Protein 3MFY (pdb70)

Solvent-accessible surface area: 22929 Å² total; per-residue (Å²): 152,73,93,100,95,152,52,82,6,27,63,27,34,1,27,0,0,0,71,0,1,34,6,66,2,2,0,19,12,20,51,100,134,86,8,156,19,134,24,29,122,127,69,16,192,34,129,72,62,80,9,0,21,65,122,96,134,10,67,0,46,40,103,20,143,90,42,39,164,8,52,9,5,12,33,1,0,36,0,64,18,24,70,37,5,60,0,47,3,12,1,28,24,84,24,93,12,66,0,40,94,30,21,138,98,21,83,41,31,0,72,71,61,1,2,65,0,89,21,109,107,40,100,81,72,104,5,65,2,12,14,125,35,40,1,88,75,71,3,49,53,110,91,68,33,90,64,91,27,4,1,17,0,0,9,0,2,0,3,4,2,8,1,0,0,17,12,2,11,0,0,0,12,18,66,76,39,91,33,7,88,45,8,14,51,10,0,13,41,33,2,36,5,64,0,5,0,27,0,2,4,15,51,181,62,102,27,66,85,64,12,132,121,88,59,49,144,41,115,1,45,103,74,51,93,32,9,60,33,9,7,0,14,1,10,0,18,81,96,8,19,68,5,0,16,4,0,0,13,14,0,0,0,0,0,0,1,4,0,1,9,9,29,35,27,1,0,0,3,18,30,12,17,40,80,52,13,107,53,188,135,79,81,35,29,51,38,10,44,112,8,15,94,12,8,5,34,0,9,0,39,1,85,66,163,24,40,0,0,0,1,1,2,4,5,9,16,28,74,72,56,82,193,74,91,57,25,15,100,18,3,38,162,37,3,92,0,23,0,14,12,36,43,58,19,33,174,174,187,7,82,27,7,2,27,26,71,80,7,79,14,111,13,16,88,35,0,66,95,55,1,50,168,82,56,9,108,80,7,48,65,22,24,55,78,0,29,62,12,0,91,64,2,34,103,10,90,88,81,33,180,128,106,25,78,144,98,35,84,66,150,30,83,0,10,39,24,0,0,129,2,0,46,59,10,2,1,39,9,51,24,172,40,146,22,0,18,44,0,54,16,86,4,2,11,4,0,4,69,1,0,4,25,0,36,62,42,0,36,65,0,32,127,88,58,3,43,8,82,42,0,33,156,12,88,0,57,94,46,0,26,129,3,14,88,53,159,49,18,68,126,2,103,60,13,41,89,84,0,45,99,26,1,94,107,14,6,166,131,90,75,38

Secondary structure (DSSP, 8-state):
-----SSSSS--EEEESTT-TT-EEETT--SSSS-----SSS--------SS-SS--EEEEE---TT-EE-TT-EEEEEE-SSS-EEEEEPPTT--EEEEEEPPSEEE-TTSEEEEEE-TT--EEEEES-EEEETTSPPP-SEEEPS-SEE--S-HHHHHHSPEETT-EEEE-S--SHHHHHHHHHHHHHSS-SEEEEEE--SSSSHHHHHHHHTTT-EETTTTEEGGGGEEEEE--TTS-HHHHHHHHHHHHHHHHHHHHTT-EEEEEEE-TTT-------HHHHHHHHHHTT-EEEEPSSSS--EEEEEEEEE---TTS-SS-SHHHHHHHH-SEE--B-HHHHHTT-SS-B-TTT-EETTHHHHHHHHHHHT-TTHHHHHHHHHHHHHHHHHHHHHHHHH-STT--HHHHHHHHHHHHHIIIII---TTSTTTT---HHHHHHHHHHHHHHHHHHHHHHHTT--HHHHHT-HHHHHHTTGGG-S-HHHHHTHHHHHHHHHHHHHHHHT-

InterPro domains:
  IPR000194 ATPase, F1/V1/A1 complex, alpha/beta subunit, nucleotide-binding domain [PF00006] (617-813)
  IPR003586 Hint domain C-terminal [SM00305] (575-622)
  IPR003587 Hint domain N-terminal [SM00306] (239-361)
  IPR004042 Intein DOD homing endonuclease, central region [PS50819] (392-518)
  IPR004100 ATPase, F1/V1/A1 complex, alpha/beta subunit, N-terminal domain [PF02874] (7-69)
  IPR006141 Intein N-terminal splicing region [PS50817] (241-333)
  IPR006141 Intein N-terminal splicing region [TIGR01445] (241-333)
  IPR020003 ATPase, alpha/beta subunit, nucleotide-binding domain, active site [PS00152] (804-813)
  IPR022878 V-type ATP synthase catalytic alpha chain [MF_00309] (2-962)
  IPR022878 V-type ATP synthase catalytic alpha chain [NF003220] (617-961)
  IPR022878 V-type ATP synthase catalytic alpha chain [PTHR43607] (616-960)
  IPR023366 ATP synthase subunit alpha, N-terminal domain-like superfamily [G3DSA:2.40.30.20] (1-72)
  IPR024034 ATPase, F1/V1 complex, beta/alpha subunit, C-terminal [G3DSA:1.10.1140.10] (814-964)
  IPR027417 P-loop containing nucleoside triphosphate hydrolase [G3DSA:3.40.50.300] (188-245)
  IPR027417 P-loop containing nucleoside triphosphate hydrolase [G3DSA:3.40.50.300] (614-813)
  IPR027417 P-loop containing nucleoside triphosphate hydrolase [SSF52540] (150-242)
  IPR027417 P-loop containing nucleoside triphosphate hydrolase [SSF52540] (616-818)
  IPR027434 Homing endonuclease [G3DSA:3.10.28.10] (387-540)
  IPR027434 Homing endonuclease [SSF55608] (467-542)
  IPR030934 Intein C-terminal splicing region [PS50818] (594-617)

Sequence (512 aa):
PGEPVVGTGASLSVELGPRLLTSIYDGIQRPLEVIREKTGDFIARGVTAPALPRDKKWHFIPKAKVGDKVVGGDIIGEVPETSIIVHKIMVPPGIEGEIVEIAEEGDYTIEEVIAKVKTPSGEIKELKMYQRWPVRVKRPYKEKLPPEVPLITGQRVIDTFFPQAKGGTAAIPGPAGSGKTVTQHQLAKWSDAQVVIYIGCGERGNEMTDVLEEFPKLKDPKTGKPLMERTVLIANTSNMPVAAREASIYTGITIAEYFRDMGYDVALMADSTSRWAEALPAYLASKLAEFYERAGRVVTLGSDYRVGSVSVIGAVSPPGGDFSEPVVQNTLRVVKVFWALDADLARRRHFPAINWLTSYSLYVDAVKDWWHKNIDPEWKAMRDKAMALLQKESELQEIVRIVGPDALPERERAILLVARMLREDYLQQDAFDEVDTYCPPEKQVTMMRVLLNFYDKTMEAINRGVPLEEIAKLPVREEIGRMKFERDVSKIRSLIDKTNEQFEELFKKYGA

Structure (mmCIF, N/CA/C/O backbone):
data_3MFY
#
_entry.id   3MFY
#
_cell.length_a   127.535
_cell.length_b   127.535
_cell.length_c   106.785
_cell.angle_alpha   90.00
_cell.angle_beta   90.00
_cell.angle_gamma   90.00
#
_symmetry.space_group_name_H-M   'P 43 21 2'
#
loop_
_entity.id
_entity.type
_entity.pdbx_description
1 polymer 'V-type ATP synthase alpha chain'
2 non-polymer (4S)-2-METHYL-2,4-PENTANEDIOL
3 non-polymer 2-AMINO-2-HYDROXYMETHYL-PROPANE-1,3-DIOL
4 non-polymer 'ACETIC ACID'
5 water water
#
loop_
_atom_site.group_PDB
_atom_site.id
_atom_site.type_symbol
_atom_site.label_atom_id
_atom_site.label_alt_id
_atom_site.label_comp_id
_atom_site.label_asym_id
_atom_site.label_entity_id
_atom_site.label_seq_id
_atom_site.pdbx_PDB_ins_code
_atom_site.Cartn_x
_atom_site.Cartn_y
_atom_site.Cartn_z
_atom_site.occupancy
_atom_site.B_iso_or_equiv
_atom_site.auth_seq_id
_atom_site.auth_comp_id
_atom_site.auth_asym_id
_atom_site.auth_atom_id
_atom_site.pdbx_PDB_model_num
ATOM 1 N N . PRO A 1 61 ? -16.265 -37.469 39.487 1.00 113.27 61 PRO A N 1
ATOM 2 C CA . PRO A 1 61 ? -15.345 -37.880 40.556 1.00 115.30 61 PRO A CA 1
ATOM 3 C C . PRO A 1 61 ? -14.497 -36.705 41.071 1.00 116.77 61 PRO A C 1
ATOM 4 O O . PRO A 1 61 ? -14.932 -35.547 40.980 1.00 116.60 61 PRO A O 1
ATOM 8 N N . GLY A 1 62 ? -13.314 -37.008 41.618 1.00 118.06 62 GLY A N 1
ATOM 9 C CA . GLY A 1 62 ? -12.350 -35.991 42.046 1.00 119.15 62 GLY A CA 1
ATOM 10 C C . GLY A 1 62 ? -10.910 -36.318 41.667 1.00 119.31 62 GLY A C 1
ATOM 11 O O . GLY A 1 62 ? -10.055 -36.503 42.548 1.00 121.79 62 GLY A O 1
ATOM 12 N N . GLU A 1 63 ? -10.640 -36.410 40.361 1.00 116.70 63 GLU A N 1
ATOM 13 C CA . GLU A 1 63 ? -9.259 -36.554 39.859 1.00 116.10 63 GLU A CA 1
ATOM 14 C C . GLU A 1 63 ? -8.767 -35.247 39.201 1.00 115.44 63 GLU A C 1
ATOM 15 O O . GLU A 1 63 ? -9.550 -34.560 38.505 1.00 113.72 63 GLU A O 1
ATOM 21 N N . PRO A 1 64 ? -7.496 -34.868 39.477 1.00 116.53 64 PRO A N 1
ATOM 22 C CA . PRO A 1 64 ? -6.876 -33.643 38.943 1.00 116.19 64 PRO A CA 1
ATOM 23 C C . PRO A 1 64 ? -5.833 -33.856 37.823 1.00 114.87 64 PRO A C 1
ATOM 24 O O . PRO A 1 64 ? -4.875 -34.634 38.012 1.00 116.52 64 PRO A O 1
ATOM 28 N N . VAL A 1 65 ? -5.999 -33.163 36.687 1.00 111.91 65 VAL A N 1
ATOM 29 C CA . VAL A 1 65 ? -5.001 -33.223 35.596 1.00 110.61 65 VAL A CA 1
ATOM 30 C C . VAL A 1 65 ? -4.753 -31.919 34.813 1.00 109.26 65 VAL A C 1
ATOM 31 O O . VAL A 1 65 ? -5.682 -31.137 34.549 1.00 108.34 65 VAL A O 1
ATOM 35 N N . VAL A 1 66 ? -3.475 -31.733 34.461 1.00 109.05 66 VAL A N 1
ATOM 36 C CA . VAL A 1 66 ? -2.951 -30.659 33.592 1.00 107.38 66 VAL A CA 1
ATOM 37 C C . VAL A 1 66 ? -3.823 -30.370 32.345 1.00 103.31 66 VAL A C 1
ATOM 38 O O . VAL A 1 66 ? -4.331 -31.290 31.696 1.00 101.30 66 VAL A O 1
ATOM 42 N N . GLY A 1 67 ? -3.949 -29.084 32.016 1.00 101.55 67 GLY A N 1
ATOM 43 C CA . GLY A 1 67 ? -4.970 -28.578 31.099 1.00 97.24 67 GLY A CA 1
ATOM 44 C C . GLY A 1 67 ? -6.226 -28.375 31.919 1.00 95.05 67 GLY A C 1
ATOM 45 O O . GLY A 1 67 ? -6.151 -28.415 33.159 1.00 96.36 67 GLY A O 1
ATOM 46 N N . THR A 1 68 ? -7.368 -28.188 31.244 1.00 91.15 68 THR A N 1
ATOM 47 C CA . THR A 1 68 ? -8.699 -28.108 31.896 1.00 88.90 68 THR A CA 1
ATOM 48 C C . THR A 1 68 ? -8.820 -29.086 33.071 1.00 88.69 68 THR A C 1
ATOM 49 O O . THR A 1 68 ? -8.416 -30.257 32.976 1.00 88.56 68 THR A O 1
ATOM 53 N N . GLY A 1 69 ? -9.379 -28.582 34.169 1.00 88.48 69 GLY A N 1
ATOM 54 C CA . GLY A 1 69 ? -9.143 -29.116 35.528 1.00 87.96 69 GLY A CA 1
ATOM 55 C C . GLY A 1 69 ? -9.674 -30.487 35.866 1.00 85.98 69 GLY A C 1
ATOM 56 O O . GLY A 1 69 ? -9.204 -31.481 35.317 1.00 85.26 69 GLY A O 1
ATOM 57 N N . ALA A 1 70 ? -10.613 -30.549 36.810 1.00 84.89 70 ALA A N 1
ATOM 58 C CA . ALA A 1 70 ? -11.333 -31.790 37.058 1.00 83.47 70 ALA A CA 1
ATOM 59 C C . ALA A 1 70 ? -12.292 -31.927 35.894 1.00 81.11 70 ALA A C 1
ATOM 60 O O . ALA A 1 70 ? -13.301 -31.187 35.830 1.00 79.73 70 ALA A O 1
ATOM 62 N N . SER A 1 71 ? -11.994 -32.831 34.950 1.00 79.21 71 SER A N 1
ATOM 63 C CA . SER A 1 71 ? -12.847 -32.868 33.733 1.00 75.59 71 SER A CA 1
ATOM 64 C C . SER A 1 71 ? -14.330 -32.871 34.053 1.00 73.50 71 SER A C 1
ATOM 65 O O . SER A 1 71 ? -14.889 -33.865 34.556 1.00 72.71 71 SER A O 1
ATOM 68 N N . LEU A 1 72 ? -14.938 -31.727 33.767 1.00 71.88 72 LEU A N 1
ATOM 69 C CA . LEU A 1 72 ? -16.306 -31.460 34.124 1.00 70.42 72 LEU A CA 1
ATOM 70 C C . LEU A 1 72 ? -17.186 -32.098 33.044 1.00 68.31 72 LEU A C 1
ATOM 71 O O . LEU A 1 72 ? -17.144 -31.718 31.849 1.00 66.24 72 LEU A O 1
ATOM 76 N N . SER A 1 73 ? -17.962 -33.083 33.479 1.00 67.02 73 SER A N 1
ATOM 77 C CA . SER A 1 73 ? -18.704 -33.923 32.565 1.00 64.63 73 SER A CA 1
ATOM 78 C C . SER A 1 73 ? -20.145 -34.057 33.054 1.00 63.46 73 SER A C 1
ATOM 79 O O . SER A 1 73 ? -20.439 -33.690 34.187 1.00 65.46 73 SER A O 1
ATOM 82 N N . VAL A 1 74 ? -21.010 -34.653 32.232 1.00 59.47 74 VAL A N 1
ATOM 83 C CA . VAL A 1 74 ? -22.417 -34.863 32.591 1.00 57.44 74 VAL A CA 1
ATOM 84 C C . VAL A 1 74 ? -22.678 -36.338 32.412 1.00 56.72 74 VAL A C 1
ATOM 85 O O . VAL A 1 74 ? -21.979 -36.981 31.645 1.00 56.40 74 VAL A O 1
ATOM 89 N N . GLU A 1 75 ? -23.696 -36.863 33.089 1.00 57.27 75 GLU A N 1
ATOM 90 C CA . GLU A 1 75 ? -24.148 -38.236 32.892 1.00 56.56 75 GLU A CA 1
ATOM 91 C C . GLU A 1 75 ? -25.300 -38.239 31.906 1.00 55.60 75 GLU A C 1
ATOM 92 O O . GLU A 1 75 ? -26.293 -37.469 32.065 1.00 56.12 75 GLU A O 1
ATOM 98 N N . LEU A 1 76 ? -25.178 -39.096 30.887 1.00 53.13 76 LEU A N 1
ATOM 99 C CA . LEU A 1 76 ? -26.133 -39.100 29.767 1.00 51.23 76 LEU A CA 1
ATOM 100 C C . LEU A 1 76 ? -26.893 -40.425 29.675 1.00 50.80 76 LEU A C 1
ATOM 101 O O . LEU A 1 76 ? -26.370 -41.433 29.217 1.00 49.56 76 LEU A O 1
ATOM 106 N N . GLY A 1 77 ? -28.140 -40.423 30.118 1.00 51.16 77 GLY A N 1
ATOM 107 C CA . GLY A 1 77 ? -28.905 -41.637 30.028 1.00 52.10 77 GLY A CA 1
ATOM 108 C C . GLY A 1 77 ? -30.284 -41.399 30.563 1.00 53.67 77 GLY A C 1
ATOM 109 O O . GLY A 1 77 ? -30.622 -40.278 30.903 1.00 54.36 77 GLY A O 1
ATOM 110 N N . PRO A 1 78 ? -31.052 -42.468 30.729 1.00 55.08 78 PRO A N 1
ATOM 111 C CA . PRO A 1 78 ? -32.467 -42.368 31.100 1.00 56.19 78 PRO A CA 1
ATOM 112 C C . PRO A 1 78 ? -32.725 -41.666 32.432 1.00 58.99 78 PRO A C 1
ATOM 113 O O . PRO A 1 78 ? -31.932 -41.756 33.370 1.00 60.14 78 PRO A O 1
ATOM 117 N N . ARG A 1 79 ? -33.852 -40.961 32.483 1.00 59.73 79 ARG A N 1
ATOM 118 C CA . ARG A 1 79 ? -34.265 -40.174 33.642 1.00 62.52 79 ARG A CA 1
ATOM 119 C C . ARG A 1 79 ? -33.738 -38.737 33.636 1.00 61.96 79 ARG A C 1
ATOM 120 O O . ARG A 1 79 ? -34.024 -37.968 34.553 1.00 63.85 79 ARG A O 1
ATOM 128 N N . LEU A 1 80 ? -32.988 -38.369 32.601 1.00 60.30 80 LEU A N 1
ATOM 129 C CA . LEU A 1 80 ? -32.541 -36.988 32.447 1.00 60.28 80 LEU A CA 1
ATOM 130 C C . LEU A 1 80 ? -33.769 -36.104 32.241 1.00 60.23 80 LEU A C 1
ATOM 131 O O . LEU A 1 80 ? -33.872 -35.005 32.786 1.00 60.42 80 LEU A O 1
ATOM 136 N N . LEU A 1 81 ? -34.696 -36.622 31.442 1.00 60.02 81 LEU A N 1
ATOM 137 C CA . LEU A 1 81 ? -35.976 -35.993 31.141 1.00 60.58 81 LEU A CA 1
ATOM 138 C C . LEU A 1 81 ? -36.782 -35.841 32.422 1.00 63.46 81 LEU A C 1
ATOM 139 O O . LEU A 1 81 ? -36.815 -36.749 33.248 1.00 64.47 81 LEU A O 1
ATOM 144 N N . THR A 1 82 ? -37.434 -34.685 32.547 1.00 65.09 82 THR A N 1
ATOM 145 C CA . THR A 1 82 ? -38.228 -34.251 33.720 1.00 68.47 82 THR A CA 1
ATOM 146 C C . THR A 1 82 ? -37.342 -33.723 34.848 1.00 70.35 82 THR A C 1
ATOM 147 O O . THR A 1 82 ? -37.821 -33.377 35.904 1.00 72.31 82 THR A O 1
ATOM 151 N N . SER A 1 83 ? -36.040 -33.648 34.609 1.00 70.37 83 SER A N 1
ATOM 152 C CA . SER A 1 83 ? -35.127 -33.304 35.680 1.00 72.34 83 SER A CA 1
ATOM 153 C C . SER A 1 83 ? -34.752 -31.818 35.695 1.00 71.92 83 SER A C 1
ATOM 154 O O . SER A 1 83 ? -34.708 -31.153 34.650 1.00 70.37 83 SER A O 1
ATOM 157 N N . ILE A 1 84 ? -34.515 -31.282 36.885 1.00 73.71 84 ILE A N 1
ATOM 158 C CA . ILE A 1 84 ? -34.018 -29.909 36.999 1.00 74.07 84 ILE A CA 1
ATOM 159 C C . ILE A 1 84 ? -32.638 -29.963 37.637 1.00 74.09 84 ILE A C 1
ATOM 160 O O . ILE A 1 84 ? -32.453 -30.580 38.674 1.00 75.58 84 ILE A O 1
ATOM 165 N N . TYR A 1 85 ? -31.677 -29.321 36.993 1.00 72.75 85 TYR A N 1
ATOM 166 C CA . TYR A 1 85 ? -30.317 -29.230 37.500 1.00 72.78 85 TYR A CA 1
ATOM 167 C C . TYR A 1 85 ? -29.858 -27.796 37.565 1.00 72.94 85 TYR A C 1
ATOM 168 O O . TYR A 1 85 ? -30.515 -26.872 37.032 1.00 73.03 85 TYR A O 1
ATOM 177 N N . ASP A 1 86 ? -28.703 -27.631 38.187 1.00 72.80 86 ASP A N 1
ATOM 178 C CA . ASP A 1 86 ? -27.948 -26.407 38.157 1.00 73.11 86 ASP A CA 1
ATOM 179 C C . ASP A 1 86 ? -26.879 -26.521 37.059 1.00 70.89 86 ASP A C 1
ATOM 180 O O . ASP A 1 86 ? -26.770 -27.552 36.401 1.00 69.86 86 ASP A O 1
ATOM 185 N N . GLY A 1 87 ? -26.103 -25.458 36.863 1.00 70.44 87 GLY A N 1
ATOM 186 C CA . GLY A 1 87 ? -25.006 -25.422 35.906 1.00 69.13 87 GLY A CA 1
ATOM 187 C C . GLY A 1 87 ? -24.100 -26.634 35.692 1.00 69.04 87 GLY A C 1
ATOM 188 O O . GLY A 1 87 ? -23.467 -26.742 34.655 1.00 67.06 87 GLY A O 1
ATOM 189 N N . ILE A 1 88 ? -23.988 -27.521 36.678 1.00 70.95 88 ILE A N 1
ATOM 190 C CA . ILE A 1 88 ? -23.172 -28.711 36.495 1.00 70.75 88 ILE A CA 1
ATOM 191 C C . ILE A 1 88 ? -23.922 -29.980 36.830 1.00 71.46 88 ILE A C 1
ATOM 192 O O . ILE A 1 88 ? -23.339 -30.978 37.244 1.00 72.57 88 ILE A O 1
ATOM 197 N N . GLN A 1 89 ? -25.221 -29.965 36.621 1.00 71.83 89 GLN A N 1
ATOM 198 C CA . GLN A 1 89 ? -25.988 -31.198 36.697 1.00 73.79 89 GLN A CA 1
ATOM 199 C C . GLN A 1 89 ? -26.021 -31.819 38.096 1.00 77.23 89 GLN A C 1
ATOM 200 O O . GLN A 1 89 ? -25.719 -32.999 38.250 1.00 77.60 89 GLN A O 1
ATOM 206 N N . ARG A 1 90 ? -26.374 -31.020 39.100 1.00 81.50 90 ARG A N 1
ATOM 207 C CA . ARG A 1 90 ? -26.797 -31.544 40.412 1.00 86.23 90 ARG A CA 1
ATOM 208 C C . ARG A 1 90 ? -28.298 -31.366 40.527 1.00 87.52 90 ARG A C 1
ATOM 209 O O . ARG A 1 90 ? -28.830 -30.339 40.116 1.00 86.57 90 ARG A O 1
ATOM 217 N N . PRO A 1 91 ? -28.996 -32.370 41.078 1.00 89.89 91 PRO A N 1
ATOM 218 C CA . PRO A 1 91 ? -30.451 -32.297 41.187 1.00 91.90 91 PRO A CA 1
ATOM 219 C C . PRO A 1 91 ? -30.885 -31.174 42.115 1.00 95.30 91 PRO A C 1
ATOM 220 O O . PRO A 1 91 ? -31.925 -30.535 41.879 1.00 95.57 91 PRO A O 1
ATOM 224 N N . LEU A 1 92 ? -30.050 -30.924 43.124 1.00 98.31 92 LEU A N 1
ATOM 225 C CA . LEU A 1 92 ? -30.363 -30.073 44.266 1.00 103.01 92 LEU A CA 1
ATOM 226 C C . LEU A 1 92 ? -30.771 -28.624 43.947 1.00 103.59 92 LEU A C 1
ATOM 227 O O . LEU A 1 92 ? -31.001 -28.262 42.767 1.00 101.61 92 LEU A O 1
ATOM 232 N N . GLU A 1 93 ? -30.878 -27.801 44.995 1.00 106.74 93 GLU A N 1
ATOM 233 C CA . GLU A 1 93 ? -30.801 -26.346 44.789 1.00 108.03 93 GLU A CA 1
ATOM 234 C C . GLU A 1 93 ? -29.314 -25.983 44.838 1.00 108.40 93 GLU A C 1
ATOM 235 O O . GLU A 1 93 ? -28.479 -26.782 44.391 1.00 107.44 93 GLU A O 1
ATOM 241 N N . VAL A 1 94 ? -28.988 -24.795 45.363 1.00 110.37 94 VAL A N 1
ATOM 242 C CA . VAL A 1 94 ? -27.595 -24.348 45.563 1.00 111.31 94 VAL A CA 1
ATOM 243 C C . VAL A 1 94 ? -26.627 -24.832 44.455 1.00 109.12 94 VAL A C 1
ATOM 244 O O . VAL A 1 94 ? -27.024 -25.066 43.297 1.00 106.40 94 VAL A O 1
ATOM 248 N N . ILE A 1 95 ? -25.361 -25.012 44.843 1.00 110.01 95 ILE A N 1
ATOM 249 C CA . ILE A 1 95 ? -24.260 -25.351 43.938 1.00 108.09 95 ILE A CA 1
ATOM 250 C C . ILE A 1 95 ? -22.933 -24.927 44.620 1.00 109.22 95 ILE A C 1
ATOM 251 O O . ILE A 1 95 ? -22.958 -24.144 45.575 1.00 111.69 95 ILE A O 1
ATOM 256 N N . ARG A 1 96 ? -21.794 -25.478 44.177 1.00 107.42 96 ARG A N 1
ATOM 257 C CA . ARG A 1 96 ? -20.478 -25.117 44.726 1.00 107.55 96 ARG A CA 1
ATOM 258 C C . ARG A 1 96 ? -19.383 -25.368 43.694 1.00 104.94 96 ARG A C 1
ATOM 259 O O . ARG A 1 96 ? -19.404 -26.437 43.091 1.00 103.59 96 ARG A O 1
ATOM 267 N N . GLU A 1 97 ? -18.441 -24.397 43.496 1.00 104.38 97 GLU A N 1
ATOM 268 C CA . GLU A 1 97 ? -17.375 -24.572 42.470 1.00 102.55 97 GLU A CA 1
ATOM 269 C C . GLU A 1 97 ? -16.363 -23.431 42.289 1.00 102.52 97 GLU A C 1
ATOM 270 O O . GLU A 1 97 ? -16.636 -22.289 42.653 1.00 103.42 97 GLU A O 1
ATOM 276 N N . LYS A 1 98 ? -15.214 -23.740 41.674 1.00 101.19 98 LYS A N 1
ATOM 277 C CA . LYS A 1 98 ? -14.221 -22.698 41.317 1.00 101.26 98 LYS A CA 1
ATOM 278 C C . LYS A 1 98 ? -13.725 -22.714 39.844 1.00 99.10 98 LYS A C 1
ATOM 279 O O . LYS A 1 98 ? -12.630 -23.197 39.571 1.00 98.21 98 LYS A O 1
ATOM 285 N N . THR A 1 99 ? -14.538 -22.171 38.911 1.00 98.01 99 THR A N 1
ATOM 286 C CA . THR A 1 99 ? -14.200 -22.085 37.452 1.00 96.37 99 THR A CA 1
ATOM 287 C C . THR A 1 99 ? -12.903 -21.316 37.191 1.00 98.55 99 THR A C 1
ATOM 288 O O . THR A 1 99 ? -12.698 -20.228 37.736 1.00 100.13 99 THR A O 1
ATOM 292 N N . GLY A 1 100 ? -12.036 -21.903 36.361 1.00 98.89 100 GLY A N 1
ATOM 293 C CA . GLY A 1 100 ? -10.802 -21.247 35.911 1.00 100.36 100 GLY A CA 1
ATOM 294 C C . GLY A 1 100 ? -10.316 -21.886 34.624 1.00 99.00 100 GLY A C 1
ATOM 295 O O . GLY A 1 100 ? -11.009 -22.730 34.054 1.00 96.96 100 GLY A O 1
ATOM 296 N N . ASP A 1 101 ? -9.137 -21.473 34.156 1.00 100.04 101 ASP A N 1
ATOM 297 C CA . ASP A 1 101 ? -8.450 -22.225 33.120 1.00 99.03 101 ASP A CA 1
ATOM 298 C C . ASP A 1 101 ? -8.028 -23.521 33.767 1.00 99.75 10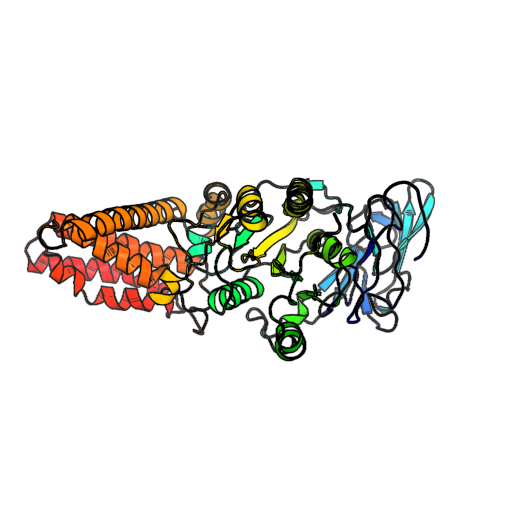1 ASP A C 1
ATOM 299 O O . ASP A 1 101 ? -8.123 -24.603 33.174 1.00 98.57 101 ASP A O 1
ATOM 304 N N . PHE A 1 102 ? -7.643 -23.400 35.030 1.00 102.03 102 PHE A N 1
ATOM 305 C CA . PHE A 1 102 ? -6.832 -24.420 35.686 1.00 103.45 102 PHE A CA 1
ATOM 306 C C . PHE A 1 102 ? -7.579 -25.685 36.123 1.00 102.43 102 PHE A C 1
ATOM 307 O O . PHE A 1 102 ? -7.022 -26.780 36.018 1.00 102.12 102 PHE A O 1
ATOM 315 N N . ILE A 1 103 ? -8.831 -25.534 36.577 1.00 101.25 103 ILE A N 1
ATOM 316 C CA . ILE A 1 103 ? -9.519 -26.592 37.344 1.00 100.62 103 ILE A CA 1
ATOM 317 C C . ILE A 1 103 ? -10.863 -26.091 37.888 1.00 99.63 103 ILE A C 1
ATOM 318 O O . ILE A 1 103 ? -11.197 -24.916 37.726 1.00 99.22 103 ILE A O 1
ATOM 323 N N . ALA A 1 104 ? -11.607 -26.998 38.531 1.00 99.15 104 ALA A N 1
ATOM 324 C CA . ALA A 1 104 ? -12.862 -26.708 39.229 1.00 99.12 104 ALA A CA 1
ATOM 325 C C . ALA A 1 104 ? -13.179 -27.843 40.216 1.00 99.95 104 ALA A C 1
ATOM 326 O O . ALA A 1 104 ? -13.000 -29.013 39.881 1.00 98.90 104 ALA A O 1
ATOM 328 N N . ARG A 1 105 ? -13.680 -27.502 41.405 1.00 101.70 105 ARG A N 1
ATOM 3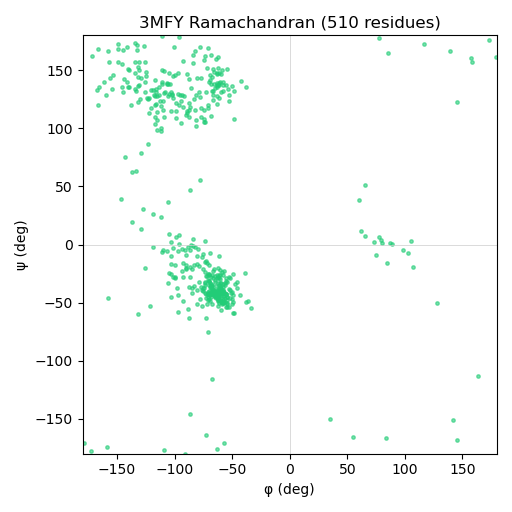29 C CA . ARG A 1 105 ? -13.934 -28.485 42.471 1.00 103.89 105 ARG A CA 1
ATOM 330 C C . ARG A 1 105 ? -15.390 -28.574 42.938 1.00 103.95 105 ARG A C 1
ATOM 331 O O . ARG A 1 105 ? -16.011 -27.547 43.225 1.00 104.12 105 ARG A O 1
ATOM 339 N N . GLY A 1 106 ? -15.917 -29.802 43.048 1.00 104.00 106 GLY A N 1
ATOM 340 C CA . GLY A 1 106 ? -17.335 -29.995 43.403 1.00 104.87 106 GLY A CA 1
ATOM 341 C C . GLY A 1 106 ? -17.848 -31.382 43.806 1.00 105.63 106 GLY A C 1
ATOM 342 O O . GLY A 1 106 ? -17.519 -32.389 43.170 1.00 104.16 106 GLY A O 1
ATOM 343 N N . VAL A 1 107 ? -18.604 -31.459 44.896 1.00 108.29 107 VAL A N 1
ATOM 344 C CA . VAL A 1 107 ? -19.132 -32.751 45.329 1.00 108.70 107 VAL A CA 1
ATOM 345 C C . VAL A 1 107 ? -20.559 -32.698 45.870 1.00 109.15 107 VAL A C 1
ATOM 346 O O . VAL A 1 107 ? -20.920 -31.776 46.600 1.00 110.49 107 VAL A O 1
ATOM 350 N N . THR A 1 108 ? -21.351 -33.706 45.515 1.00 107.38 108 THR A N 1
ATOM 351 C CA . THR A 1 108 ? -22.695 -33.846 46.057 1.00 107.24 108 THR A CA 1
ATOM 352 C C . THR A 1 108 ? -23.726 -34.426 45.089 1.00 103.67 108 THR A C 1
ATOM 353 O O . THR A 1 108 ? -23.969 -33.875 44.016 1.00 101.18 108 THR A O 1
ATOM 357 N N . ALA A 1 109 ? -24.343 -35.532 45.496 1.00 103.02 109 ALA A N 1
ATOM 358 C CA . ALA A 1 109 ? -25.487 -36.099 44.778 1.00 99.86 109 ALA A CA 1
ATOM 359 C C . ALA A 1 109 ? -25.174 -36.876 43.496 1.00 96.40 109 ALA A C 1
ATOM 360 O O . ALA A 1 109 ? -24.024 -36.966 43.067 1.00 95.42 109 ALA A O 1
ATOM 362 N N . PRO A 1 110 ? -26.229 -37.423 42.892 1.00 94.03 110 PRO A N 1
ATOM 363 C CA . PRO A 1 110 ? -26.142 -38.136 41.612 1.00 89.93 110 PRO A CA 1
ATOM 364 C C . PRO A 1 110 ? -27.113 -37.553 40.581 1.00 86.99 110 PRO A C 1
ATOM 365 O O . PRO A 1 110 ? -28.285 -37.359 40.900 1.00 87.35 110 PRO A O 1
ATOM 369 N N . ALA A 1 111 ? -26.636 -37.281 39.369 1.00 83.35 111 ALA A N 1
ATOM 370 C CA . ALA A 1 111 ? -27.485 -36.729 38.312 1.00 80.23 111 ALA A CA 1
ATOM 371 C C . ALA A 1 111 ? -28.613 -37.668 37.871 1.00 78.86 111 ALA A C 1
ATOM 372 O O . ALA A 1 111 ? -29.743 -37.235 37.644 1.00 78.52 111 ALA A O 1
ATOM 374 N N . LEU A 1 112 ? -28.291 -38.952 37.751 1.00 78.25 112 LEU A N 1
ATOM 375 C CA . LEU A 1 112 ? -29.232 -39.972 37.317 1.00 77.67 112 LEU A CA 1
ATOM 376 C C . LEU A 1 112 ? -29.444 -40.964 38.486 1.00 79.52 112 LEU A C 1
ATOM 377 O O . LEU A 1 112 ? -28.466 -41.440 39.072 1.00 80.31 112 LEU A O 1
ATOM 382 N N . PRO A 1 113 ? -30.706 -41.288 38.831 1.00 80.23 113 PRO A N 1
ATOM 383 C CA . PRO A 1 113 ? -30.920 -42.285 39.892 1.00 81.78 113 PRO A CA 1
ATOM 384 C C . PRO A 1 113 ? -30.355 -43.670 39.573 1.00 81.35 113 PRO A C 1
ATOM 385 O O . PRO A 1 113 ? -30.503 -44.165 38.452 1.00 79.67 113 PRO A O 1
ATOM 389 N N . ARG A 1 114 ? -29.723 -44.288 40.570 1.00 83.13 114 ARG A N 1
ATOM 390 C CA . ARG A 1 114 ? -29.241 -45.672 40.470 1.00 83.02 114 ARG A CA 1
ATOM 391 C C . ARG A 1 114 ? -30.280 -46.689 40.954 1.00 84.49 114 ARG A C 1
ATOM 392 O O . ARG A 1 114 ? -30.094 -47.885 40.850 1.00 84.15 114 ARG A O 1
ATOM 400 N N . ASP A 1 115 ? -31.393 -46.188 41.462 1.00 86.77 115 ASP A N 1
ATOM 401 C CA . ASP A 1 115 ? -32.412 -47.022 42.098 1.00 89.66 115 ASP A CA 1
ATOM 402 C C . ASP A 1 115 ? -33.498 -47.466 41.111 1.00 88.53 115 ASP A C 1
ATOM 403 O O . ASP A 1 115 ? -34.121 -48.528 41.287 1.00 89.89 115 ASP A O 1
ATOM 408 N N . LYS A 1 116 ? -33.718 -46.647 40.085 1.00 85.67 116 LYS A N 1
ATOM 409 C CA . LYS A 1 116 ? -34.805 -46.857 39.141 1.00 84.35 116 LYS A CA 1
ATOM 410 C C . LYS A 1 116 ? -34.508 -47.939 38.089 1.00 81.31 116 LYS A C 1
ATOM 411 O O . LYS A 1 116 ? -33.458 -47.928 37.458 1.00 78.92 116 LYS A O 1
ATOM 417 N N . LYS A 1 117 ? -35.469 -48.846 37.921 1.00 80.85 117 LYS A N 1
ATOM 418 C CA . LYS A 1 117 ? -35.436 -49.924 36.940 1.00 78.63 117 LYS A CA 1
ATOM 419 C C . LYS A 1 117 ? -35.860 -49.411 35.570 1.00 75.98 117 LYS A C 1
ATOM 420 O O . LYS A 1 117 ? -36.909 -48.795 35.442 1.00 76.28 117 LYS A O 1
ATOM 426 N N . TRP A 1 118 ? -35.059 -49.672 34.541 1.00 72.48 118 TRP A N 1
ATOM 427 C CA . TRP A 1 118 ? -35.444 -49.275 33.193 1.00 69.20 118 TRP A CA 1
ATOM 428 C C . TRP A 1 118 ? -35.707 -50.474 32.298 1.00 68.28 118 TRP A C 1
ATOM 429 O O . TRP A 1 118 ? -34.942 -51.444 32.292 1.00 67.41 118 TRP A O 1
ATOM 440 N N . HIS A 1 119 ? -36.792 -50.407 31.537 1.00 67.68 119 HIS A N 1
ATOM 441 C CA . HIS A 1 119 ? -37.061 -51.442 30.547 1.00 67.25 119 HIS A CA 1
ATOM 442 C C . HIS A 1 119 ? -36.153 -51.353 29.299 1.00 64.85 119 HIS A C 1
ATOM 443 O O . HIS A 1 119 ? -36.322 -50.458 28.461 1.00 64.27 119 HIS A O 1
ATOM 450 N N . PHE A 1 120 ? -35.217 -52.292 29.190 1.00 63.31 120 PHE A N 1
ATOM 451 C CA . PHE A 1 120 ? -34.212 -52.324 28.116 1.00 61.35 120 PHE A CA 1
ATOM 452 C C . PHE A 1 120 ? -34.664 -53.253 27.006 1.00 61.04 120 PHE A C 1
ATOM 453 O O . PHE A 1 120 ? -35.034 -54.396 27.276 1.00 61.77 120 PHE A O 1
ATOM 461 N N . ILE A 1 121 ? -34.635 -52.753 25.768 1.00 59.72 121 ILE A N 1
ATOM 462 C CA . ILE A 1 121 ? -34.905 -53.578 24.593 1.00 59.57 121 ILE A CA 1
ATOM 463 C C . ILE A 1 121 ? -33.640 -53.612 23.737 1.00 58.39 121 ILE A C 1
ATOM 464 O O . ILE A 1 121 ? -33.172 -52.567 23.310 1.00 58.23 121 ILE A O 1
ATOM 469 N N . PRO A 1 122 ? -33.069 -54.809 23.500 1.00 58.43 122 PRO A N 1
ATOM 470 C CA . PRO A 1 122 ? -31.874 -54.887 22.648 1.00 57.58 122 PRO A CA 1
ATOM 471 C C . PRO A 1 122 ? -32.213 -54.581 21.202 1.00 57.23 122 PRO A C 1
ATOM 472 O O . PRO A 1 122 ? -33.326 -54.886 20.769 1.00 58.68 122 PRO A O 1
ATOM 476 N N . LYS A 1 123 ? -31.287 -53.953 20.479 1.00 56.40 123 LYS A N 1
ATOM 477 C CA . LYS A 1 123 ? -31.477 -53.631 19.055 1.00 56.17 123 LYS A CA 1
ATOM 478 C C . LYS A 1 123 ? -30.292 -54.112 18.243 1.00 55.75 123 LYS A C 1
ATOM 479 O O . LYS A 1 123 ? -30.092 -53.721 17.068 1.00 55.62 123 LYS A O 1
ATOM 485 N N . ALA A 1 124 ? -29.499 -54.943 18.901 1.00 55.26 124 ALA A N 1
ATOM 486 C CA . ALA A 1 124 ? -28.317 -55.528 18.321 1.00 55.62 124 ALA A CA 1
ATOM 487 C C . ALA A 1 124 ? -28.105 -56.898 18.939 1.00 55.73 124 ALA A C 1
ATOM 488 O O . ALA A 1 124 ? -28.738 -57.244 19.928 1.00 56.54 124 ALA A O 1
ATOM 490 N N . LYS A 1 125 ? -27.207 -57.669 18.353 1.00 55.71 125 LYS A N 1
ATOM 491 C CA . LYS A 1 125 ? -26.949 -59.016 18.829 1.00 56.41 125 LYS A CA 1
ATOM 492 C C . LYS A 1 125 ? -25.463 -59.321 18.756 1.00 55.59 125 LYS A C 1
ATOM 493 O O . LYS A 1 125 ? -24.678 -58.576 18.152 1.00 54.99 125 LYS A O 1
ATOM 499 N N . VAL A 1 126 ? -25.097 -60.445 19.356 1.00 55.39 126 VAL A N 1
ATOM 500 C CA . VAL A 1 126 ? -23.730 -60.908 19.417 1.00 53.97 126 VAL A CA 1
ATOM 501 C C . VAL A 1 126 ? -23.215 -61.182 18.021 1.00 53.76 126 VAL A C 1
ATOM 502 O O . VAL A 1 126 ? -23.842 -61.897 17.255 1.00 54.70 126 VAL A O 1
ATOM 506 N N . GLY A 1 127 ? -22.069 -60.603 17.695 1.00 52.64 127 GLY A N 1
ATOM 507 C CA . GLY A 1 127 ? -21.499 -60.747 16.375 1.00 51.95 127 GLY A CA 1
ATOM 508 C C . GLY A 1 127 ? -21.622 -59.476 15.557 1.00 51.51 127 GLY A C 1
ATOM 509 O O . GLY A 1 127 ? -20.904 -59.321 14.582 1.00 51.10 127 GLY A O 1
ATOM 510 N N . ASP A 1 128 ? -22.543 -58.574 15.940 1.00 51.56 128 ASP A N 1
ATOM 511 C CA . ASP A 1 128 ? -22.680 -57.269 15.271 1.00 51.07 128 ASP A CA 1
ATOM 512 C C . ASP A 1 128 ? -21.431 -56.384 15.413 1.00 50.39 128 ASP A C 1
ATOM 513 O O . ASP A 1 128 ? -20.832 -56.286 16.480 1.00 51.52 128 ASP A O 1
ATOM 518 N N . LYS A 1 129 ? -21.032 -55.762 14.323 1.00 49.55 129 LYS A N 1
ATOM 519 C CA . LYS A 1 129 ? -19.976 -54.769 14.329 1.00 49.44 129 LYS A CA 1
ATOM 520 C C . LYS A 1 129 ? -20.654 -53.431 14.668 1.00 48.45 129 LYS A C 1
ATOM 521 O O . LYS A 1 129 ? -21.704 -53.170 14.130 1.00 49.07 129 LYS A O 1
ATOM 527 N N . VAL A 1 130 ? -20.066 -52.636 15.572 1.00 47.11 130 VAL A N 1
ATOM 528 C CA . VAL A 1 130 ? -20.594 -51.365 16.021 1.00 45.41 130 VAL A CA 1
ATOM 529 C C . VAL A 1 130 ? -19.519 -50.257 16.059 1.00 44.54 130 VAL A C 1
ATOM 530 O O . VAL A 1 130 ? -18.323 -50.538 16.125 1.00 43.93 130 VAL A O 1
ATOM 534 N N . VAL A 1 131 ? -19.964 -48.997 15.993 1.00 41.96 131 VAL A N 1
ATOM 535 C CA . VAL A 1 131 ? -19.081 -47.855 16.032 1.00 40.29 131 VAL A CA 1
ATOM 536 C C . VAL A 1 131 ? -19.748 -46.949 17.002 1.00 38.96 131 VAL A C 1
ATOM 537 O O . VAL A 1 131 ? -20.835 -47.260 17.448 1.00 38.96 131 VAL A O 1
ATOM 541 N N . GLY A 1 132 ? -19.118 -45.843 17.369 1.00 38.45 132 GLY A N 1
ATOM 542 C CA . GLY A 1 132 ? -19.743 -44.948 18.288 1.00 38.70 132 GLY A CA 1
ATOM 543 C C . GLY A 1 132 ? -21.019 -44.384 17.661 1.00 39.56 132 GLY A C 1
ATOM 544 O O . GLY A 1 132 ? -21.088 -44.165 16.446 1.00 37.31 132 GLY A O 1
ATOM 545 N N . GLY A 1 133 ? -22.016 -44.143 18.511 1.00 40.54 133 GLY A N 1
ATOM 546 C CA . GLY A 1 133 ? -23.335 -43.692 18.073 1.00 40.98 133 GLY A CA 1
ATOM 547 C C . GLY A 1 133 ? -24.278 -44.808 17.644 1.00 41.13 133 GLY A C 1
ATOM 548 O O . GLY A 1 133 ? -25.460 -44.579 17.535 1.00 41.61 133 GLY A O 1
ATOM 549 N N . ASP A 1 134 ? -23.786 -46.015 17.394 1.00 41.96 134 ASP A N 1
ATOM 550 C CA . ASP A 1 134 ? -24.728 -47.109 17.064 1.00 42.40 134 ASP A CA 1
ATOM 551 C C . ASP A 1 134 ? -25.693 -47.370 18.190 1.00 43.14 134 ASP A C 1
ATOM 552 O O . ASP A 1 134 ? -25.326 -47.358 19.368 1.00 43.47 134 ASP A O 1
ATOM 557 N N . ILE A 1 135 ? -26.937 -47.617 17.809 1.00 43.86 135 ILE A N 1
ATOM 558 C CA . ILE A 1 135 ? -27.991 -47.808 18.766 1.00 44.57 135 ILE A CA 1
ATOM 559 C C . ILE A 1 135 ? -28.106 -49.281 19.040 1.00 45.60 135 ILE A C 1
ATOM 560 O O . ILE A 1 135 ? -28.395 -50.079 18.149 1.00 45.14 135 ILE A O 1
ATOM 565 N N . ILE A 1 136 ? -27.879 -49.648 20.294 1.00 47.60 136 ILE A N 1
ATOM 566 C CA . ILE A 1 136 ? -27.829 -51.074 20.648 1.00 48.68 136 ILE A CA 1
ATOM 567 C C . ILE A 1 136 ? -29.017 -51.494 21.498 1.00 50.39 136 ILE A C 1
ATOM 568 O O . ILE A 1 136 ? -29.191 -52.688 21.773 1.00 51.52 136 ILE A O 1
ATOM 573 N N . GLY A 1 137 ? -29.828 -50.508 21.904 1.00 50.64 137 GLY A N 1
ATOM 574 C CA . GLY A 1 137 ? -31.029 -50.750 22.674 1.00 52.10 137 GLY A CA 1
ATOM 575 C C . GLY A 1 137 ? -31.957 -49.543 22.756 1.00 53.23 137 GLY A C 1
ATOM 576 O O . GLY A 1 137 ? -31.575 -48.416 22.405 1.00 52.65 137 GLY A O 1
ATOM 577 N N . GLU A 1 138 ? -33.176 -49.773 23.238 1.00 54.23 138 GLU A N 1
ATOM 578 C CA . GLU A 1 138 ? -34.152 -48.698 23.389 1.00 56.35 138 GLU A CA 1
ATOM 579 C C . GLU A 1 138 ? -34.731 -48.810 24.776 1.00 57.37 138 GLU A C 1
ATOM 580 O O . GLU A 1 138 ? -34.915 -49.918 25.270 1.00 58.35 138 GLU A O 1
ATOM 586 N N . VAL A 1 139 ? -35.024 -47.668 25.389 1.00 57.55 139 VAL A N 1
ATOM 587 C CA . VAL A 1 139 ? -35.703 -47.645 26.672 1.00 59.36 139 VAL A CA 1
ATOM 588 C C . VAL A 1 139 ? -36.851 -46.640 26.580 1.00 60.48 139 VAL A C 1
ATOM 589 O O . VAL A 1 139 ? -36.641 -45.457 26.254 1.00 60.02 139 VAL A O 1
ATOM 593 N N . PRO A 1 140 ? -38.083 -47.094 26.841 1.00 62.35 140 PRO A N 1
ATOM 594 C CA . PRO A 1 140 ? -39.149 -46.087 26.948 1.00 63.21 140 PRO A CA 1
ATOM 595 C C . PRO A 1 140 ? -38.923 -45.252 28.211 1.00 63.82 140 PRO A C 1
ATOM 596 O O . PRO A 1 140 ? -39.064 -45.773 29.306 1.00 65.31 140 PRO A O 1
ATOM 600 N N . GLU A 1 141 ? -38.550 -43.983 28.063 1.00 62.86 141 GLU A N 1
ATOM 601 C CA . GLU A 1 141 ? -38.195 -43.176 29.230 1.00 63.72 141 GLU A CA 1
ATOM 602 C C . GLU A 1 141 ? -39.418 -42.508 29.840 1.00 65.24 141 GLU A C 1
ATOM 603 O O . GLU A 1 141 ? -39.761 -42.768 30.981 1.00 67.00 141 GLU A O 1
ATOM 609 N N . THR A 1 142 ? -40.067 -41.631 29.076 1.00 65.05 142 THR A N 1
ATOM 610 C CA . THR A 1 142 ? -41.324 -41.054 29.490 1.00 66.27 142 THR A CA 1
ATOM 611 C C . THR A 1 142 ? -42.431 -41.591 28.584 1.00 66.82 142 THR A C 1
ATOM 612 O O . THR A 1 142 ? -42.169 -42.388 27.707 1.00 65.97 142 THR A O 1
ATOM 616 N N . SER A 1 143 ? -43.677 -41.199 28.803 1.00 68.64 143 SER A N 1
ATOM 617 C CA . SER A 1 143 ? -44.716 -41.591 27.852 1.00 69.44 143 SER A CA 1
ATOM 618 C C . SER A 1 143 ? -44.539 -40.874 26.496 1.00 67.43 143 SER A C 1
ATOM 619 O O . SER A 1 143 ? -45.253 -41.172 25.535 1.00 68.56 143 SER A O 1
ATOM 622 N N . ILE A 1 144 ? -43.608 -39.927 26.416 1.00 64.59 144 ILE A N 1
ATOM 623 C CA . ILE A 1 144 ? -43.371 -39.259 25.145 1.00 61.99 144 ILE A CA 1
ATOM 624 C C . ILE A 1 144 ? -42.100 -39.773 24.440 1.00 60.23 144 ILE A C 1
ATOM 625 O O . ILE A 1 144 ? -42.140 -40.048 23.239 1.00 59.64 144 ILE A O 1
ATOM 630 N N . ILE A 1 145 ? -40.996 -39.920 25.186 1.00 58.36 145 ILE A N 1
ATOM 631 C CA . ILE A 1 145 ? -39.700 -40.097 24.553 1.00 55.97 145 ILE A CA 1
ATOM 632 C C . ILE A 1 145 ? -39.094 -41.459 24.782 1.00 55.96 145 ILE A C 1
ATOM 633 O O . ILE A 1 145 ? -38.985 -41.927 25.931 1.00 56.81 145 ILE A O 1
ATOM 638 N N . VAL A 1 146 ? -38.702 -42.071 23.674 1.00 54.07 146 VAL A N 1
ATOM 639 C CA . VAL A 1 146 ? -37.932 -43.272 23.693 1.00 54.21 146 VAL A CA 1
ATOM 640 C C . VAL A 1 146 ? -36.441 -42.902 23.764 1.00 52.76 146 VAL A C 1
ATOM 641 O O . VAL A 1 146 ? -35.913 -42.173 22.918 1.00 50.53 146 VAL A O 1
ATOM 645 N N . HIS A 1 147 ? -35.779 -43.394 24.802 1.00 52.82 147 HIS A N 1
ATOM 646 C CA . HIS A 1 147 ? -34.356 -43.167 24.977 1.00 51.87 147 HIS A CA 1
ATOM 647 C C . HIS A 1 147 ? -33.634 -44.209 24.140 1.00 50.74 147 HIS A C 1
ATOM 648 O O . HIS A 1 147 ? -33.910 -45.391 24.257 1.00 52.60 147 HIS A O 1
ATOM 655 N N . LYS A 1 148 ? -32.746 -43.763 23.262 1.00 49.01 148 LYS A N 1
ATOM 656 C CA . LYS A 1 148 ? -31.948 -44.642 22.430 1.00 47.83 148 LYS A CA 1
ATOM 657 C C . LYS A 1 148 ? -30.582 -44.909 23.103 1.00 46.88 148 LYS A C 1
ATOM 658 O O . LYS A 1 148 ? -29.854 -43.970 23.424 1.00 45.21 148 LYS A O 1
ATOM 664 N N . ILE A 1 149 ? -30.251 -46.190 23.328 1.00 46.86 149 ILE A N 1
ATOM 665 C CA . ILE A 1 149 ? -28.992 -46.554 23.996 1.00 45.65 149 ILE A CA 1
ATOM 666 C C . ILE A 1 149 ? -27.924 -46.707 22.954 1.00 44.41 149 ILE A C 1
ATOM 667 O O . ILE A 1 149 ? -27.968 -47.624 22.121 1.00 44.45 149 ILE A O 1
ATOM 672 N N . MET A 1 150 ? -26.962 -45.790 23.010 1.00 43.81 150 MET A N 1
ATOM 673 C CA . MET A 1 150 ? -25.914 -45.677 22.008 1.00 43.45 150 MET A CA 1
ATOM 674 C C . MET A 1 150 ? -24.514 -46.074 22.550 1.00 44.06 150 MET A C 1
ATOM 675 O O . MET A 1 150 ? -24.206 -45.887 23.717 1.00 44.63 150 MET A O 1
ATOM 680 N N . VAL A 1 151 ? -23.687 -46.589 21.660 1.00 43.52 151 VAL A N 1
ATOM 681 C CA . VAL A 1 151 ? -22.271 -46.805 21.910 1.00 44.83 151 VAL A CA 1
ATOM 682 C C . VAL A 1 151 ? -21.601 -45.434 22.069 1.00 45.11 151 VAL A C 1
ATOM 683 O O . VAL A 1 151 ? -21.820 -44.539 21.253 1.00 44.28 151 VAL A O 1
ATOM 687 N N . PRO A 1 152 ? -20.789 -45.280 23.127 1.00 45.88 152 PRO A N 1
ATOM 688 C CA . PRO A 1 152 ? -20.162 -43.995 23.379 1.00 46.17 152 PRO A CA 1
ATOM 689 C C . PRO A 1 152 ? -19.170 -43.677 22.252 1.00 45.62 152 PRO A C 1
ATOM 690 O O . PRO A 1 152 ? -18.628 -44.583 21.666 1.00 45.76 152 PRO A O 1
ATOM 694 N N . PRO A 1 153 ? -18.982 -42.396 21.917 1.00 45.76 153 PRO A N 1
ATOM 695 C CA . PRO A 1 153 ? -18.005 -42.038 20.871 1.00 46.57 153 PRO A CA 1
ATOM 696 C C . PRO A 1 153 ? -16.592 -42.544 21.239 1.00 48.88 153 PRO A C 1
ATOM 697 O O . PRO A 1 153 ? -16.184 -42.429 22.411 1.00 49.79 153 PRO A O 1
ATOM 701 N N . GLY A 1 154 ? -15.879 -43.105 20.260 1.00 48.86 154 GLY A N 1
ATOM 702 C CA . GLY A 1 154 ? -14.523 -43.585 20.476 1.00 51.19 154 GLY A CA 1
ATOM 703 C C . GLY A 1 154 ? -14.466 -45.087 20.710 1.00 51.99 154 GLY A C 1
ATOM 704 O O . GLY A 1 154 ? -13.383 -45.653 20.815 1.00 53.54 154 GLY A O 1
ATOM 705 N N . ILE A 1 155 ? -15.632 -45.727 20.786 1.00 51.36 155 ILE A N 1
ATOM 706 C CA . ILE A 1 155 ? -15.716 -47.159 20.932 1.00 50.91 155 ILE A CA 1
ATOM 707 C C . ILE A 1 155 ? -16.213 -47.816 19.648 1.00 51.05 155 ILE A C 1
ATOM 708 O O . ILE A 1 155 ? -17.242 -47.407 19.073 1.00 49.74 155 ILE A O 1
ATOM 713 N N . GLU A 1 156 ? -15.492 -48.858 19.231 1.00 51.81 156 GLU A N 1
ATOM 714 C CA . GLU A 1 156 ? -15.854 -49.662 18.079 1.00 53.01 156 GLU A CA 1
ATOM 715 C C . GLU A 1 156 ? -15.399 -51.090 18.262 1.00 53.67 156 GLU A C 1
ATOM 716 O O . GLU A 1 156 ? -14.459 -51.378 19.034 1.00 54.81 156 GLU A O 1
ATOM 722 N N . GLY A 1 157 ? -16.054 -51.992 17.553 1.00 53.02 157 GLY A N 1
ATOM 723 C CA . GLY A 1 157 ? -15.639 -53.383 17.535 1.00 53.88 157 GLY A CA 1
ATOM 724 C C . GLY A 1 157 ? -16.848 -54.282 17.516 1.00 53.59 157 GLY A C 1
ATOM 725 O O . GLY A 1 157 ? -17.888 -53.897 17.013 1.00 52.79 157 GLY A O 1
ATOM 726 N N . GLU A 1 158 ? -16.719 -55.477 18.075 1.00 54.36 158 GLU A N 1
ATOM 727 C CA . GLU A 1 158 ? -17.768 -56.478 17.986 1.00 55.50 158 GLU A CA 1
ATOM 728 C C . GLU A 1 158 ? -18.495 -56.620 19.307 1.00 55.97 158 GLU A C 1
ATOM 729 O O . GLU A 1 158 ? -17.878 -56.604 20.375 1.00 57.02 158 GLU A O 1
ATOM 735 N N . ILE A 1 159 ? -19.815 -56.744 19.231 1.00 55.99 159 ILE A N 1
ATOM 736 C CA . ILE A 1 159 ? -20.613 -57.060 20.383 1.00 56.14 159 ILE A CA 1
ATOM 737 C C . ILE A 1 159 ? -20.417 -58.522 20.715 1.00 57.62 159 ILE A C 1
ATOM 738 O O . ILE A 1 159 ? -20.786 -59.406 19.923 1.00 58.04 159 ILE A O 1
ATOM 743 N N . VAL A 1 160 ? -19.840 -58.776 21.882 1.00 57.92 160 VAL A N 1
ATOM 744 C CA . VAL A 1 160 ? -19.666 -60.151 22.330 1.00 59.13 160 VAL A CA 1
ATOM 745 C C . VAL A 1 160 ? -20.689 -60.520 23.380 1.00 60.49 160 VAL A C 1
ATOM 746 O O . VAL A 1 160 ? -20.828 -61.676 23.729 1.00 62.19 160 VAL A O 1
ATOM 750 N N . GLU A 1 161 ? -21.422 -59.534 23.871 1.00 61.12 161 GLU A N 1
ATOM 751 C CA . GLU A 1 161 ? -22.345 -59.771 24.957 1.00 62.76 161 GLU A CA 1
ATOM 752 C C . GLU A 1 161 ? -23.358 -58.639 24.953 1.00 62.20 161 GLU A C 1
ATOM 753 O O . GLU A 1 161 ? -22.968 -57.473 24.933 1.00 61.38 161 GLU A O 1
ATOM 759 N N . ILE A 1 162 ? -24.637 -59.003 24.963 1.00 62.51 162 ILE A N 1
ATOM 760 C CA . ILE A 1 162 ? -25.749 -58.049 25.059 1.00 63.54 162 ILE A CA 1
ATOM 761 C C . ILE A 1 162 ? -26.874 -58.584 25.968 1.00 64.60 162 ILE A C 1
ATOM 762 O O . ILE A 1 162 ? -27.251 -59.761 25.899 1.00 64.89 162 ILE A O 1
ATOM 767 N N . ALA A 1 163 ? -27.383 -57.712 26.830 1.00 65.25 163 ALA A N 1
ATOM 768 C CA . ALA A 1 163 ? -28.515 -58.050 27.687 1.00 66.98 163 ALA A CA 1
ATOM 769 C C . ALA A 1 163 ? -29.755 -58.451 26.891 1.00 67.37 163 ALA A C 1
ATOM 770 O O . ALA A 1 163 ? -29.983 -58.006 25.773 1.00 66.34 163 ALA A O 1
ATOM 772 N N . GLU A 1 164 ? -30.560 -59.308 27.492 1.00 69.62 164 GLU A N 1
ATOM 773 C CA . GLU A 1 164 ? -31.834 -59.662 26.932 1.00 70.50 164 GLU A CA 1
ATOM 774 C C . GLU A 1 164 ? -32.800 -58.578 27.365 1.00 71.08 164 GLU A C 1
ATOM 775 O O . GLU A 1 164 ? -32.512 -57.823 28.312 1.00 71.57 164 GLU A O 1
ATOM 781 N N . GLU A 1 165 ? -33.954 -58.495 26.699 1.00 70.81 165 GLU A N 1
ATOM 782 C CA . GLU A 1 165 ? -35.003 -57.647 27.182 1.00 71.07 165 GLU A CA 1
ATOM 783 C C . GLU A 1 165 ? -35.288 -57.983 28.656 1.00 73.19 165 GLU A C 1
ATOM 784 O O . GLU A 1 165 ? -35.583 -59.133 29.013 1.00 74.44 165 GLU A O 1
ATOM 790 N N . GLY A 1 166 ? -35.176 -56.959 29.498 1.00 73.21 166 GLY A N 1
ATOM 791 C CA . GLY A 1 166 ? -35.455 -57.054 30.915 1.00 74.22 166 GLY A CA 1
ATOM 792 C C . GLY A 1 166 ? -35.401 -55.667 31.518 1.00 74.09 166 GLY A C 1
ATOM 793 O O . GLY A 1 166 ? -35.190 -54.684 30.802 1.00 72.55 166 GLY A O 1
ATOM 794 N N . ASP A 1 167 ? -35.596 -55.593 32.833 1.00 75.39 167 ASP A N 1
ATOM 795 C CA . ASP A 1 167 ? -35.587 -54.342 33.581 1.00 75.32 167 ASP A CA 1
ATOM 796 C C . ASP A 1 167 ? -34.260 -54.176 34.312 1.00 74.97 167 ASP A C 1
ATOM 797 O O . ASP A 1 167 ? -33.828 -55.093 35.011 1.00 77.41 167 ASP A O 1
ATOM 802 N N . TYR A 1 168 ? -33.609 -53.025 34.153 1.00 72.87 168 TYR A N 1
ATOM 803 C CA . TYR A 1 168 ? -32.249 -52.806 34.668 1.00 71.74 168 TYR A CA 1
ATOM 804 C C . TYR A 1 168 ? -32.024 -51.420 35.264 1.00 71.68 168 TYR A C 1
ATOM 805 O O . TYR A 1 168 ? -32.649 -50.446 34.854 1.00 72.23 168 TYR A O 1
ATOM 814 N N . THR A 1 169 ? -31.119 -51.332 36.227 1.00 72.03 169 THR A N 1
ATOM 815 C CA . THR A 1 169 ? -30.692 -50.051 36.786 1.00 72.10 169 THR A CA 1
ATOM 816 C C . THR A 1 169 ? -29.449 -49.606 36.005 1.00 70.69 169 THR A C 1
ATOM 817 O O . THR A 1 169 ? -28.752 -50.447 35.429 1.00 70.28 169 THR A O 1
ATOM 821 N N . ILE A 1 170 ? -29.142 -48.312 36.007 1.00 70.49 170 ILE A N 1
ATOM 822 C CA . ILE A 1 170 ? -28.153 -47.776 35.044 1.00 69.16 170 ILE A CA 1
ATOM 823 C C . ILE A 1 170 ? -26.675 -48.168 35.229 1.00 68.74 170 ILE A C 1
ATOM 824 O O . ILE A 1 170 ? -25.896 -47.999 34.298 1.00 67.50 170 ILE A O 1
ATOM 829 N N . GLU A 1 171 ? -26.273 -48.654 36.410 1.00 70.14 171 GLU A N 1
ATOM 830 C CA . GLU A 1 171 ? -24.889 -49.142 36.567 1.00 69.26 171 GLU A CA 1
ATOM 831 C C . GLU A 1 171 ? -24.741 -50.559 36.006 1.00 68.20 171 GLU A C 1
ATOM 832 O O . GLU A 1 171 ? -23.611 -51.063 35.871 1.00 67.65 171 GLU A O 1
ATOM 838 N N . GLU A 1 172 ? -25.869 -51.199 35.673 1.00 67.38 172 GLU A N 1
ATOM 839 C CA . GLU A 1 172 ? -25.830 -52.540 35.062 1.00 66.76 172 GLU A CA 1
ATOM 840 C C . GLU A 1 172 ? -25.241 -52.462 33.654 1.00 64.42 172 GLU A C 1
ATOM 841 O O . GLU A 1 172 ? -25.533 -51.535 32.860 1.00 63.63 172 GLU A O 1
ATOM 847 N N . VAL A 1 173 ? -24.401 -53.435 33.360 1.00 62.82 173 VAL A N 1
ATOM 848 C CA . VAL A 1 173 ? -23.657 -53.487 32.120 1.00 60.97 173 VAL A CA 1
ATOM 849 C C . VAL A 1 173 ? -24.567 -54.209 31.120 1.00 60.43 173 VAL A C 1
ATOM 850 O O . VAL A 1 173 ? -24.799 -55.419 31.268 1.00 62.30 173 VAL A O 1
ATOM 854 N N . ILE A 1 174 ? -25.094 -53.485 30.128 1.00 57.76 174 ILE A N 1
ATOM 855 C CA . ILE A 1 174 ? -26.077 -54.076 29.222 1.00 56.32 174 ILE A CA 1
ATOM 856 C C . ILE A 1 174 ? -25.456 -54.655 27.967 1.00 54.89 174 ILE A C 1
ATOM 857 O O . ILE A 1 174 ? -26.167 -55.235 27.144 1.00 55.51 174 ILE A O 1
ATOM 862 N N . ALA A 1 175 ? -24.142 -54.499 27.806 1.00 53.04 175 ALA A N 1
ATOM 863 C CA . ALA A 1 175 ? -23.436 -55.057 26.666 1.00 51.59 175 ALA A CA 1
ATOM 864 C C . ALA A 1 175 ? -21.962 -54.886 26.867 1.00 51.85 175 ALA A C 1
ATOM 865 O O . ALA A 1 175 ? -21.538 -54.032 27.662 1.00 52.52 175 ALA A O 1
ATOM 867 N N . LYS A 1 176 ? -21.197 -55.663 26.100 1.00 50.83 176 LYS A N 1
ATOM 868 C CA . LYS A 1 176 ? -19.741 -55.611 26.082 1.00 51.77 176 LYS A CA 1
ATOM 869 C C . LYS A 1 176 ? -19.247 -55.546 24.639 1.00 50.88 176 LYS A C 1
ATOM 870 O O . LYS A 1 176 ? -19.719 -56.297 23.778 1.00 50.10 176 LYS A O 1
ATOM 876 N N . VAL A 1 177 ? -18.268 -54.683 24.388 1.00 51.05 177 VAL A N 1
ATOM 877 C CA . VAL A 1 177 ? -17.653 -54.618 23.084 1.00 51.28 177 VAL A CA 1
ATOM 878 C C . VAL A 1 177 ? -16.153 -54.958 23.106 1.00 52.93 177 VAL A C 1
ATOM 879 O O . VAL A 1 177 ? -15.357 -54.383 23.872 1.00 52.58 177 VAL A O 1
ATOM 883 N N . LYS A 1 178 ? -15.794 -55.876 22.218 1.00 53.39 178 LYS A N 1
ATOM 884 C CA . LYS A 1 178 ? -14.441 -56.192 21.977 1.00 56.06 178 LYS A CA 1
ATOM 885 C C . LYS A 1 178 ? -13.918 -55.280 20.862 1.00 56.30 178 LYS A C 1
ATOM 886 O O . LYS A 1 178 ? -14.317 -55.409 19.713 1.00 56.84 178 LYS A O 1
ATOM 892 N N . THR A 1 179 ? -13.015 -54.376 21.208 1.00 57.11 179 THR A N 1
ATOM 893 C CA . THR A 1 179 ? -12.372 -53.498 20.240 1.00 58.44 179 THR A CA 1
ATOM 894 C C . THR A 1 179 ? -11.379 -54.273 19.353 1.00 60.08 179 THR A C 1
ATOM 895 O O . THR A 1 179 ? -11.081 -55.436 19.651 1.00 61.13 179 THR A O 1
ATOM 899 N N . PRO A 1 180 ? -10.875 -53.650 18.256 1.00 61.03 180 PRO A N 1
ATOM 900 C CA . PRO A 1 180 ? -9.844 -54.271 17.382 1.00 62.61 180 PRO A CA 1
ATOM 901 C C . PRO A 1 180 ? -8.554 -54.733 18.099 1.00 64.62 180 PRO A C 1
ATOM 902 O O . PRO A 1 180 ? -8.029 -55.786 17.778 1.00 65.25 180 PRO A O 1
ATOM 906 N N . SER A 1 181 ? -8.038 -53.911 19.015 1.00 51.47 181 SER A N 1
ATOM 907 C CA . SER A 1 181 ? -7.041 -54.314 20.036 1.00 52.45 181 SER A CA 1
ATOM 908 C C . SER A 1 181 ? -7.329 -55.629 20.768 1.00 51.89 181 SER A C 1
ATOM 909 O O . SER A 1 181 ? -6.399 -56.313 21.178 1.00 52.72 181 SER A O 1
ATOM 912 N N . GLY A 1 182 ? -8.603 -55.954 20.963 1.00 51.34 182 GLY A N 1
ATOM 913 C CA . GLY A 1 182 ? -9.009 -57.099 21.785 1.00 50.55 182 GLY A CA 1
ATOM 914 C C . GLY A 1 182 ? -9.485 -56.624 23.153 1.00 51.19 182 GLY A C 1
ATOM 915 O O . GLY A 1 182 ? -9.979 -57.407 23.954 1.00 51.73 182 GLY A O 1
ATOM 916 N N . GLU A 1 183 ? -9.326 -55.340 23.424 1.00 51.11 183 GLU A N 1
ATOM 917 C CA . GLU A 1 183 ? -9.747 -54.747 24.698 1.00 53.38 183 GLU A CA 1
ATOM 918 C C . GLU A 1 183 ? -11.278 -54.805 24.860 1.00 53.40 183 GLU A C 1
ATOM 919 O O . GLU A 1 183 ? -12.029 -54.502 23.911 1.00 52.21 183 GLU A O 1
ATOM 925 N N . ILE A 1 184 ? -11.728 -55.203 26.046 1.00 53.92 184 ILE A N 1
ATOM 926 C CA . ILE A 1 184 ? -13.144 -55.427 26.305 1.00 54.43 184 ILE A CA 1
ATOM 927 C C . ILE A 1 184 ? -13.756 -54.215 27.016 1.00 55.14 184 ILE A C 1
ATOM 928 O O . ILE A 1 184 ? -13.382 -53.917 28.154 1.00 55.96 184 ILE A O 1
ATOM 933 N N . LYS A 1 185 ? -14.694 -53.535 26.330 1.00 54.24 185 LYS A N 1
ATOM 934 C CA . LYS A 1 185 ? -15.403 -52.355 26.851 1.00 54.54 185 LYS A CA 1
ATOM 935 C C . LYS A 1 185 ? -16.817 -52.708 27.290 1.00 53.91 185 LYS A C 1
ATOM 936 O O . LYS A 1 185 ? -17.572 -53.353 26.564 1.00 53.17 185 LYS A O 1
ATOM 942 N N . GLU A 1 186 ? -17.164 -52.272 28.480 1.00 54.12 186 GLU A N 1
ATOM 943 C CA . GLU A 1 186 ? -18.437 -52.596 29.074 1.00 55.00 186 GLU A CA 1
ATOM 944 C C . GLU A 1 186 ? -19.337 -51.382 28.898 1.00 54.88 186 GLU A C 1
ATOM 945 O O . GLU A 1 186 ? -18.979 -50.250 29.279 1.00 55.08 186 GLU A O 1
ATOM 951 N N . LEU A 1 187 ? -20.506 -51.606 28.319 1.00 54.62 187 LEU A N 1
ATOM 952 C CA . LEU A 1 187 ? -21.404 -50.500 28.053 1.00 54.20 187 LEU A CA 1
ATOM 953 C C . LEU A 1 187 ? -22.612 -50.601 28.956 1.00 54.66 187 LEU A C 1
ATOM 954 O O . LEU A 1 187 ? -23.173 -51.687 29.182 1.00 54.73 187 LEU A O 1
ATOM 959 N N . LYS A 1 188 ? -22.989 -49.442 29.470 1.00 54.89 188 LYS A N 1
ATOM 960 C CA . LYS A 1 188 ? -24.152 -49.305 30.306 1.00 55.63 188 LYS A CA 1
ATOM 961 C C . LYS A 1 188 ? -25.272 -48.532 29.553 1.00 55.41 188 LYS A C 1
ATOM 962 O O . LYS A 1 188 ? -25.147 -48.192 28.377 1.00 54.63 188 LYS A O 1
ATOM 968 N N . MET A 1 189 ? -26.382 -48.281 30.239 1.00 55.98 189 MET A N 1
ATOM 969 C CA . MET A 1 189 ? -27.450 -47.484 29.663 1.00 54.80 189 MET A CA 1
ATOM 970 C C . MET A 1 189 ? -27.174 -45.986 29.741 1.00 53.28 189 MET A C 1
ATOM 971 O O . MET A 1 189 ? -27.940 -45.230 29.200 1.00 53.22 189 MET A O 1
ATOM 976 N N . TYR A 1 190 ? -26.072 -45.576 30.366 1.00 52.13 190 TYR A N 1
ATOM 977 C CA . TYR A 1 190 ? -25.681 -44.174 30.397 1.00 51.14 190 TYR A CA 1
ATOM 978 C C . TYR A 1 190 ? -24.204 -44.052 30.042 1.00 50.10 190 TYR A C 1
ATOM 979 O O . TYR A 1 190 ? -23.519 -45.030 30.013 1.00 50.68 190 TYR A O 1
ATOM 988 N N . GLN A 1 191 ? -23.727 -42.845 29.770 1.00 49.29 191 GLN A N 1
ATOM 989 C CA . GLN A 1 191 ? -22.343 -42.602 29.367 1.00 48.99 191 GLN A CA 1
ATOM 990 C C . GLN A 1 191 ? -21.971 -41.212 29.873 1.00 49.15 191 GLN A C 1
ATOM 991 O O . GLN A 1 191 ? -22.828 -40.475 30.339 1.00 49.02 191 GLN A O 1
ATOM 997 N N . ARG A 1 192 ? -20.704 -40.846 29.752 1.00 49.34 192 ARG A N 1
ATOM 998 C CA . ARG A 1 192 ? -20.228 -39.586 30.290 1.00 51.06 192 ARG A CA 1
ATOM 999 C C . ARG A 1 192 ? -19.568 -38.808 29.194 1.00 50.09 192 ARG A C 1
ATOM 1000 O O . ARG A 1 192 ? -18.958 -39.398 28.299 1.00 50.30 192 ARG A O 1
ATOM 1008 N N . TRP A 1 193 ? -19.655 -37.483 29.284 1.00 50.07 193 TRP A N 1
ATOM 1009 C CA . TRP A 1 193 ? -19.032 -36.618 28.298 1.00 49.23 193 TRP A CA 1
ATOM 1010 C C . TRP A 1 193 ? -18.533 -35.338 28.957 1.00 50.41 193 TRP A C 1
ATOM 1011 O O . TRP A 1 193 ? -19.251 -34.739 29.731 1.00 50.78 193 TRP A O 1
ATOM 1022 N N . PRO A 1 194 ? -17.305 -34.896 28.633 1.00 51.38 194 PRO A N 1
ATOM 1023 C CA . PRO A 1 194 ? -16.895 -33.568 29.090 1.00 52.38 194 PRO A CA 1
ATOM 1024 C C . PRO A 1 194 ? -17.733 -32.462 28.411 1.00 53.08 194 PRO A C 1
ATOM 1025 O O . PRO A 1 194 ? -17.843 -32.440 27.168 1.00 51.95 194 PRO A O 1
ATOM 1029 N N . VAL A 1 195 ? -18.302 -31.563 29.227 1.00 53.76 195 VAL A N 1
ATOM 1030 C CA . VAL A 1 195 ? -19.228 -30.551 28.759 1.00 53.60 195 VAL A CA 1
ATOM 1031 C C . VAL A 1 195 ? -18.550 -29.518 27.873 1.00 54.74 195 VAL A C 1
ATOM 1032 O O . VAL A 1 195 ? -19.207 -28.913 27.019 1.00 55.17 195 VAL A O 1
ATOM 1036 N N . ARG A 1 196 ? -17.248 -29.318 28.055 1.00 55.13 196 ARG A N 1
ATOM 1037 C CA . ARG A 1 196 ? -16.513 -28.347 27.228 1.00 55.53 196 ARG A CA 1
ATOM 1038 C C . ARG A 1 196 ? -16.066 -28.937 25.898 1.00 54.10 196 ARG A C 1
ATOM 1039 O O . ARG A 1 196 ? -15.444 -28.263 25.055 1.00 54.46 196 ARG A O 1
ATOM 1047 N N . VAL A 1 197 ? -16.366 -30.210 25.705 1.00 52.63 197 VAL A N 1
ATOM 1048 C CA . VAL A 1 197 ? -16.000 -30.858 24.446 1.00 51.32 197 VAL A CA 1
ATOM 1049 C C . VAL A 1 197 ? -17.265 -31.129 23.646 1.00 49.51 197 VAL A C 1
ATOM 1050 O O . VAL A 1 197 ? -18.199 -31.779 24.121 1.00 47.15 197 VAL A O 1
ATOM 1054 N N . LYS A 1 198 ? -17.293 -30.601 22.434 1.00 49.37 198 LYS A N 1
ATOM 1055 C CA . LYS A 1 198 ? -18.463 -30.802 21.598 1.00 49.19 198 LYS A CA 1
ATOM 1056 C C . LYS A 1 198 ? -18.547 -32.262 21.231 1.00 47.44 198 LYS A C 1
ATOM 1057 O O . LYS A 1 198 ? -17.557 -32.821 20.811 1.00 48.60 198 LYS A O 1
ATOM 1063 N N . ARG A 1 199 ? -19.721 -32.864 21.377 1.00 45.33 199 ARG A N 1
ATOM 1064 C CA . ARG A 1 199 ? -19.878 -34.253 20.994 1.00 43.60 199 ARG A CA 1
ATOM 1065 C C . ARG A 1 199 ? -19.635 -34.330 19.496 1.00 41.73 199 ARG A C 1
ATOM 1066 O O . ARG A 1 199 ? -20.110 -33.484 18.738 1.00 40.69 199 ARG A O 1
ATOM 1074 N N . PRO A 1 200 ? -18.893 -35.344 19.072 1.00 40.17 200 PRO A N 1
ATOM 1075 C CA . PRO A 1 200 ? -18.574 -35.513 17.653 1.00 38.49 200 PRO A CA 1
ATOM 1076 C C . PRO A 1 200 ? -19.748 -36.003 16.797 1.00 36.89 200 PRO A C 1
ATOM 1077 O O . PRO A 1 200 ? -20.734 -36.568 17.312 1.00 35.90 200 PRO A O 1
ATOM 1081 N N . TYR A 1 201 ? -19.604 -35.808 15.491 1.00 35.63 201 TYR A N 1
ATOM 1082 C CA . TYR A 1 201 ? -20.616 -36.148 14.527 1.00 35.59 201 TYR A CA 1
ATOM 1083 C C . TYR A 1 201 ? -19.900 -36.312 13.213 1.00 35.94 201 TYR A C 1
ATOM 1084 O O . TYR A 1 201 ? -18.754 -35.855 13.060 1.00 36.23 201 TYR A O 1
ATOM 1093 N N . LYS A 1 202 ? -20.579 -36.893 12.229 1.00 35.76 202 LYS A N 1
ATOM 1094 C CA . LYS A 1 202 ? -19.946 -37.110 10.922 1.00 36.47 202 LYS A CA 1
ATOM 1095 C C . LYS A 1 202 ? -19.812 -35.855 10.088 1.00 37.74 202 LYS A C 1
ATOM 1096 O O . LYS A 1 202 ? -18.832 -35.671 9.389 1.00 38.62 202 LYS A O 1
ATOM 1102 N N . GLU A 1 203 ? -20.833 -35.012 10.123 1.00 38.91 203 GLU A N 1
ATOM 1103 C CA . GLU A 1 203 ? -20.909 -33.881 9.220 1.00 40.00 203 GLU A CA 1
ATOM 1104 C C . GLU A 1 203 ? -21.982 -32.912 9.705 1.00 38.87 203 GLU A C 1
ATOM 1105 O O . GLU A 1 203 ? -23.069 -33.321 10.076 1.00 37.73 203 GLU A O 1
ATOM 1111 N N . LYS A 1 204 ? -21.646 -31.629 9.692 1.00 39.15 204 LYS A N 1
ATOM 1112 C CA . LYS A 1 204 ? -22.601 -30.547 9.947 1.00 38.50 204 LYS A CA 1
ATOM 1113 C C . LYS A 1 204 ? -23.243 -30.130 8.616 1.00 37.26 204 LYS A C 1
ATOM 1114 O O . LYS A 1 204 ? -22.558 -29.637 7.757 1.00 37.36 204 LYS A O 1
ATOM 1120 N N . LEU A 1 205 ? -24.550 -30.339 8.473 1.00 35.78 205 LEU A N 1
ATOM 1121 C CA . LEU A 1 205 ? -25.301 -30.022 7.272 1.00 35.62 205 LEU A CA 1
ATOM 1122 C C . LEU A 1 205 ? -25.576 -28.535 7.154 1.00 35.55 205 LEU A C 1
ATOM 1123 O O . LEU A 1 205 ? -25.827 -27.845 8.148 1.00 34.71 205 LEU A O 1
ATOM 1128 N N . PRO A 1 206 ? -25.529 -28.023 5.920 1.00 36.96 206 PRO A N 1
ATOM 1129 C CA . PRO A 1 206 ? -25.900 -26.612 5.721 1.00 36.78 206 PRO A CA 1
ATOM 1130 C C . PRO A 1 206 ? -27.374 -26.388 6.151 1.00 37.33 206 PRO A C 1
ATOM 1131 O O . PRO A 1 206 ? -28.204 -27.291 6.015 1.00 35.87 206 PRO A O 1
ATOM 1135 N N . PRO A 1 207 ? -27.695 -25.193 6.678 1.00 38.02 207 PRO A N 1
ATOM 1136 C CA . PRO A 1 207 ? -29.107 -24.872 7.012 1.00 38.30 207 PRO A CA 1
ATOM 1137 C C . PRO A 1 207 ? -30.026 -25.173 5.810 1.00 37.97 207 PRO A C 1
ATOM 1138 O O . PRO A 1 207 ? -29.636 -24.875 4.676 1.00 38.02 207 PRO A O 1
ATOM 1142 N N . GLU A 1 208 ? -31.188 -25.798 6.054 1.00 36.84 208 GLU A N 1
ATOM 1143 C CA . GLU A 1 208 ? -32.026 -26.331 4.966 1.00 37.70 208 GLU A CA 1
ATOM 1144 C C . GLU A 1 208 ? -33.522 -26.548 5.283 1.00 36.51 208 GLU A C 1
ATOM 1145 O O . GLU A 1 208 ? -34.396 -26.276 4.460 1.00 36.31 208 GLU A O 1
ATOM 1151 N N . VAL A 1 209 ? -33.784 -27.148 6.430 1.00 35.76 209 VAL A N 1
ATOM 1152 C CA . VAL A 1 209 ? -35.124 -27.422 6.811 1.00 35.02 209 VAL A CA 1
ATOM 1153 C C . VAL A 1 209 ? -35.520 -26.505 7.953 1.00 33.85 209 VAL A C 1
ATOM 1154 O O . VAL A 1 209 ? -34.753 -26.283 8.898 1.00 34.22 209 VAL A O 1
ATOM 1158 N N . PRO A 1 210 ? -36.674 -25.854 7.795 1.00 32.50 210 PRO A N 1
ATOM 1159 C CA . PRO A 1 210 ? -37.113 -24.864 8.816 1.00 31.43 210 PRO A CA 1
ATOM 1160 C C . PRO A 1 210 ? -37.442 -25.583 10.113 1.00 30.92 210 PRO A C 1
ATOM 1161 O O . PRO A 1 210 ? -37.924 -26.736 10.071 1.00 30.50 210 PRO A O 1
ATOM 1165 N N . LEU A 1 211 ? -37.141 -24.934 11.235 1.00 29.55 211 LEU A N 1
ATOM 1166 C CA . LEU A 1 211 ? -37.771 -25.324 12.470 1.00 30.58 211 LEU A CA 1
ATOM 1167 C C . LEU A 1 211 ? -39.145 -24.644 12.458 1.00 30.44 211 LEU A C 1
ATOM 1168 O O . LEU A 1 211 ? -39.220 -23.417 12.605 1.00 30.54 211 LEU A O 1
ATOM 1173 N N . ILE A 1 212 ? -40.203 -25.429 12.247 1.00 30.18 212 ILE A N 1
ATOM 1174 C CA . ILE A 1 212 ? -41.565 -24.921 12.194 1.00 30.82 212 ILE A CA 1
ATOM 1175 C C . ILE A 1 212 ? -42.119 -24.626 13.575 1.00 31.94 212 ILE A C 1
ATOM 1176 O O . ILE A 1 212 ? -42.313 -25.543 14.393 1.00 31.60 212 ILE A O 1
ATOM 1181 N N . THR A 1 213 ? -42.428 -23.348 13.803 1.00 31.54 213 THR A N 1
ATOM 1182 C CA . THR A 1 213 ? -42.858 -22.894 15.128 1.00 31.32 213 THR A CA 1
ATOM 1183 C C . THR A 1 213 ? -44.350 -22.790 15.126 1.00 31.29 213 THR A C 1
ATOM 1184 O O . THR A 1 213 ? -44.923 -22.710 16.167 1.00 31.90 213 THR A O 1
ATOM 1188 N N . GLY A 1 214 ? -44.977 -22.747 13.946 1.00 31.06 214 GLY A N 1
ATOM 1189 C CA . GLY A 1 214 ? -46.408 -22.479 13.853 1.00 31.00 214 GLY A CA 1
ATOM 1190 C C . GLY A 1 214 ? -46.839 -21.023 14.129 1.00 32.68 214 GLY A C 1
ATOM 1191 O O . GLY A 1 214 ? -48.044 -20.684 14.106 1.00 32.36 214 GLY A O 1
ATOM 1192 N N . GLN A 1 215 ? -45.859 -20.153 14.377 1.00 32.28 215 GLN A N 1
ATOM 1193 C CA . GLN A 1 215 ? -46.116 -18.753 14.509 1.00 31.43 215 GLN A CA 1
ATOM 1194 C C . GLN A 1 215 ? -45.851 -18.037 13.174 1.00 30.86 215 GLN A C 1
ATOM 1195 O O . GLN A 1 215 ? -44.725 -18.058 12.668 1.00 30.98 215 GLN A O 1
ATOM 1201 N N . ARG A 1 216 ? -46.888 -17.382 12.629 1.00 28.61 216 ARG A N 1
ATOM 1202 C CA . ARG A 1 216 ? -46.838 -16.885 11.265 1.00 27.87 216 ARG A CA 1
ATOM 1203 C C . ARG A 1 216 ? -45.697 -15.932 10.997 1.00 28.08 216 ARG A C 1
ATOM 1204 O O . ARG A 1 216 ? -44.981 -16.107 10.002 1.00 28.79 216 ARG A O 1
ATOM 1212 N N . VAL A 1 217 ? -45.546 -14.917 11.839 1.00 26.95 217 VAL A N 1
ATOM 1213 C CA . VAL A 1 217 ? -44.513 -13.916 11.591 1.00 28.32 217 VAL A CA 1
ATOM 1214 C C . VAL A 1 217 ? -43.120 -14.533 11.580 1.00 27.58 217 VAL A C 1
ATOM 1215 O O . VAL A 1 217 ? -42.283 -14.108 10.799 1.00 28.57 217 VAL A O 1
ATOM 1219 N N . ILE A 1 218 ? -42.895 -15.558 12.388 1.00 27.13 218 ILE A N 1
ATOM 1220 C CA . ILE A 1 218 ? -41.582 -16.201 12.421 1.00 28.15 218 ILE A CA 1
ATOM 1221 C C . ILE A 1 218 ? -41.372 -17.091 11.202 1.00 29.04 218 ILE A C 1
ATOM 1222 O O . ILE A 1 218 ? -40.388 -16.967 10.492 1.00 29.23 218 ILE A O 1
ATOM 1227 N N . ASP A 1 219 ? -42.310 -18.001 10.943 1.00 29.32 219 ASP A N 1
ATOM 1228 C CA . ASP A 1 219 ? -42.069 -19.006 9.935 1.00 28.71 219 ASP A CA 1
ATOM 1229 C C . ASP A 1 219 ? -42.037 -18.379 8.575 1.00 28.78 219 ASP A C 1
ATOM 1230 O O . ASP A 1 219 ? -41.398 -18.934 7.686 1.00 28.67 219 ASP A O 1
ATOM 1235 N N . THR A 1 220 ? -42.768 -17.265 8.427 1.00 27.77 220 THR A N 1
ATOM 1236 C CA . THR A 1 220 ? -42.936 -16.646 7.153 1.00 28.43 220 THR A CA 1
ATOM 1237 C C . THR A 1 220 ? -41.817 -15.633 6.882 1.00 28.68 220 THR A C 1
ATOM 1238 O O . THR A 1 220 ? -41.162 -15.727 5.865 1.00 27.59 220 THR A O 1
ATOM 1242 N N . PHE A 1 221 ? -41.634 -14.671 7.777 1.00 27.60 221 PHE A N 1
ATOM 1243 C CA . PHE A 1 221 ? -40.696 -13.595 7.489 1.00 28.82 221 PHE A CA 1
ATOM 1244 C C . PHE A 1 221 ? -39.330 -13.755 8.136 1.00 29.43 221 PHE A C 1
ATOM 1245 O O . PHE A 1 221 ? -38.344 -13.264 7.580 1.00 29.49 221 PHE A O 1
ATOM 1253 N N . PHE A 1 222 ? -39.268 -14.426 9.293 1.00 28.53 222 PHE A N 1
ATOM 1254 C CA . PHE A 1 222 ? -38.015 -14.498 10.011 1.00 30.07 222 PHE A CA 1
ATOM 1255 C C . PHE A 1 222 ? -37.721 -15.930 10.468 1.00 30.65 222 PHE A C 1
ATOM 1256 O O . PHE A 1 222 ? -37.684 -16.213 11.667 1.00 31.06 222 PHE A O 1
ATOM 1264 N N . PRO A 1 223 ? -37.545 -16.834 9.501 1.00 30.64 223 PRO A N 1
ATOM 1265 C CA . PRO A 1 223 ? -37.511 -18.236 9.876 1.00 30.72 223 PRO A CA 1
ATOM 1266 C C . PRO A 1 223 ? -36.264 -18.688 10.614 1.00 32.47 223 PRO A C 1
ATOM 1267 O O . PRO A 1 223 ? -35.165 -18.132 10.433 1.00 33.72 223 PRO A O 1
ATOM 1271 N N . GLN A 1 224 ? -36.454 -19.716 11.436 1.00 32.24 224 GLN A N 1
ATOM 1272 C CA . GLN A 1 224 ? -35.367 -20.425 12.047 1.00 33.65 224 GLN A CA 1
ATOM 1273 C C . GLN A 1 224 ? -35.185 -21.770 11.306 1.00 33.01 224 GLN A C 1
ATOM 1274 O O . GLN A 1 224 ? -36.177 -22.443 10.949 1.00 32.04 224 GLN A O 1
ATOM 1280 N N . ALA A 1 225 ? -33.926 -22.134 11.063 1.00 33.17 225 ALA A N 1
ATOM 1281 C CA . ALA A 1 225 ? -33.577 -23.408 10.425 1.00 33.20 225 ALA A CA 1
ATOM 1282 C C . ALA A 1 225 ? -33.418 -24.419 11.552 1.00 32.95 225 ALA A C 1
ATOM 1283 O O . ALA A 1 225 ? -32.943 -24.044 12.634 1.00 33.22 225 ALA A O 1
ATOM 1285 N N . LYS A 1 226 ? -33.759 -25.686 11.332 1.00 32.51 226 LYS A N 1
ATOM 1286 C CA . LYS A 1 226 ? -33.257 -26.685 12.304 1.00 33.96 226 LYS A CA 1
ATOM 1287 C C . LYS A 1 226 ? -31.724 -26.637 12.314 1.00 33.59 226 LYS A C 1
ATOM 1288 O O . LYS A 1 226 ? -31.093 -26.606 11.245 1.00 33.96 226 LYS A O 1
ATOM 1294 N N . GLY A 1 227 ? -31.153 -26.576 13.512 1.00 34.37 227 GLY A N 1
ATOM 1295 C CA . GLY A 1 227 ? -29.714 -26.372 13.729 1.00 33.32 227 GLY A CA 1
ATOM 1296 C C . GLY A 1 227 ? -29.277 -24.922 13.779 1.00 34.23 227 GLY A C 1
ATOM 1297 O O . GLY A 1 227 ? -28.077 -24.637 13.939 1.00 33.89 227 GLY A O 1
ATOM 1298 N N . GLY A 1 228 ? -30.227 -23.982 13.658 1.00 34.54 228 GLY A N 1
ATOM 1299 C CA . GLY A 1 228 ? -29.847 -22.563 13.514 1.00 34.73 228 GLY A CA 1
ATOM 1300 C C . GLY A 1 228 ? -29.754 -21.843 14.848 1.00 35.80 228 GLY A C 1
ATOM 1301 O O . GLY A 1 228 ? -29.970 -22.436 15.891 1.00 34.32 228 GLY A O 1
ATOM 1302 N N . THR A 1 229 ? -29.419 -20.555 14.808 1.00 37.05 229 THR A N 1
ATOM 1303 C CA . THR A 1 229 ? -29.163 -19.782 16.020 1.00 38.29 229 THR A CA 1
ATOM 1304 C C . THR A 1 229 ? -30.073 -18.552 16.040 1.00 38.80 229 THR A C 1
ATOM 1305 O O . THR A 1 229 ? -30.097 -17.775 15.091 1.00 38.87 229 THR A O 1
ATOM 1309 N N . ALA A 1 230 ? -30.822 -18.386 17.123 1.00 38.75 230 ALA A N 1
ATOM 1310 C CA . ALA A 1 230 ? -31.758 -17.284 17.194 1.00 39.09 230 ALA A CA 1
ATOM 1311 C C . ALA A 1 230 ? -31.563 -16.600 18.507 1.00 39.25 230 ALA A C 1
ATOM 1312 O O . ALA A 1 230 ? -31.170 -17.245 19.477 1.00 38.04 230 ALA A O 1
ATOM 1314 N N . ALA A 1 231 ? -31.887 -15.305 18.528 1.00 39.67 231 ALA A N 1
ATOM 1315 C CA . ALA A 1 231 ? -32.039 -14.547 19.765 1.00 41.02 231 ALA A CA 1
ATOM 1316 C C . ALA A 1 231 ? -33.359 -13.780 19.728 1.00 42.09 231 ALA A C 1
ATOM 1317 O O . ALA A 1 231 ? -33.916 -13.507 18.647 1.00 40.34 231 ALA A O 1
ATOM 1319 N N . ILE A 1 232 ? -33.841 -13.447 20.921 1.00 44.20 232 ILE A N 1
ATOM 1320 C CA . ILE A 1 232 ? -35.038 -12.662 21.116 1.00 46.42 232 ILE A CA 1
ATOM 1321 C C . ILE A 1 232 ? -34.697 -11.407 21.973 1.00 48.40 232 ILE A C 1
ATOM 1322 O O . ILE A 1 232 ? -34.808 -11.432 23.193 1.00 48.62 232 ILE A O 1
ATOM 1327 N N . PRO A 1 233 ? -34.255 -10.306 21.329 1.00 49.97 233 PRO A N 1
ATOM 1328 C CA . PRO A 1 233 ? -34.008 -9.107 22.145 1.00 51.16 233 PRO A CA 1
ATOM 1329 C C . PRO A 1 233 ? -35.321 -8.423 22.481 1.00 51.84 233 PRO A C 1
ATOM 1330 O O . PRO A 1 233 ? -36.353 -8.777 21.912 1.00 50.48 233 PRO A O 1
ATOM 1334 N N . GLY A 1 234 ? -35.271 -7.444 23.380 1.00 53.70 234 GLY A N 1
ATOM 1335 C CA . GLY A 1 234 ? -36.446 -6.654 23.743 1.00 55.77 234 GLY A CA 1
ATOM 1336 C C . GLY A 1 234 ? -36.855 -6.821 25.197 1.00 57.76 234 GLY A C 1
ATOM 1337 O O . GLY A 1 234 ? -36.313 -7.666 25.906 1.00 58.19 234 GLY A O 1
ATOM 1338 N N . PRO A 1 235 ? -37.829 -6.018 25.657 1.00 59.20 235 PRO A N 1
ATOM 1339 C CA . PRO A 1 235 ? -38.197 -6.017 27.089 1.00 60.71 235 PRO A CA 1
ATOM 1340 C C . PRO A 1 235 ? -38.727 -7.375 27.565 1.00 61.20 235 PRO A C 1
ATOM 1341 O O . PRO A 1 235 ? -39.524 -8.007 26.871 1.00 60.90 235 PRO A O 1
ATOM 1345 N N . ALA A 1 236 ? -38.297 -7.811 28.747 1.00 62.63 236 ALA A N 1
ATOM 1346 C CA . ALA A 1 236 ? -38.896 -8.980 29.392 1.00 62.21 236 ALA A CA 1
ATOM 1347 C C . ALA A 1 236 ? -40.368 -8.693 29.723 1.00 61.70 236 ALA A C 1
ATOM 1348 O O . ALA A 1 236 ? -40.786 -7.540 29.768 1.00 62.74 236 ALA A O 1
ATOM 1350 N N . GLY A 1 237 ? -41.154 -9.745 29.923 1.00 60.66 237 GLY A N 1
ATOM 1351 C CA . GLY A 1 237 ? -42.547 -9.600 30.345 1.00 59.44 237 GLY A CA 1
ATOM 1352 C C . GLY A 1 237 ? -43.414 -10.672 29.730 1.00 57.91 237 GLY A C 1
ATOM 1353 O O . GLY A 1 237 ? -42.914 -11.623 29.161 1.00 57.87 237 GLY A O 1
ATOM 1354 N N . SER A 1 238 ? -44.724 -10.509 29.835 1.00 57.41 238 SER A N 1
ATOM 1355 C CA . SER A 1 238 ? -45.685 -11.457 29.255 1.00 55.86 238 SER A CA 1
ATOM 1356 C C . SER A 1 238 ? -45.385 -11.766 27.814 1.00 53.13 238 SER A C 1
ATOM 1357 O O . SER A 1 238 ? -45.434 -12.904 27.435 1.00 53.22 238 SER A O 1
ATOM 1360 N N . GLY A 1 239 ? -45.121 -10.729 27.021 1.00 51.84 239 GLY A N 1
ATOM 1361 C CA . GLY A 1 239 ? -44.827 -10.859 25.612 1.00 48.59 239 GLY A CA 1
ATOM 1362 C C . GLY A 1 239 ? -43.794 -11.921 25.386 1.00 47.62 239 GLY A C 1
ATOM 1363 O O . GLY A 1 239 ? -44.059 -12.918 24.710 1.00 46.35 239 GLY A O 1
ATOM 1364 N N . LYS A 1 240 ? -42.633 -11.721 26.009 1.00 48.20 240 LYS A N 1
ATOM 1365 C CA . LYS A 1 240 ? -41.466 -12.602 25.844 1.00 47.55 240 LYS A CA 1
ATOM 1366 C C . LYS A 1 240 ? -41.800 -13.983 26.358 1.00 45.74 240 LYS A C 1
ATOM 1367 O O . LYS A 1 240 ? -41.556 -14.997 25.677 1.00 43.72 240 LYS A O 1
ATOM 1373 N N . THR A 1 241 ? -42.439 -14.003 27.523 1.00 45.41 241 THR A N 1
ATOM 1374 C CA . THR A 1 241 ? -42.777 -15.249 28.195 1.00 45.69 241 THR A CA 1
ATOM 1375 C C . THR A 1 241 ? -43.731 -16.080 27.323 1.00 44.20 241 THR A C 1
ATOM 1376 O O . THR A 1 241 ? -43.468 -17.261 27.028 1.00 43.26 241 THR A O 1
ATOM 1380 N N . VAL A 1 242 ? -44.781 -15.432 26.830 1.00 41.97 242 VAL A N 1
ATOM 1381 C CA . VAL A 1 242 ? -45.724 -16.108 25.958 1.00 41.26 242 VAL A CA 1
ATOM 1382 C C . VAL A 1 242 ? -45.058 -16.672 24.665 1.00 40.18 242 VAL A C 1
ATOM 1383 O O . VAL A 1 242 ? -45.258 -17.835 24.328 1.00 39.02 242 VAL A O 1
ATOM 1387 N N . THR A 1 243 ? -44.269 -15.850 23.983 1.00 40.18 243 THR A N 1
ATOM 1388 C CA . THR A 1 243 ? -43.496 -16.268 22.812 1.00 41.82 243 THR A CA 1
ATOM 1389 C C . THR A 1 243 ? -42.537 -17.446 23.152 1.00 43.28 243 THR A C 1
ATOM 1390 O O . THR A 1 243 ? -42.549 -18.478 22.488 1.00 43.71 243 THR A O 1
ATOM 1394 N N . GLN A 1 244 ? -41.774 -17.313 24.227 1.00 44.91 244 GLN A N 1
ATOM 1395 C CA . GLN A 1 244 ? -40.940 -18.422 24.735 1.00 47.15 244 GLN A CA 1
ATOM 1396 C C . GLN A 1 244 ? -41.755 -19.694 24.869 1.00 45.93 244 GLN A C 1
ATOM 1397 O O . GLN A 1 244 ? -41.355 -20.760 24.375 1.00 45.37 244 GLN A O 1
ATOM 1403 N N . HIS A 1 245 ? -42.903 -19.573 25.541 1.00 45.40 245 HIS A N 1
ATOM 1404 C CA . HIS A 1 245 ? -43.751 -20.728 25.726 1.00 45.10 245 HIS A CA 1
ATOM 1405 C C . HIS A 1 245 ? -44.348 -21.262 24.448 1.00 42.77 245 HIS A C 1
ATOM 1406 O O . HIS A 1 245 ? -44.367 -22.464 24.263 1.00 42.76 245 HIS A O 1
ATOM 1413 N N . GLN A 1 246 ? -44.812 -20.399 23.553 1.00 40.51 246 GLN A N 1
ATOM 1414 C CA . GLN A 1 246 ? -45.296 -20.903 22.268 1.00 38.42 246 GLN A CA 1
ATOM 1415 C C . GLN A 1 246 ? -44.174 -21.677 21.550 1.00 36.76 246 GLN A C 1
ATOM 1416 O O . GLN A 1 246 ? -44.408 -22.766 21.040 1.00 35.62 246 GLN A O 1
ATOM 1422 N N . LEU A 1 247 ? -42.965 -21.137 21.542 1.00 35.86 247 LEU A N 1
ATOM 1423 C CA . LEU A 1 247 ? -41.870 -21.784 20.828 1.00 37.88 247 LEU A CA 1
ATOM 1424 C C . LEU A 1 247 ? -41.529 -23.196 21.345 1.00 38.66 247 LEU A C 1
ATOM 1425 O O . LEU A 1 247 ? -41.488 -24.159 20.556 1.00 38.14 247 LEU A O 1
ATOM 1430 N N . ALA A 1 248 ? -41.356 -23.300 22.672 1.00 39.39 248 ALA A N 1
ATOM 1431 C CA . ALA A 1 248 ? -41.034 -24.556 23.366 1.00 39.83 248 ALA A CA 1
ATOM 1432 C C . ALA A 1 248 ? -42.013 -25.651 23.077 1.00 39.48 248 ALA A C 1
ATOM 1433 O O . ALA A 1 248 ? -41.606 -26.783 22.845 1.00 39.88 248 ALA A O 1
ATOM 1435 N N . LYS A 1 249 ? -43.299 -25.322 23.073 1.00 39.44 249 LYS A N 1
ATOM 1436 C CA . LYS A 1 249 ? -44.328 -26.351 22.960 1.00 39.73 249 LYS A CA 1
ATOM 1437 C C . LYS A 1 249 ? -44.798 -26.619 21.550 1.00 38.21 249 LYS A C 1
ATOM 1438 O O . LYS A 1 249 ? -45.328 -27.673 21.257 1.00 37.95 249 LYS A O 1
ATOM 1444 N N . TRP A 1 250 ? -44.624 -25.666 20.660 1.00 37.26 250 TRP A N 1
ATOM 1445 C CA . TRP A 1 250 ? -45.152 -25.892 19.320 1.00 36.07 250 TRP A CA 1
ATOM 1446 C C . TRP A 1 250 ? -44.070 -26.270 18.284 1.00 35.40 250 TRP A C 1
ATOM 1447 O O . TRP A 1 250 ? -44.378 -26.912 17.286 1.00 34.58 250 TRP A O 1
ATOM 1458 N N . SER A 1 251 ? -42.823 -25.859 18.513 1.00 35.58 251 SER A N 1
ATOM 1459 C CA . SER A 1 251 ? -41.763 -26.123 17.533 1.00 36.89 251 SER A CA 1
ATOM 1460 C C . SER A 1 251 ? -41.602 -27.634 17.263 1.00 36.92 251 SER A C 1
ATOM 1461 O O . SER A 1 251 ? -41.695 -28.452 18.197 1.00 36.74 251 SER A O 1
ATOM 1464 N N . ASP A 1 252 ? -41.383 -28.024 16.006 1.00 36.75 252 ASP A N 1
ATOM 1465 C CA . ASP A 1 252 ? -41.212 -29.462 15.738 1.00 37.60 252 ASP A CA 1
ATOM 1466 C C . ASP A 1 252 ? -39.823 -29.975 16.124 1.00 37.22 252 ASP A C 1
ATOM 1467 O O . ASP A 1 252 ? -39.094 -30.503 15.277 1.00 37.73 252 ASP A O 1
ATOM 1472 N N . ALA A 1 253 ? -39.448 -29.751 17.380 1.00 36.74 253 ALA A N 1
ATOM 1473 C CA . ALA A 1 253 ? -38.344 -30.460 18.046 1.00 38.10 253 ALA A CA 1
ATOM 1474 C C . ALA A 1 253 ? -39.032 -31.435 18.988 1.00 39.09 253 ALA A C 1
ATOM 1475 O O . ALA A 1 253 ? -40.110 -31.133 19.513 1.00 40.27 253 ALA A O 1
ATOM 1477 N N . GLN A 1 254 ? -38.431 -32.592 19.219 1.00 39.56 254 GLN A N 1
ATOM 1478 C CA . GLN A 1 254 ? -39.034 -33.583 20.110 1.00 39.25 254 GLN A CA 1
ATOM 1479 C C . GLN A 1 254 ? -38.618 -33.296 21.550 1.00 39.99 254 GLN A C 1
ATOM 1480 O O . GLN A 1 254 ? -39.345 -33.598 22.519 1.00 41.14 254 GLN A O 1
ATOM 1486 N N . VAL A 1 255 ? -37.459 -32.693 21.716 1.00 39.21 255 VAL A N 1
ATOM 1487 C CA . VAL A 1 255 ? -36.957 -32.466 23.046 1.00 39.20 255 VAL A CA 1
ATOM 1488 C C . VAL A 1 255 ? -36.565 -31.017 23.198 1.00 39.05 255 VAL A C 1
ATOM 1489 O O . VAL A 1 255 ? -36.013 -30.420 22.267 1.00 38.75 255 VAL A O 1
ATOM 1493 N N . VAL A 1 256 ? -36.814 -30.476 24.390 1.00 39.59 256 VAL A N 1
ATOM 1494 C CA . VAL A 1 256 ? -36.412 -29.137 24.744 1.00 39.99 256 VAL A CA 1
ATOM 1495 C C . VAL A 1 256 ? -35.454 -29.174 25.935 1.00 42.22 256 VAL A C 1
ATOM 1496 O O . VAL A 1 256 ? -35.706 -29.853 26.925 1.00 41.86 256 VAL A O 1
ATOM 1500 N N . ILE A 1 257 ? -34.351 -28.442 25.823 1.00 43.95 257 ILE A N 1
ATOM 1501 C CA . ILE A 1 257 ? -33.446 -28.213 26.927 1.00 46.90 257 ILE A CA 1
ATOM 1502 C C . ILE A 1 257 ? -33.588 -26.740 27.238 1.00 48.28 257 ILE A C 1
ATOM 1503 O O . ILE A 1 257 ? -33.347 -25.888 26.379 1.00 48.05 257 ILE A O 1
ATOM 1508 N N . TYR A 1 258 ? -34.020 -26.445 28.454 1.00 50.34 258 TYR A N 1
ATOM 1509 C CA . TYR A 1 258 ? -34.330 -25.073 28.840 1.00 52.48 258 TYR A CA 1
ATOM 1510 C C . TYR A 1 258 ? -33.398 -24.586 29.953 1.00 53.48 258 TYR A C 1
ATOM 1511 O O . TYR A 1 258 ? -33.309 -25.181 31.030 1.00 54.39 258 TYR A O 1
ATOM 1520 N N . ILE A 1 259 ? -32.675 -23.518 29.651 1.00 54.10 259 ILE A N 1
ATOM 1521 C CA . ILE A 1 259 ? -31.785 -22.908 30.593 1.00 55.10 259 ILE A CA 1
ATOM 1522 C C . ILE A 1 259 ? -32.309 -21.548 31.036 1.00 57.16 259 ILE A C 1
ATOM 1523 O O . ILE A 1 259 ? -32.422 -20.581 30.267 1.00 55.97 259 ILE A O 1
ATOM 1528 N N . GLY A 1 260 ? -32.609 -21.482 32.317 1.00 59.20 260 GLY A N 1
ATOM 1529 C CA . GLY A 1 260 ? -32.643 -20.209 32.941 1.00 61.82 260 GLY A CA 1
ATOM 1530 C C . GLY A 1 260 ? -33.367 -20.257 34.232 1.00 63.91 260 GLY A C 1
ATOM 1531 O O . GLY A 1 260 ? -32.949 -20.905 35.204 1.00 64.72 260 GLY A O 1
ATOM 1532 N N . CYS A 1 261 ? -34.490 -19.576 34.201 1.00 64.92 261 CYS A N 1
ATOM 1533 C CA . CYS A 1 261 ? -35.081 -19.071 35.397 1.00 67.47 261 CYS A CA 1
ATOM 1534 C C . CYS A 1 261 ? -34.027 -18.213 36.135 1.00 68.47 261 CYS A C 1
ATOM 1535 O O . CYS A 1 261 ? -32.987 -17.818 35.545 1.00 68.31 261 CYS A O 1
ATOM 1538 N N . GLY A 1 262 ? -34.305 -17.906 37.401 1.00 69.82 262 GLY A N 1
ATOM 1539 C CA . GLY A 1 262 ? -33.441 -17.039 38.196 1.00 71.06 262 GLY A CA 1
ATOM 1540 C C . GLY A 1 262 ? -33.549 -15.569 37.843 1.00 70.97 262 GLY A C 1
ATOM 1541 O O . GLY A 1 262 ? -32.993 -14.713 38.530 1.00 71.69 262 GLY A O 1
ATOM 1542 N N . GLU A 1 263 ? -34.260 -15.271 36.763 1.00 70.68 263 GLU A N 1
ATOM 1543 C CA . GLU A 1 263 ? -34.275 -13.920 36.238 1.00 71.32 263 GLU A CA 1
ATOM 1544 C C . GLU A 1 263 ? -35.212 -13.017 37.042 1.00 73.19 263 GLU A C 1
ATOM 1545 O O . GLU A 1 263 ? -34.930 -11.826 37.197 1.00 73.37 263 GLU A O 1
ATOM 1551 N N . ARG A 1 264 ? -36.294 -13.592 37.573 1.00 75.00 264 ARG A N 1
ATOM 1552 C CA . ARG A 1 264 ? -37.366 -12.807 38.193 1.00 77.84 264 ARG A CA 1
ATOM 1553 C C . ARG A 1 264 ? -37.281 -12.699 39.714 1.00 80.02 264 ARG A C 1
ATOM 1554 O O . ARG A 1 264 ? -37.256 -11.589 40.270 1.00 81.52 264 ARG A O 1
ATOM 1562 N N . GLY A 1 265 ? -37.275 -13.835 40.402 1.00 80.91 265 GLY A N 1
ATOM 1563 C CA . GLY A 1 265 ? -37.319 -13.783 41.870 1.00 82.87 265 GLY A CA 1
ATOM 1564 C C . GLY A 1 265 ? -38.419 -14.653 42.433 1.00 83.04 265 GLY A C 1
ATOM 1565 O O . GLY A 1 265 ? -38.173 -15.467 43.332 1.00 84.09 265 GLY A O 1
ATOM 1566 N N . ASN A 1 266 ? -39.625 -14.476 41.902 1.00 82.01 266 ASN A N 1
ATOM 1567 C CA . ASN A 1 266 ? -40.708 -15.428 42.110 1.00 82.04 266 ASN A CA 1
ATOM 1568 C C . ASN A 1 266 ? -40.604 -16.547 41.052 1.00 80.91 266 ASN A C 1
ATOM 1569 O O . ASN A 1 266 ? -41.411 -17.484 41.050 1.00 80.87 266 ASN A O 1
ATOM 1574 N N . GLU A 1 267 ? -39.607 -16.457 40.162 1.00 79.89 267 GLU A N 1
ATOM 1575 C CA . GLU A 1 267 ? -39.539 -17.365 38.999 1.00 78.71 267 GLU A CA 1
ATOM 1576 C C . GLU A 1 267 ? -39.190 -18.818 39.337 1.00 78.75 267 GLU A C 1
ATOM 1577 O O . GLU A 1 267 ? -39.860 -19.741 38.859 1.00 78.08 267 GLU A O 1
ATOM 1583 N N . MET A 1 268 ? -38.159 -19.028 40.155 1.00 79.29 268 MET A N 1
ATOM 1584 C CA . MET A 1 268 ? -37.861 -20.376 40.630 1.00 79.69 268 MET A CA 1
ATOM 1585 C C . MET A 1 268 ? -39.114 -21.035 41.225 1.00 80.14 268 MET A C 1
ATOM 1586 O O . MET A 1 268 ? -39.391 -22.205 40.957 1.00 80.28 268 MET A O 1
ATOM 1591 N N . THR A 1 269 ? -39.888 -20.267 41.986 1.00 80.48 269 THR A N 1
ATOM 1592 C CA . THR A 1 269 ? -41.133 -20.753 42.584 1.00 80.86 269 THR A CA 1
ATOM 1593 C C . THR A 1 269 ? -42.151 -21.230 41.539 1.00 79.74 269 THR A C 1
ATOM 1594 O O . THR A 1 269 ? -42.605 -22.381 41.591 1.00 79.23 269 THR A O 1
ATOM 1598 N N . ASP A 1 270 ? -42.499 -20.339 40.605 1.00 79.00 270 ASP A N 1
ATOM 1599 C CA . ASP A 1 270 ? -43.472 -20.630 39.539 1.00 78.51 270 ASP A CA 1
ATOM 1600 C C . ASP A 1 270 ? -43.050 -21.830 38.688 1.00 77.17 270 ASP A C 1
ATOM 1601 O O . ASP A 1 270 ? -43.870 -22.662 38.311 1.00 76.67 270 ASP A O 1
ATOM 1606 N N . VAL A 1 271 ? -41.764 -21.923 38.399 1.00 77.10 271 VAL A N 1
ATOM 1607 C CA . VAL A 1 271 ? -41.215 -23.133 37.775 1.00 77.08 271 VAL A CA 1
ATOM 1608 C C . VAL A 1 271 ? -41.479 -24.388 38.635 1.00 78.39 271 VAL A C 1
ATOM 1609 O O . VAL A 1 271 ? -41.958 -25.398 38.123 1.00 78.19 271 VAL A O 1
ATOM 1613 N N . LEU A 1 272 ? -41.205 -24.312 39.938 1.00 80.18 272 LEU A N 1
ATOM 1614 C CA . LEU A 1 272 ? -41.353 -25.483 40.817 1.00 82.08 272 LEU A CA 1
ATOM 1615 C C . LEU A 1 272 ? -42.800 -25.981 40.909 1.00 82.46 272 LEU A C 1
ATOM 1616 O O . LEU A 1 272 ? -43.053 -27.174 41.104 1.00 82.49 272 LEU A O 1
ATOM 1621 N N . GLU A 1 273 ? -43.739 -25.058 40.738 1.00 83.30 273 GLU A N 1
ATOM 1622 C CA . GLU A 1 273 ? -45.160 -25.339 40.939 1.00 84.78 273 GLU A CA 1
ATOM 1623 C C . GLU A 1 273 ? -45.993 -25.458 39.657 1.00 83.70 273 GLU A C 1
ATOM 1624 O O . GLU A 1 273 ? -46.962 -26.228 39.622 1.00 83.99 273 GLU A O 1
ATOM 1630 N N . GLU A 1 274 ? -45.639 -24.696 38.621 1.00 82.63 274 GLU A N 1
ATOM 1631 C CA . GLU A 1 274 ? -46.448 -24.683 37.402 1.00 81.78 274 GLU A CA 1
ATOM 1632 C C . GLU A 1 274 ? -45.929 -25.585 36.274 1.00 80.48 274 GLU A C 1
ATOM 1633 O O . GLU A 1 274 ? -46.721 -26.230 35.596 1.00 80.27 274 GLU A O 1
ATOM 1639 N N . PHE A 1 275 ? -44.608 -25.660 36.106 1.00 79.59 275 PHE A N 1
ATOM 1640 C CA . PHE A 1 275 ? -44.019 -26.455 35.031 1.00 78.20 275 PHE A CA 1
ATOM 1641 C C . PHE A 1 275 ? -44.434 -27.928 34.999 1.00 77.24 275 PHE A C 1
ATOM 1642 O O . PHE A 1 275 ? -44.523 -28.498 33.915 1.00 76.33 275 PHE A O 1
ATOM 1650 N N . PRO A 1 276 ? -44.713 -28.553 36.167 1.00 77.34 276 PRO A N 1
ATOM 1651 C CA . PRO A 1 276 ? -45.240 -29.920 36.042 1.00 76.41 276 PRO A CA 1
ATOM 1652 C C . PRO A 1 276 ? -46.686 -29.987 35.528 1.00 75.24 276 PRO A C 1
ATOM 1653 O O . PRO A 1 276 ? -47.142 -31.049 35.119 1.00 75.38 276 PRO A O 1
ATOM 1657 N N . LYS A 1 277 ? -47.394 -28.867 35.527 1.00 74.44 277 LYS A N 1
ATOM 1658 C CA . LYS A 1 277 ? -48.789 -28.861 35.067 1.00 73.58 277 LYS A CA 1
ATOM 1659 C C . LYS A 1 277 ? -48.951 -28.589 33.564 1.00 71.07 277 LYS A C 1
ATOM 1660 O O . LYS A 1 277 ? -49.990 -28.927 32.975 1.00 69.94 277 LYS A O 1
ATOM 1666 N N . LEU A 1 278 ? -47.928 -27.990 32.951 1.00 68.75 278 LEU A N 1
ATOM 1667 C CA . LEU A 1 278 ? -48.005 -27.613 31.544 1.00 66.55 278 LEU A CA 1
ATOM 1668 C C . LEU A 1 278 ? -48.162 -28.853 30.658 1.00 65.85 278 LEU A C 1
ATOM 1669 O O . LEU A 1 278 ? -47.545 -29.893 30.907 1.00 65.58 278 LEU A O 1
ATOM 1674 N N . LYS A 1 279 ? -49.017 -28.761 29.649 1.00 65.32 279 LYS A N 1
ATOM 1675 C CA . LYS A 1 279 ? -49.228 -29.894 28.751 1.00 65.58 279 LYS A CA 1
ATOM 1676 C C . LYS A 1 279 ? -48.453 -29.679 27.460 1.00 64.80 279 LYS A C 1
ATOM 1677 O O . LYS A 1 279 ? -48.288 -28.538 27.004 1.00 64.13 279 LYS A O 1
ATOM 1683 N N . ASP A 1 280 ? -47.958 -30.787 26.911 1.00 64.36 280 ASP A N 1
ATOM 1684 C CA . ASP A 1 280 ? -47.506 -30.846 25.548 1.00 63.81 280 ASP A CA 1
ATOM 1685 C C . ASP A 1 280 ? -48.752 -30.927 24.682 1.00 64.30 280 ASP A C 1
ATOM 1686 O O . ASP A 1 280 ? -49.434 -31.948 24.668 1.00 63.70 280 ASP A O 1
ATOM 1691 N N . PRO A 1 281 ? -49.038 -29.835 23.939 1.00 64.85 281 PRO A N 1
ATOM 1692 C CA . PRO A 1 281 ? -50.202 -29.720 23.058 1.00 65.21 281 PRO A CA 1
ATOM 1693 C C . PRO A 1 281 ? -50.176 -30.791 21.972 1.00 65.04 281 PRO A C 1
ATOM 1694 O O . PRO A 1 281 ? -51.217 -31.197 21.468 1.00 65.19 281 PRO A O 1
ATOM 1698 N N . LYS A 1 282 ? -48.987 -31.264 21.639 1.00 65.04 282 LYS A N 1
ATOM 1699 C CA . LYS A 1 282 ? -48.850 -32.284 20.606 1.00 65.50 282 LYS A CA 1
ATOM 1700 C C . LYS A 1 282 ? -49.361 -33.651 21.068 1.00 65.38 282 LYS A C 1
ATOM 1701 O O . LYS A 1 282 ? -49.792 -34.450 20.247 1.00 66.48 282 LYS A O 1
ATOM 1707 N N . THR A 1 283 ? -49.326 -33.919 22.370 1.00 68.90 283 THR A N 1
ATOM 1708 C CA . THR A 1 283 ? -49.658 -35.258 22.881 1.00 68.61 283 THR A CA 1
ATOM 1709 C C . THR A 1 283 ? -50.748 -35.274 23.944 1.00 69.23 283 THR A C 1
ATOM 1710 O O . THR A 1 283 ? -51.358 -36.311 24.191 1.00 70.67 283 THR A O 1
ATOM 1714 N N . GLY A 1 284 ? -50.986 -34.129 24.578 1.00 68.03 284 GLY A N 1
ATOM 1715 C CA . GLY A 1 284 ? -51.863 -34.065 25.739 1.00 67.41 284 GLY A CA 1
ATOM 1716 C C . GLY A 1 284 ? -51.169 -34.567 26.990 1.00 66.95 284 GLY A C 1
ATOM 1717 O O . GLY A 1 284 ? -51.806 -34.718 28.041 1.00 68.41 284 GLY A O 1
ATOM 1718 N N . LYS A 1 285 ? -49.865 -34.846 26.882 1.00 64.30 285 LYS A N 1
ATOM 1719 C CA . LYS A 1 285 ? -49.086 -35.332 28.026 1.00 62.93 285 LYS A CA 1
ATOM 1720 C C . LYS A 1 285 ? -48.261 -34.201 28.671 1.00 60.75 285 LYS A C 1
ATOM 1721 O O . LYS A 1 285 ? -48.176 -33.119 28.115 1.00 58.81 285 LYS A O 1
ATOM 1727 N N . PRO A 1 286 ? -47.656 -34.439 29.853 1.00 60.23 286 PRO A N 1
ATOM 1728 C CA . PRO A 1 286 ? -46.909 -33.323 30.438 1.00 59.37 286 PRO A CA 1
ATOM 1729 C C . PRO A 1 286 ? -45.663 -32.925 29.631 1.00 57.85 286 PRO A C 1
ATOM 1730 O O . PRO A 1 286 ? -44.793 -33.743 29.358 1.00 57.06 286 PRO A O 1
ATOM 1734 N N . LEU A 1 287 ? -45.596 -31.660 29.260 1.00 57.07 287 LEU A N 1
ATOM 1735 C CA . LEU A 1 287 ? -44.426 -31.096 28.611 1.00 55.75 287 LEU A CA 1
ATOM 1736 C C . LEU A 1 287 ? -43.111 -31.458 29.316 1.00 55.64 287 LEU A C 1
ATOM 1737 O O . LEU A 1 287 ? -42.090 -31.644 28.653 1.00 54.06 287 LEU A O 1
ATOM 1742 N N . MET A 1 288 ? -43.155 -31.570 30.652 1.00 56.15 288 MET A N 1
ATOM 1743 C CA . MET A 1 288 ? -41.983 -31.968 31.455 1.00 56.38 288 MET A CA 1
ATOM 1744 C C . MET A 1 288 ? -41.341 -33.250 30.940 1.00 54.74 288 MET A C 1
ATOM 1745 O O . MET A 1 288 ? -40.156 -33.432 31.083 1.00 54.72 288 MET A O 1
ATOM 1750 N N . GLU A 1 289 ? -42.143 -34.108 30.322 1.00 54.19 289 GLU A N 1
ATOM 1751 C CA . GLU A 1 289 ? -41.716 -35.376 29.765 1.00 54.36 289 GLU A CA 1
ATOM 1752 C C . GLU A 1 289 ? -40.894 -35.354 28.459 1.00 53.26 289 GLU A C 1
ATOM 1753 O O . GLU A 1 289 ? -40.521 -36.426 27.944 1.00 53.00 289 GLU A O 1
ATOM 1759 N N . ARG A 1 290 ? -40.586 -34.158 27.966 1.00 51.66 290 ARG A N 1
ATOM 1760 C CA . ARG A 1 290 ? -39.742 -33.969 26.772 1.00 51.22 290 ARG A CA 1
ATOM 1761 C C . ARG A 1 290 ? -38.778 -32.829 27.057 1.00 49.75 290 ARG A C 1
ATOM 1762 O O . ARG A 1 290 ? -38.219 -32.216 26.140 1.00 48.60 290 ARG A O 1
ATOM 1770 N N . THR A 1 291 ? -38.605 -32.536 28.339 1.00 49.10 291 THR A N 1
ATOM 1771 C CA . THR A 1 291 ? -37.852 -31.365 28.739 1.00 48.87 291 THR A CA 1
ATOM 1772 C C . THR A 1 291 ? -36.805 -31.678 29.795 1.00 48.87 291 THR A C 1
ATOM 1773 O O . THR A 1 291 ? -37.002 -32.569 30.593 1.00 49.28 291 THR A O 1
ATOM 1777 N N . VAL A 1 292 ? -35.714 -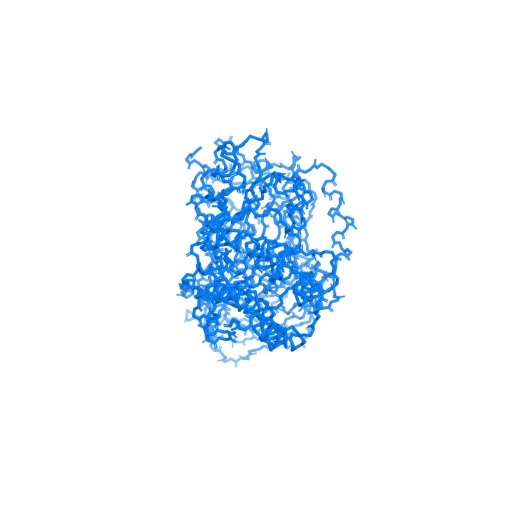30.913 29.797 1.00 49.20 292 VAL A N 1
ATOM 1778 C CA . VAL A 1 292 ? -34.714 -30.911 30.869 1.00 50.81 292 VAL A CA 1
ATOM 1779 C C . VAL A 1 292 ? -34.451 -29.457 31.160 1.00 51.85 292 VAL A C 1
ATOM 1780 O O . VAL A 1 292 ? -34.258 -28.685 30.241 1.00 50.96 292 VAL A O 1
ATOM 1784 N N . LEU A 1 293 ? -34.457 -29.083 32.444 1.00 54.89 293 LEU A N 1
ATOM 1785 C CA . LEU A 1 293 ? -34.189 -27.710 32.867 1.00 55.50 293 LEU A CA 1
ATOM 1786 C C . LEU A 1 293 ? -32.851 -27.539 33.606 1.00 56.15 293 LEU A C 1
ATOM 1787 O O . LEU A 1 293 ? -32.440 -28.410 34.344 1.00 56.50 293 LEU A O 1
ATOM 1792 N N . ILE A 1 294 ? -32.151 -26.445 33.317 1.00 56.98 294 ILE A N 1
ATOM 1793 C CA . ILE A 1 294 ? -30.929 -26.028 34.002 1.00 58.89 294 ILE A CA 1
ATOM 1794 C C . ILE A 1 294 ? -31.148 -24.620 34.587 1.00 59.70 294 ILE A C 1
ATOM 1795 O O . ILE A 1 294 ? -31.310 -23.648 33.852 1.00 59.16 294 ILE A O 1
ATOM 1800 N N . ALA A 1 295 ? -31.166 -24.536 35.915 1.00 61.73 295 ALA A N 1
ATOM 1801 C CA . ALA A 1 295 ? -31.460 -23.285 36.657 1.00 62.19 295 ALA A CA 1
ATOM 1802 C C . ALA A 1 295 ? -30.188 -22.489 36.989 1.00 63.19 295 ALA A C 1
ATOM 1803 O O . ALA A 1 295 ? -29.207 -23.045 37.486 1.00 63.90 295 ALA A O 1
ATOM 1805 N N . ASN A 1 296 ? -30.193 -21.212 36.630 1.00 63.87 296 ASN A N 1
ATOM 1806 C CA . ASN A 1 296 ? -29.142 -20.277 36.985 1.00 66.12 296 ASN A CA 1
ATOM 1807 C C . ASN A 1 296 ? -29.710 -19.198 37.911 1.00 68.25 296 ASN A C 1
ATOM 1808 O O . ASN A 1 296 ? -30.330 -18.233 37.465 1.00 68.26 296 ASN A O 1
ATOM 1813 N N . THR A 1 297 ? -29.483 -19.396 39.205 1.00 71.00 297 THR A N 1
ATOM 1814 C CA . THR A 1 297 ? -30.025 -18.570 40.280 1.00 73.73 297 THR A CA 1
ATOM 1815 C C . THR A 1 297 ? -28.970 -17.694 40.983 1.00 75.17 297 THR A C 1
ATOM 1816 O O . THR A 1 297 ? -27.786 -18.042 41.077 1.00 75.61 297 THR A O 1
ATOM 1820 N N . SER A 1 298 ? -29.443 -16.547 41.464 1.00 76.36 298 SER A N 1
ATOM 1821 C CA . SER A 1 298 ? -28.653 -15.547 42.192 1.00 78.15 298 SER A CA 1
ATOM 1822 C C . SER A 1 298 ? -27.843 -16.054 43.395 1.00 79.70 298 SER A C 1
ATOM 1823 O O . SER A 1 298 ? -26.825 -15.459 43.736 1.00 80.80 298 SER A O 1
ATOM 1826 N N . ASN A 1 299 ? -28.302 -17.129 44.032 1.00 79.92 299 ASN A N 1
ATOM 1827 C CA . ASN A 1 299 ? -27.609 -17.721 45.186 1.00 81.93 299 ASN A CA 1
ATOM 1828 C C . ASN A 1 299 ? -26.514 -18.736 44.815 1.00 81.10 299 ASN A C 1
ATOM 1829 O O . ASN A 1 299 ? -25.629 -19.042 45.631 1.00 82.74 299 ASN A O 1
ATOM 1834 N N . MET A 1 300 ? -26.596 -19.240 43.585 1.00 77.97 300 MET A N 1
ATOM 1835 C CA . MET A 1 300 ? -25.715 -20.257 43.060 1.00 76.71 300 MET A CA 1
ATOM 1836 C C . MET A 1 300 ? -24.379 -19.644 42.584 1.00 76.81 300 MET A C 1
ATOM 1837 O O . MET A 1 300 ? -24.371 -18.532 42.063 1.00 76.27 300 MET A O 1
ATOM 1842 N N . PRO A 1 301 ? -23.247 -20.365 42.778 1.00 76.66 301 PRO A N 1
ATOM 1843 C CA . PRO A 1 301 ? -21.922 -19.909 42.358 1.00 76.97 301 PRO A CA 1
ATOM 1844 C C . PRO A 1 301 ? -21.743 -19.372 40.931 1.00 75.63 301 PRO A C 1
ATOM 1845 O O . PRO A 1 301 ? -22.159 -19.994 39.939 1.00 74.33 301 PRO A O 1
ATOM 1849 N N . VAL A 1 302 ? -21.092 -18.214 40.878 1.00 76.05 302 VAL A N 1
ATOM 1850 C CA . VAL A 1 302 ? -20.509 -17.635 39.671 1.00 75.75 302 VAL A CA 1
ATOM 1851 C C . VAL A 1 302 ? -19.958 -18.693 38.683 1.00 74.08 302 VAL A C 1
ATOM 1852 O O . VAL A 1 302 ? -20.351 -18.723 37.528 1.00 72.40 302 VAL A O 1
ATOM 1856 N N . ALA A 1 303 ? -19.077 -19.567 39.163 1.00 74.76 303 ALA A N 1
ATOM 1857 C CA . ALA A 1 303 ? -18.491 -20.663 38.363 1.00 73.28 303 ALA A CA 1
ATOM 1858 C C . ALA A 1 303 ? -19.506 -21.517 37.587 1.00 71.79 303 ALA A C 1
ATOM 1859 O O . ALA A 1 303 ? -19.351 -21.776 36.374 1.00 70.08 303 ALA A O 1
ATOM 1861 N N . ALA A 1 304 ? -20.542 -21.958 38.299 1.00 71.80 304 ALA A N 1
ATOM 1862 C CA . ALA A 1 304 ? -21.497 -22.935 37.763 1.00 70.54 304 ALA A CA 1
ATOM 1863 C C . ALA A 1 304 ? -22.458 -22.339 36.706 1.00 69.25 304 ALA A C 1
ATOM 1864 O O . ALA A 1 304 ? -22.845 -22.995 35.719 1.00 68.37 304 ALA A O 1
ATOM 1866 N N . ARG A 1 305 ? -22.827 -21.089 36.915 1.00 68.78 305 ARG A N 1
ATOM 1867 C CA . ARG A 1 305 ? -23.686 -20.432 35.988 1.00 67.76 305 ARG A CA 1
ATOM 1868 C C . ARG A 1 305 ? -22.932 -20.260 34.695 1.00 67.06 305 ARG A C 1
ATOM 1869 O O . ARG A 1 305 ? -23.533 -20.256 33.627 1.00 65.73 305 ARG A O 1
ATOM 1877 N N . GLU A 1 306 ? -21.608 -20.144 34.798 1.00 67.74 306 GLU A N 1
ATOM 1878 C CA . GLU A 1 306 ? -20.767 -20.022 33.614 1.00 67.16 306 GLU A CA 1
ATOM 1879 C C . GLU A 1 306 ? -20.857 -21.280 32.769 1.00 65.74 306 GLU A C 1
ATOM 1880 O O . GLU A 1 306 ? -20.846 -21.204 31.531 1.00 65.34 306 GLU A O 1
ATOM 1886 N N . ALA A 1 307 ? -20.979 -22.414 33.457 1.00 64.55 307 ALA A N 1
ATOM 1887 C CA . ALA A 1 307 ? -20.793 -23.725 32.867 1.00 63.09 307 ALA A CA 1
ATOM 1888 C C . ALA A 1 307 ? -22.106 -24.280 32.323 1.00 61.24 307 ALA A C 1
ATOM 1889 O O . ALA A 1 307 ? -22.103 -25.162 31.463 1.00 59.66 307 ALA A O 1
ATOM 1891 N N . SER A 1 308 ? -23.206 -23.730 32.835 1.00 60.75 308 SER A N 1
ATOM 1892 C CA . SER A 1 308 ? -24.569 -24.195 32.572 1.00 59.50 308 SER A CA 1
ATOM 1893 C C . SER A 1 308 ? -24.941 -24.292 31.101 1.00 57.54 308 SER A C 1
ATOM 1894 O O . SER A 1 308 ? -25.722 -25.156 30.716 1.00 56.29 308 SER A O 1
ATOM 1897 N N . ILE A 1 309 ? -24.387 -23.415 30.281 1.00 56.89 309 ILE A N 1
ATOM 1898 C CA . ILE A 1 309 ? -24.724 -23.452 28.867 1.00 56.12 309 ILE A CA 1
ATOM 1899 C C . ILE A 1 309 ? -23.963 -24.568 28.125 1.00 55.33 309 ILE A C 1
ATOM 1900 O O . ILE A 1 309 ? -24.375 -25.004 27.038 1.00 53.95 309 ILE A O 1
ATOM 1905 N N . TYR A 1 310 ? -22.879 -25.048 28.733 1.00 55.45 310 TYR A N 1
ATOM 1906 C CA . TYR A 1 310 ? -22.136 -26.164 28.159 1.00 55.01 310 TYR A CA 1
ATOM 1907 C C . TYR A 1 310 ? -22.784 -27.451 28.588 1.00 53.97 310 TYR A C 1
ATOM 1908 O O . TYR A 1 310 ? -22.961 -28.382 27.788 1.00 53.00 310 TYR A O 1
ATOM 1917 N N . THR A 1 311 ? -23.178 -27.489 29.848 1.00 54.11 311 THR A N 1
ATOM 1918 C CA . THR A 1 311 ? -23.981 -28.590 30.357 1.00 53.34 311 THR A CA 1
ATOM 1919 C C . THR A 1 311 ? -25.207 -28.715 29.470 1.00 52.00 311 THR A C 1
ATOM 1920 O O . THR A 1 311 ? -25.493 -29.788 28.950 1.00 52.29 311 THR A O 1
ATOM 1924 N N . GLY A 1 312 ? -25.890 -27.591 29.267 1.00 50.91 312 GLY A N 1
ATOM 1925 C CA . GLY A 1 312 ? -27.085 -27.544 28.467 1.00 48.85 312 GLY A CA 1
ATOM 1926 C C . GLY A 1 312 ? -26.883 -28.030 27.059 1.00 46.44 312 GLY A C 1
ATOM 1927 O O . GLY A 1 312 ? -27.647 -28.866 26.582 1.00 45.18 312 GLY A O 1
ATOM 1928 N N . ILE A 1 313 ? -25.862 -27.516 26.385 1.00 46.39 313 ILE A N 1
ATOM 1929 C CA . ILE A 1 313 ? -25.677 -27.883 24.983 1.00 45.86 313 ILE A CA 1
ATOM 1930 C C . ILE A 1 313 ? -25.149 -29.309 24.784 1.00 45.35 313 ILE A C 1
ATOM 1931 O O . ILE A 1 313 ? -25.411 -29.933 23.743 1.00 44.57 313 ILE A O 1
ATOM 1936 N N . THR A 1 314 ? -24.484 -29.841 25.806 1.00 45.25 314 THR A N 1
ATOM 1937 C CA . THR A 1 314 ? -23.998 -31.219 25.778 1.00 45.15 314 THR A CA 1
ATOM 1938 C C . THR A 1 314 ? -25.168 -32.176 25.868 1.00 44.22 314 THR A C 1
ATOM 1939 O O . THR A 1 314 ? -25.237 -33.125 25.090 1.00 44.07 314 THR A O 1
ATOM 1943 N N . ILE A 1 315 ? -26.084 -31.910 26.801 1.00 43.03 315 ILE A N 1
ATOM 1944 C CA . ILE A 1 315 ? -27.294 -32.708 26.927 1.00 42.46 315 ILE A CA 1
ATOM 1945 C C . ILE A 1 315 ? -28.166 -32.610 25.618 1.00 41.50 315 ILE A C 1
ATOM 1946 O O . ILE A 1 315 ? -28.684 -33.618 25.117 1.00 41.97 315 ILE A O 1
ATOM 1951 N N . ALA A 1 316 ? -28.266 -31.423 25.037 1.00 39.99 316 ALA A N 1
ATOM 1952 C CA . ALA A 1 316 ? -29.017 -31.265 23.783 1.00 39.95 316 ALA A CA 1
ATOM 1953 C C . ALA A 1 316 ? -28.359 -32.109 22.659 1.00 39.96 316 ALA A C 1
ATOM 1954 O O . ALA A 1 316 ? -29.052 -32.877 21.947 1.00 40.17 316 ALA A O 1
ATOM 1956 N N . GLU A 1 317 ? -27.030 -31.993 22.532 1.00 39.89 317 GLU A N 1
ATOM 1957 C CA . GLU A 1 317 ? -26.249 -32.760 21.522 1.00 38.86 317 GLU A CA 1
ATOM 1958 C C . GLU A 1 317 ? -26.430 -34.262 21.701 1.00 38.05 317 GLU A C 1
ATOM 1959 O O . GLU A 1 317 ? -26.479 -35.028 20.748 1.00 37.27 317 GLU A O 1
ATOM 1965 N N . TYR A 1 318 ? -26.529 -34.692 22.940 1.00 38.11 318 TYR A N 1
ATOM 1966 C CA . TYR A 1 318 ? -26.767 -36.107 23.179 1.00 38.11 318 TYR A CA 1
ATOM 1967 C C . TYR A 1 318 ? -28.111 -36.567 22.619 1.00 37.19 318 TYR A C 1
ATOM 1968 O O . TYR A 1 318 ? -28.231 -37.642 22.057 1.00 37.47 318 TYR A O 1
ATOM 1977 N N . PHE A 1 319 ? -29.150 -35.767 22.786 1.00 37.96 319 PHE A N 1
ATOM 1978 C CA . PHE A 1 319 ? -30.419 -36.122 22.153 1.00 37.28 319 PHE A CA 1
ATOM 1979 C C . PHE A 1 319 ? -30.387 -35.971 20.640 1.00 35.76 319 PHE A C 1
ATOM 1980 O O . PHE A 1 319 ? -31.002 -36.778 19.936 1.00 35.06 319 PHE A O 1
ATOM 1988 N N . ARG A 1 320 ? -29.669 -34.984 20.123 1.00 36.08 320 ARG A N 1
ATOM 1989 C CA . ARG A 1 320 ? -29.496 -34.995 18.664 1.00 37.71 320 ARG A CA 1
ATOM 1990 C C . ARG A 1 320 ? -28.767 -36.219 18.109 1.00 36.64 320 ARG A C 1
ATOM 1991 O O . ARG A 1 320 ? -29.144 -36.723 17.059 1.00 35.13 320 ARG A O 1
ATOM 1999 N N . ASP A 1 321 ? -27.791 -36.744 18.856 1.00 36.97 321 ASP A N 1
ATOM 2000 C CA . ASP A 1 321 ? -27.036 -37.907 18.394 1.00 36.60 321 ASP A CA 1
ATOM 2001 C C . ASP A 1 321 ? -27.937 -39.119 18.198 1.00 36.81 321 ASP A C 1
ATOM 2002 O O . ASP A 1 321 ? -27.660 -39.972 17.359 1.00 36.09 321 ASP A O 1
ATOM 2007 N N . MET A 1 322 ? -29.024 -39.188 18.975 1.00 36.52 322 MET A N 1
ATOM 2008 C CA . MET A 1 322 ? -30.022 -40.238 18.799 1.00 36.48 322 MET A CA 1
ATOM 2009 C C . MET A 1 322 ? -30.917 -40.023 17.576 1.00 35.84 322 MET A C 1
ATOM 2010 O O . MET A 1 322 ? -31.671 -40.908 17.236 1.00 36.52 322 MET A O 1
ATOM 2015 N N . GLY A 1 323 ? -30.843 -38.882 16.901 1.00 35.28 323 GLY A N 1
ATOM 2016 C CA . GLY A 1 323 ? -31.727 -38.670 15.762 1.00 35.22 323 GLY A CA 1
ATOM 2017 C C . GLY A 1 323 ? -32.886 -37.692 16.049 1.00 36.18 323 GLY A C 1
ATOM 2018 O O . GLY A 1 323 ? -33.730 -37.443 15.177 1.00 36.44 323 GLY A O 1
ATOM 2019 N N . TYR A 1 324 ? -32.921 -37.119 17.243 1.00 35.79 324 TYR A N 1
ATOM 2020 C CA . TYR A 1 324 ? -33.950 -36.112 17.555 1.00 36.94 324 TYR A CA 1
ATOM 2021 C C . TYR A 1 324 ? -33.565 -34.736 17.078 1.00 36.46 324 TYR A C 1
ATOM 2022 O O . TYR A 1 324 ? -32.360 -34.420 16.948 1.00 37.90 324 TYR A O 1
ATOM 2031 N N . ASP A 1 325 ? -34.590 -33.908 16.863 1.00 35.64 325 ASP A N 1
ATOM 2032 C CA . ASP A 1 325 ? -34.430 -32.498 16.734 1.00 34.46 325 ASP A CA 1
ATOM 2033 C C . ASP A 1 325 ? -34.653 -31.951 18.107 1.00 34.63 325 ASP A C 1
ATOM 2034 O O . ASP A 1 325 ? -35.636 -32.299 18.771 1.00 34.60 325 ASP A O 1
ATOM 2039 N N . VAL A 1 326 ? -33.708 -31.127 18.557 1.00 35.48 326 VAL A N 1
ATOM 2040 C CA . VAL A 1 326 ? -33.794 -30.534 19.874 1.00 36.10 326 VAL A CA 1
ATOM 2041 C C . VAL A 1 326 ? -33.711 -29.039 19.866 1.00 37.61 326 VAL A C 1
ATOM 2042 O O . VAL A 1 326 ? -33.055 -28.425 18.984 1.00 37.71 326 VAL A O 1
ATOM 2046 N N . ALA A 1 327 ? -34.460 -28.434 20.796 1.00 38.60 327 ALA A N 1
ATOM 2047 C CA . ALA A 1 327 ? -34.430 -26.990 20.922 1.00 39.42 327 ALA A CA 1
ATOM 2048 C C . ALA A 1 327 ? -33.794 -26.688 22.234 1.00 40.92 327 ALA A C 1
ATOM 2049 O O . ALA A 1 327 ? -34.230 -27.167 23.302 1.00 40.94 327 ALA A O 1
ATOM 2051 N N . LEU A 1 328 ? -32.728 -25.912 22.141 1.00 41.58 328 LEU A N 1
ATOM 2052 C CA . LEU A 1 328 ? -32.063 -25.480 23.315 1.00 43.01 328 LEU A CA 1
ATOM 2053 C C . LEU A 1 328 ? -32.510 -24.048 23.488 1.00 43.10 328 LEU A C 1
ATOM 2054 O O . LEU A 1 328 ? -32.214 -23.197 22.671 1.00 42.65 328 LEU A O 1
ATOM 2059 N N . MET A 1 329 ? -33.235 -23.794 24.567 1.00 44.44 329 MET A N 1
ATOM 2060 C CA . MET A 1 329 ? -33.747 -22.469 24.847 1.00 46.00 329 MET A CA 1
ATOM 2061 C C . MET A 1 329 ? -33.150 -21.864 26.129 1.00 47.38 329 MET A C 1
ATOM 2062 O O . MET A 1 329 ? -33.155 -22.480 27.194 1.00 47.20 329 MET A O 1
ATOM 2067 N N . ALA A 1 330 ? -32.621 -20.654 25.997 1.00 48.46 330 ALA A N 1
ATOM 2068 C CA . ALA A 1 330 ? -32.031 -19.943 27.113 1.00 50.58 330 ALA A CA 1
ATOM 2069 C C . ALA A 1 330 ? -32.806 -18.668 27.437 1.00 52.07 330 ALA A C 1
ATOM 2070 O O . ALA A 1 330 ? -33.193 -17.880 26.547 1.00 51.08 330 ALA A O 1
ATOM 2072 N N . ASP A 1 331 ? -33.052 -18.502 28.729 1.00 54.21 331 ASP A N 1
ATOM 2073 C CA . ASP A 1 331 ? -33.599 -17.285 29.268 1.00 56.52 331 ASP A CA 1
ATOM 2074 C C . ASP A 1 331 ? -32.928 -17.048 30.623 1.00 58.46 331 ASP A C 1
ATOM 2075 O O . ASP A 1 331 ? -33.505 -17.303 31.680 1.00 59.11 331 ASP A O 1
ATOM 2080 N N . SER A 1 332 ? -31.677 -16.604 30.562 1.00 60.22 332 SER A N 1
ATOM 2081 C CA . SER A 1 332 ? -30.835 -16.384 31.737 1.00 62.29 332 SER A CA 1
ATOM 2082 C C . SER A 1 332 ? -29.904 -15.216 31.505 1.00 62.80 332 SER A C 1
ATOM 2083 O O . SER A 1 332 ? -28.739 -15.279 31.895 1.00 63.67 332 SER A O 1
ATOM 2086 N N . THR A 1 333 ? -30.382 -14.161 30.864 1.00 62.40 333 THR A N 1
ATOM 2087 C CA . THR A 1 333 ? -29.498 -13.055 30.561 1.00 63.59 333 THR A CA 1
ATOM 2088 C C . THR A 1 333 ? -28.797 -12.515 31.825 1.00 65.81 333 THR A C 1
ATOM 2089 O O . THR A 1 333 ? -27.568 -12.434 31.853 1.00 65.86 333 THR A O 1
ATOM 2093 N N . SER A 1 334 ? -29.579 -12.168 32.849 1.00 67.01 334 SER A N 1
ATOM 2094 C CA . SER A 1 334 ? -29.055 -11.404 33.986 1.00 69.89 334 SER A CA 1
ATOM 2095 C C . SER A 1 334 ? -28.168 -12.237 34.902 1.00 71.26 334 SER A C 1
ATOM 2096 O O . SER A 1 334 ? -27.127 -11.773 35.340 1.00 72.50 334 SER A O 1
ATOM 2099 N N . ARG A 1 335 ? -28.587 -13.468 35.167 1.00 71.58 335 ARG A N 1
ATOM 2100 C CA . ARG A 1 335 ? -27.878 -14.337 36.080 1.00 72.99 335 ARG A CA 1
ATOM 2101 C C . ARG A 1 335 ? -26.601 -14.946 35.482 1.00 73.41 335 ARG A C 1
ATOM 2102 O O . ARG A 1 335 ? -25.714 -15.411 36.225 1.00 74.44 335 ARG A O 1
ATOM 2110 N N . TRP A 1 336 ? -26.393 -14.811 34.178 1.00 71.72 336 TRP A N 1
ATOM 2111 C CA . TRP A 1 336 ? -25.155 -15.337 33.613 1.00 71.65 336 TRP A CA 1
ATOM 2112 C C . TRP A 1 336 ? -24.019 -14.681 34.396 1.00 73.76 336 TRP A C 1
ATOM 2113 O O . TRP A 1 336 ? -24.071 -13.489 34.695 1.00 74.43 336 TRP A O 1
ATOM 2124 N N . ALA A 1 337 ? -23.006 -15.471 34.749 1.00 75.54 337 ALA A N 1
ATOM 2125 C CA . ALA A 1 337 ? -21.961 -15.023 35.672 1.00 78.51 337 ALA A CA 1
ATOM 2126 C C . ALA A 1 337 ? -20.522 -14.941 35.148 1.00 79.50 337 ALA A C 1
ATOM 2127 O O . ALA A 1 337 ? -20.068 -15.781 34.372 1.00 78.51 337 ALA A O 1
ATOM 2129 N N . GLU A 1 338 ? -19.828 -13.902 35.605 1.00 81.88 338 GLU A N 1
ATOM 2130 C CA . GLU A 1 338 ? -18.423 -13.626 35.279 1.00 84.08 338 GLU A CA 1
ATOM 2131 C C . GLU A 1 338 ? -17.471 -13.527 36.490 1.00 87.13 338 GLU A C 1
ATOM 2132 O O . GLU A 1 338 ? -17.695 -12.755 37.454 1.00 89.44 338 GLU A O 1
ATOM 2138 N N . ALA A 1 339 ? -16.399 -14.311 36.439 1.00 88.19 339 ALA A N 1
ATOM 2139 C CA . ALA A 1 339 ? -15.334 -14.169 37.389 1.00 90.15 339 ALA A CA 1
ATOM 2140 C C . ALA A 1 339 ? -14.608 -12.865 37.067 1.00 91.29 339 ALA A C 1
ATOM 2141 O O . ALA A 1 339 ? -14.780 -11.837 37.755 1.00 91.40 339 ALA A O 1
ATOM 2143 N N . LEU A 1 340 ? -13.813 -12.933 35.997 1.00 91.01 340 LEU A N 1
ATOM 2144 C CA . LEU A 1 340 ? -13.008 -11.817 35.505 1.00 92.03 340 LEU A CA 1
ATOM 2145 C C . LEU A 1 340 ? -13.322 -11.723 34.011 1.00 90.42 340 LEU A C 1
ATOM 2146 O O . LEU A 1 340 ? -14.494 -11.689 33.617 1.00 88.31 340 LEU A O 1
ATOM 2151 N N . PRO A 1 357 ? -15.501 -8.332 27.723 1.00 95.18 357 PRO A N 1
ATOM 2152 C CA . PRO A 1 357 ? -16.007 -7.860 26.439 1.00 94.19 357 PRO A CA 1
ATOM 2153 C C . PRO A 1 357 ? -15.404 -8.648 25.285 1.00 93.41 357 PRO A C 1
ATOM 2154 O O . PRO A 1 357 ? -15.996 -8.712 24.204 1.00 92.36 357 PRO A O 1
ATOM 2158 N N . ALA A 1 358 ? -14.230 -9.231 25.522 1.00 94.02 358 ALA A N 1
ATOM 2159 C CA . ALA A 1 358 ? -13.644 -10.223 24.624 1.00 93.13 358 ALA A CA 1
ATOM 2160 C C . ALA A 1 358 ? -13.798 -11.603 25.260 1.00 92.30 358 ALA A C 1
ATOM 2161 O O . ALA A 1 358 ? -13.810 -12.625 24.564 1.00 91.51 358 ALA A O 1
ATOM 2163 N N . TYR A 1 359 ? -13.915 -11.598 26.590 1.00 92.51 359 TYR A N 1
ATOM 2164 C CA . TYR A 1 359 ? -14.216 -12.774 27.414 1.00 91.67 359 TYR A CA 1
ATOM 2165 C C . TYR A 1 359 ? -15.651 -13.231 27.167 1.00 90.21 359 TYR A C 1
ATOM 2166 O O . TYR A 1 359 ? -15.912 -14.424 27.045 1.00 89.17 359 TYR A O 1
ATOM 2175 N N . LEU A 1 360 ? -16.566 -12.260 27.107 1.00 90.16 360 LEU A N 1
ATOM 2176 C CA . LEU A 1 360 ? -17.988 -12.484 26.850 1.00 89.15 360 LEU A CA 1
ATOM 2177 C C . LEU A 1 360 ? -18.182 -12.902 25.397 1.00 88.04 360 LEU A C 1
ATOM 2178 O O . LEU A 1 360 ? -18.946 -13.820 25.106 1.00 87.03 360 LEU A O 1
ATOM 2183 N N . ALA A 1 361 ? -17.468 -12.2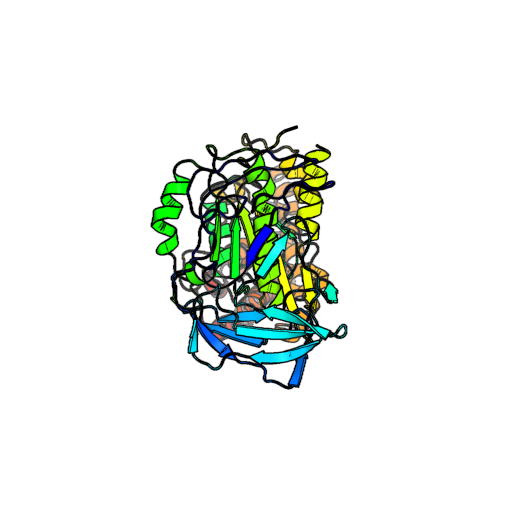19 24.502 1.00 88.65 361 ALA A N 1
ATOM 2184 C CA . ALA A 1 361 ? -17.526 -12.455 23.059 1.00 87.87 361 ALA A CA 1
ATOM 2185 C C . ALA A 1 361 ? -17.094 -13.859 22.642 1.00 87.47 361 ALA A C 1
ATOM 2186 O O . ALA A 1 361 ? -17.667 -14.436 21.705 1.00 86.51 361 ALA A O 1
ATOM 2188 N N . SER A 1 362 ? -16.085 -14.396 23.328 1.00 88.26 362 SER A N 1
ATOM 2189 C CA . SER A 1 362 ? -15.563 -15.732 23.034 1.00 87.80 362 SER A CA 1
ATOM 2190 C C . SER A 1 362 ? -16.489 -16.825 23.565 1.00 86.76 362 SER A C 1
ATOM 2191 O O . SER A 1 362 ? -16.681 -17.852 22.911 1.00 85.95 362 SER A O 1
ATOM 2194 N N . LYS A 1 363 ? -17.051 -16.600 24.755 1.00 86.76 363 LYS A N 1
ATOM 2195 C CA . LYS A 1 363 ? -17.945 -17.577 25.391 1.00 85.81 363 LYS A CA 1
ATOM 2196 C C . LYS A 1 363 ? -19.293 -17.709 24.660 1.00 83.98 363 LYS A C 1
ATOM 2197 O O . LYS A 1 363 ? -19.805 -18.816 24.492 1.00 83.20 363 LYS A O 1
ATOM 2203 N N . LEU A 1 364 ? -19.857 -16.576 24.245 1.00 82.87 364 LEU A N 1
ATOM 2204 C CA . LEU A 1 364 ? -20.976 -16.562 23.322 1.00 81.29 364 LEU A CA 1
ATOM 2205 C C . LEU A 1 364 ? -20.675 -17.396 22.069 1.00 80.02 364 LEU A C 1
ATOM 2206 O O . LEU A 1 364 ? -21.500 -18.212 21.652 1.00 79.06 364 LEU A O 1
ATOM 2211 N N . ALA A 1 365 ? -19.483 -17.211 21.501 1.00 79.56 365 ALA A N 1
ATOM 2212 C CA . ALA A 1 365 ? -19.137 -17.794 20.210 1.00 78.40 365 ALA A CA 1
ATOM 2213 C C . ALA A 1 365 ? -18.988 -19.309 20.286 1.00 77.91 365 ALA A C 1
ATOM 2214 O O . ALA A 1 365 ? -19.551 -20.046 19.463 1.00 77.28 365 ALA A O 1
ATOM 2216 N N . GLU A 1 366 ? -18.237 -19.766 21.283 1.00 77.78 366 GLU A N 1
ATOM 2217 C CA . GLU A 1 366 ? -18.029 -21.187 21.501 1.00 76.79 366 GLU A CA 1
ATOM 2218 C C . GLU A 1 366 ? -19.324 -21.959 21.766 1.00 74.39 366 GLU A C 1
ATOM 2219 O O . GLU A 1 366 ? -19.433 -23.146 21.441 1.00 73.98 366 GLU A O 1
ATOM 2225 N N . PHE A 1 367 ? -20.291 -21.269 22.353 1.00 71.98 367 PHE A N 1
ATOM 2226 C CA . PHE A 1 367 ? -21.597 -21.830 22.608 1.00 69.28 367 PHE A CA 1
ATOM 2227 C C . PHE A 1 367 ? -22.390 -21.952 21.290 1.00 66.97 367 PHE A C 1
ATOM 2228 O O . PHE A 1 367 ? -22.710 -23.063 20.860 1.00 65.80 367 PHE A O 1
ATOM 2236 N N . TYR A 1 368 ? -22.675 -20.808 20.663 1.00 65.18 368 TYR A N 1
ATOM 2237 C CA . TYR A 1 368 ? -23.471 -20.741 19.434 1.00 62.80 368 TYR A CA 1
ATOM 2238 C C . TYR A 1 368 ? -22.934 -21.601 18.301 1.00 61.59 368 TYR A C 1
ATOM 2239 O O . TYR A 1 368 ? -23.714 -22.057 17.460 1.00 60.45 368 TYR A O 1
ATOM 2248 N N . GLU A 1 369 ? -21.610 -21.804 18.298 1.00 60.32 369 GLU A N 1
ATOM 2249 C CA . GLU A 1 369 ? -20.905 -22.567 17.273 1.00 58.21 369 GLU A CA 1
ATOM 2250 C C . GLU A 1 369 ? -21.306 -24.024 17.345 1.00 54.83 369 GLU A C 1
ATOM 2251 O O . GLU A 1 369 ? -21.130 -24.734 16.379 1.00 53.87 369 GLU A O 1
ATOM 2257 N N . ARG A 1 370 ? -21.790 -24.460 18.513 1.00 52.03 370 ARG A N 1
ATOM 2258 C CA . ARG A 1 370 ? -22.176 -25.859 18.742 1.00 48.46 370 ARG A CA 1
ATOM 2259 C C . ARG A 1 370 ? -23.591 -26.209 18.256 1.00 46.44 370 ARG A C 1
ATOM 2260 O O . ARG A 1 370 ? -23.904 -27.405 18.067 1.00 46.85 370 ARG A O 1
ATOM 2268 N N . ALA A 1 371 ? -24.438 -25.195 18.030 1.00 43.28 371 ALA A N 1
ATOM 2269 C CA . ALA A 1 371 ? -25.727 -25.397 17.296 1.00 39.43 371 ALA A CA 1
ATOM 2270 C C . ALA A 1 371 ? -25.446 -26.055 15.946 1.00 37.41 371 ALA A C 1
ATOM 2271 O O . ALA A 1 371 ? -24.378 -25.843 15.384 1.00 37.09 371 ALA A O 1
ATOM 2273 N N . GLY A 1 372 ? -26.402 -26.824 15.419 1.00 34.78 372 GLY A N 1
ATOM 2274 C CA . GLY A 1 372 ? -26.238 -27.435 14.106 1.00 32.97 372 GLY A CA 1
ATOM 2275 C C . GLY A 1 372 ? -27.130 -28.640 13.887 1.00 32.06 372 GLY A C 1
ATOM 2276 O O . GLY A 1 372 ? -27.518 -29.309 14.850 1.00 33.22 372 GLY A O 1
ATOM 2277 N N . ARG A 1 373 ? -27.380 -28.929 12.611 1.00 30.86 373 ARG A N 1
ATOM 2278 C CA . ARG A 1 373 ? -28.064 -30.130 12.163 1.00 31.76 373 ARG A CA 1
ATOM 2279 C C . ARG A 1 373 ? -26.938 -30.981 11.592 1.00 32.24 373 ARG A C 1
ATOM 2280 O O . ARG A 1 373 ? -26.131 -30.498 10.798 1.00 32.30 373 ARG A O 1
ATOM 2288 N N . VAL A 1 374 ? -26.864 -32.235 12.019 1.00 31.65 374 VAL A N 1
ATOM 2289 C CA . VAL A 1 374 ? -25.711 -33.072 11.734 1.00 32.41 374 VAL A CA 1
ATOM 2290 C C . VAL A 1 374 ? -26.135 -34.457 11.271 1.00 32.55 374 VAL A C 1
ATOM 2291 O O . VAL A 1 374 ? -27.189 -34.945 11.667 1.00 33.92 374 VAL A O 1
ATOM 2295 N N . VAL A 1 375 ? -25.337 -35.062 10.401 1.00 32.73 375 VAL A N 1
ATOM 2296 C CA . VAL A 1 375 ? -25.286 -36.528 10.241 1.00 33.05 375 VAL A CA 1
ATOM 2297 C C . VAL A 1 375 ? -24.601 -37.043 11.506 1.00 34.55 375 VAL A C 1
ATOM 2298 O O . VAL A 1 375 ? -23.496 -36.619 11.839 1.00 36.11 375 VAL A O 1
ATOM 2302 N N . THR A 1 376 ? -25.273 -37.881 12.265 1.00 34.43 376 THR A N 1
ATOM 2303 C CA . THR A 1 376 ? -24.740 -38.244 13.551 1.00 34.91 376 THR A CA 1
ATOM 2304 C C . THR A 1 376 ? -23.704 -39.374 13.352 1.00 36.08 376 THR A C 1
ATOM 2305 O O . THR A 1 376 ? -23.678 -40.024 12.281 1.00 35.60 376 THR A O 1
ATOM 2309 N N . LEU A 1 377 ? -22.910 -39.658 14.387 1.00 35.95 377 LEU A N 1
ATOM 2310 C CA . LEU A 1 377 ? -22.130 -40.902 14.369 1.00 37.23 377 LEU A CA 1
ATOM 2311 C C . LEU A 1 377 ? -23.096 -42.083 14.336 1.00 38.18 377 LEU A C 1
ATOM 2312 O O . LEU A 1 377 ? -24.241 -41.978 14.834 1.00 40.04 377 LEU A O 1
ATOM 2317 N N . GLY A 1 378 ? -22.647 -43.196 13.761 1.00 37.52 378 GLY A N 1
ATOM 2318 C CA . GLY A 1 378 ? -23.413 -44.440 13.762 1.00 37.22 378 GLY A CA 1
ATOM 2319 C C . GLY A 1 378 ? -23.266 -45.057 12.416 1.00 37.47 378 GLY A C 1
ATOM 2320 O O . GLY A 1 378 ? -22.796 -44.392 11.487 1.00 37.37 378 GLY A O 1
ATOM 2321 N N . SER A 1 379 ? -23.651 -46.318 12.276 1.00 38.37 379 SER A N 1
ATOM 2322 C CA . SER A 1 379 ? -23.445 -46.974 10.967 1.00 39.89 379 SER A CA 1
ATOM 2323 C C . SER A 1 379 ? -24.645 -46.794 10.066 1.00 39.06 379 SER A C 1
ATOM 2324 O O . SER A 1 379 ? -24.549 -46.943 8.868 1.00 38.93 379 SER A O 1
ATOM 2327 N N . ASP A 1 380 ? -25.778 -46.442 10.646 1.00 38.98 380 ASP A N 1
ATOM 2328 C CA . ASP A 1 380 ? -26.920 -46.027 9.834 1.00 38.74 380 ASP A CA 1
ATOM 2329 C C . ASP A 1 380 ? -26.829 -44.525 9.560 1.00 37.24 380 ASP A C 1
ATOM 2330 O O . ASP A 1 380 ? -26.419 -43.729 10.431 1.00 37.96 380 ASP A O 1
ATOM 2335 N N . TYR A 1 381 ? -27.222 -44.129 8.359 1.00 35.40 381 TYR A N 1
ATOM 2336 C CA . TYR A 1 381 ? -27.424 -42.716 8.087 1.00 34.38 381 TYR A CA 1
ATOM 2337 C C . TYR A 1 381 ? -28.543 -42.139 9.002 1.00 34.46 381 TYR A C 1
ATOM 2338 O O . TYR A 1 381 ? -29.670 -42.647 9.035 1.00 34.96 381 TYR A O 1
ATOM 2347 N N . ARG A 1 382 ? -28.222 -41.071 9.711 1.00 34.18 382 ARG A N 1
ATOM 2348 C CA . ARG A 1 382 ? -29.089 -40.538 10.746 1.00 34.17 382 ARG A CA 1
ATOM 2349 C C . ARG A 1 382 ? -28.764 -39.071 10.947 1.00 33.79 382 ARG A C 1
ATOM 2350 O O . ARG A 1 382 ? -27.576 -38.686 10.940 1.00 33.57 382 ARG A O 1
ATOM 2358 N N . VAL A 1 383 ? -29.808 -38.276 11.202 1.00 33.24 383 VAL A N 1
ATOM 2359 C CA . VAL A 1 383 ? -29.711 -36.820 11.295 1.00 32.21 383 VAL A CA 1
ATOM 2360 C C . VAL A 1 383 ? -30.408 -36.338 12.573 1.00 32.35 383 VAL A C 1
ATOM 2361 O O . VAL A 1 383 ? -31.453 -36.847 12.954 1.00 32.89 383 VAL A O 1
ATOM 2365 N N . GLY A 1 384 ? -29.787 -35.401 13.278 1.00 31.66 384 GLY A N 1
ATOM 2366 C CA . GLY A 1 384 ? -30.374 -34.791 14.451 1.00 30.42 384 GLY A CA 1
ATOM 2367 C C . GLY A 1 384 ? -29.900 -33.338 14.414 1.00 30.42 384 GLY A C 1
ATOM 2368 O O . GLY A 1 384 ? -29.005 -32.989 13.616 1.00 30.04 384 GLY A O 1
ATOM 2369 N N . SER A 1 385 ? -30.511 -32.494 15.232 1.00 29.02 385 SER A N 1
ATOM 2370 C CA . SER A 1 385 ? -30.157 -31.116 15.285 1.00 30.53 385 SER A CA 1
ATOM 2371 C C . SER A 1 385 ? -30.301 -30.567 16.691 1.00 31.04 385 SER A C 1
ATOM 2372 O O . SER A 1 385 ? -31.094 -31.079 17.515 1.00 31.13 385 SER A O 1
ATOM 2375 N N . VAL A 1 386 ? -29.538 -29.509 16.952 1.00 31.28 386 VAL A N 1
ATOM 2376 C CA . VAL A 1 386 ? -29.769 -28.661 18.077 1.00 30.82 386 VAL A CA 1
ATOM 2377 C C . VAL A 1 386 ? -30.013 -27.267 17.519 1.00 31.50 386 VAL A C 1
ATOM 2378 O O . VAL A 1 386 ? -29.126 -26.696 16.896 1.00 32.27 386 VAL A O 1
ATOM 2382 N N . SER A 1 387 ? -31.205 -26.709 17.729 1.00 32.76 387 SER A N 1
ATOM 2383 C CA . SER A 1 387 ? -31.460 -25.311 17.341 1.00 33.57 387 SER A CA 1
ATOM 2384 C C . SER A 1 387 ? -31.400 -24.483 18.615 1.00 35.47 387 SER A C 1
ATOM 2385 O O . SER A 1 387 ? -32.029 -24.839 19.639 1.00 36.66 387 SER A O 1
ATOM 2388 N N . VAL A 1 388 ? -30.626 -23.410 18.584 1.00 36.64 388 VAL A N 1
ATOM 2389 C CA . VAL A 1 388 ? -30.494 -22.541 19.752 1.00 38.99 388 VAL A CA 1
ATOM 2390 C C . VAL A 1 388 ? -31.378 -21.275 19.694 1.00 39.99 388 VAL A C 1
ATOM 2391 O O . VAL A 1 388 ? -31.287 -20.469 18.752 1.00 40.25 388 VAL A O 1
ATOM 2395 N N . ILE A 1 389 ? -32.241 -21.120 20.692 1.00 41.15 389 ILE A N 1
ATOM 2396 C CA . ILE A 1 389 ? -33.003 -19.889 20.847 1.00 42.41 389 ILE A CA 1
ATOM 2397 C C . ILE A 1 389 ? -32.644 -19.187 22.169 1.00 43.91 389 ILE A C 1
ATOM 2398 O O . ILE A 1 389 ? -32.979 -19.668 23.246 1.00 43.99 389 ILE A O 1
ATOM 2403 N N . GLY A 1 390 ? -31.958 -18.055 22.082 1.00 45.33 390 GLY A N 1
ATOM 2404 C CA . GLY A 1 390 ? -31.597 -17.320 23.310 1.00 48.87 390 GLY A CA 1
ATOM 2405 C C . GLY A 1 390 ? -32.322 -16.002 23.574 1.00 50.40 390 GLY A C 1
ATOM 2406 O O . GLY A 1 390 ? -32.087 -15.018 22.907 1.00 50.28 390 GLY A O 1
ATOM 2407 N N . ALA A 1 391 ? -33.193 -15.982 24.571 1.00 53.01 391 ALA A N 1
ATOM 2408 C CA . ALA A 1 391 ? -33.784 -14.727 25.036 1.00 56.01 391 ALA A CA 1
ATOM 2409 C C . ALA A 1 391 ? -32.706 -13.814 25.587 1.00 58.92 391 ALA A C 1
ATOM 2410 O O . ALA A 1 391 ? -31.986 -14.183 26.500 1.00 60.27 391 ALA A O 1
ATOM 2412 N N . VAL A 1 392 ? -32.589 -12.630 25.001 1.00 61.91 392 VAL A N 1
ATOM 2413 C CA . VAL A 1 392 ? -31.668 -11.614 25.478 1.00 65.28 392 VAL A CA 1
ATOM 2414 C C . VAL A 1 392 ? -32.464 -10.405 25.981 1.00 67.38 392 VAL A C 1
ATOM 2415 O O . VAL A 1 392 ? -33.150 -9.716 25.217 1.00 66.77 392 VAL A O 1
ATOM 2419 N N . SER A 1 393 ? -32.378 -10.178 27.286 1.00 71.27 393 SER A N 1
ATOM 2420 C CA . SER A 1 393 ? -33.090 -9.085 27.933 1.00 74.58 393 SER A CA 1
ATOM 2421 C C . SER A 1 393 ? -32.081 -8.200 28.661 1.00 77.82 393 SER A C 1
ATOM 2422 O O . SER A 1 393 ? -31.321 -8.691 29.502 1.00 78.04 393 SER A O 1
ATOM 2425 N N . PRO A 1 394 ? -32.076 -6.887 28.358 1.00 80.52 394 PRO A N 1
ATOM 2426 C CA . PRO A 1 394 ? -31.026 -6.003 28.876 1.00 83.53 394 PRO A CA 1
ATOM 2427 C C . PRO A 1 394 ? -30.890 -6.089 30.407 1.00 86.55 394 PRO A C 1
ATOM 2428 O O . PRO A 1 394 ? -31.904 -6.065 31.113 1.00 86.43 394 PRO A O 1
ATOM 2432 N N . PRO A 1 395 ? -29.644 -6.205 30.914 1.00 89.50 395 PRO A N 1
ATOM 2433 C CA . PRO A 1 395 ? -29.411 -6.448 32.348 1.00 92.02 395 PRO A CA 1
ATOM 2434 C C . PRO A 1 395 ? -30.073 -5.391 33.252 1.00 94.22 395 PRO A C 1
ATOM 2435 O O . PRO A 1 395 ? -30.848 -5.745 34.144 1.00 94.37 395 PRO A O 1
ATOM 2439 N N . GLY A 1 396 ? -29.786 -4.114 33.008 1.00 96.23 396 GLY A N 1
ATOM 2440 C CA . GLY A 1 396 ? -30.407 -3.040 33.776 1.00 99.25 396 GLY A CA 1
ATOM 2441 C C . GLY A 1 396 ? -31.471 -2.311 32.976 1.00 100.36 396 GLY A C 1
ATOM 2442 O O . GLY A 1 396 ? -31.621 -1.087 33.097 1.00 100.73 396 GLY A O 1
ATOM 2443 N N . GLY A 1 397 ? -32.210 -3.064 32.160 1.00 100.94 397 GLY A N 1
ATOM 2444 C CA . GLY A 1 397 ? -33.180 -2.492 31.215 1.00 102.52 397 GLY A CA 1
ATOM 2445 C C . GLY A 1 397 ? -32.497 -1.660 30.139 1.00 103.94 397 GLY A C 1
ATOM 2446 O O . GLY A 1 397 ? -33.157 -0.996 29.326 1.00 103.68 397 GLY A O 1
ATOM 2447 N N . ASP A 1 398 ? -31.165 -1.724 30.140 1.00 105.91 398 ASP A N 1
ATOM 2448 C CA . ASP A 1 398 ? -30.308 -0.916 29.276 1.00 107.67 398 ASP A CA 1
ATOM 2449 C C . ASP A 1 398 ? -30.335 -1.392 27.818 1.00 107.74 398 ASP A C 1
ATOM 2450 O O . ASP A 1 398 ? -29.740 -2.425 27.468 1.00 107.53 398 ASP A O 1
ATOM 2455 N N . PHE A 1 399 ? -31.036 -0.622 26.982 1.00 108.60 399 PHE A N 1
ATOM 2456 C CA . PHE A 1 399 ? -31.107 -0.841 25.526 1.00 109.04 399 PHE A CA 1
ATOM 2457 C C . PHE A 1 399 ? -29.774 -1.310 24.915 1.00 109.40 399 PHE A C 1
ATOM 2458 O O . PHE A 1 399 ? -29.726 -2.309 24.177 1.00 109.03 399 PHE A O 1
ATOM 2466 N N . SER A 1 400 ? -28.705 -0.585 25.255 1.00 110.41 400 SER A N 1
ATOM 2467 C CA . SER A 1 400 ? -27.369 -0.780 24.685 1.00 110.76 400 SER A CA 1
ATOM 2468 C C . SER A 1 400 ? -26.747 -2.154 24.985 1.00 110.64 400 SER A C 1
ATOM 2469 O O . SER A 1 400 ? -27.389 -3.031 25.582 1.00 110.21 400 SER A O 1
ATOM 2472 N N . GLU A 1 401 ? -25.494 -2.318 24.555 1.00 110.86 401 GLU A N 1
ATOM 2473 C CA . GLU A 1 401 ? -24.731 -3.560 24.726 1.00 110.68 401 GLU A CA 1
ATOM 2474 C C . GLU A 1 401 ? -24.279 -3.797 26.196 1.00 110.82 401 GLU A C 1
ATOM 2475 O O . GLU A 1 401 ? -24.831 -3.173 27.113 1.00 111.17 401 GLU A O 1
ATOM 2481 N N . PRO A 1 402 ? -23.301 -4.706 26.433 1.00 110.49 402 PRO A N 1
ATOM 2482 C CA . PRO A 1 402 ? -22.581 -5.544 25.470 1.00 109.60 402 PRO A CA 1
ATOM 2483 C C . PRO A 1 402 ? -23.388 -6.774 25.077 1.00 107.91 402 PRO A C 1
ATOM 2484 O O . PRO A 1 402 ? -23.583 -7.016 23.881 1.00 107.23 402 PRO A O 1
ATOM 2488 N N . VAL A 1 403 ? -23.872 -7.510 26.082 1.00 106.85 403 VAL A N 1
ATOM 2489 C CA . VAL A 1 403 ? -24.638 -8.750 25.894 1.00 105.11 403 VAL A CA 1
ATOM 2490 C C . VAL A 1 403 ? -25.546 -8.697 24.671 1.00 103.49 403 VAL A C 1
ATOM 2491 O O . VAL A 1 403 ? -25.534 -9.619 23.856 1.00 102.76 403 VAL A O 1
ATOM 2495 N N . VAL A 1 404 ? -26.312 -7.613 24.546 1.00 102.46 404 VAL A N 1
ATOM 2496 C CA . VAL A 1 404 ? -27.270 -7.461 23.445 1.00 101.03 404 VAL A CA 1
ATOM 2497 C C . VAL A 1 404 ? -26.592 -7.432 22.059 1.00 100.22 404 VAL A C 1
ATOM 2498 O O . VAL A 1 404 ? -26.955 -8.229 21.196 1.00 99.69 404 VAL A O 1
ATOM 2502 N N . GLN A 1 405 ? -25.599 -6.553 21.867 1.00 99.85 405 GLN A N 1
ATOM 2503 C CA . GLN A 1 405 ? -25.017 -6.286 20.535 1.00 98.71 405 GLN A CA 1
ATOM 2504 C C . GLN A 1 405 ? -24.153 -7.426 19.962 1.00 97.70 405 GLN A C 1
ATOM 2505 O O . GLN A 1 405 ? -24.222 -7.719 18.758 1.00 97.22 405 GLN A O 1
ATOM 2511 N N . ASN A 1 406 ? -23.340 -8.057 20.811 1.00 96.54 406 ASN A N 1
ATOM 2512 C CA . ASN A 1 406 ? -22.535 -9.212 20.384 1.00 95.17 406 ASN A CA 1
ATOM 2513 C C . ASN A 1 406 ? -23.405 -10.430 19.979 1.00 93.05 406 ASN A C 1
ATOM 2514 O O . ASN A 1 406 ? -23.165 -11.067 18.942 1.00 92.35 406 ASN A O 1
ATOM 2519 N N . THR A 1 407 ? -24.423 -10.720 20.795 1.00 90.77 407 THR A N 1
ATOM 2520 C CA . THR A 1 407 ? -25.341 -11.840 20.566 1.00 88.49 407 THR A CA 1
ATOM 2521 C C . THR A 1 407 ? -26.140 -11.704 19.261 1.00 86.33 407 THR A C 1
ATOM 2522 O O . THR A 1 407 ? -26.339 -12.694 18.550 1.00 85.83 407 THR A O 1
ATOM 2526 N N . LEU A 1 408 ? -26.583 -10.484 18.952 1.00 84.19 408 LEU A N 1
ATOM 2527 C CA . LEU A 1 408 ? -27.252 -10.183 17.671 1.00 81.49 408 LEU A CA 1
ATOM 2528 C C . LEU A 1 408 ? -26.295 -10.357 16.482 1.00 80.27 408 LEU A C 1
ATOM 2529 O O . LEU A 1 408 ? -26.718 -10.717 15.369 1.00 79.95 408 LEU A O 1
ATOM 2534 N N . ARG A 1 409 ? -25.008 -10.112 16.746 1.00 78.60 409 ARG A N 1
ATOM 2535 C CA . ARG A 1 409 ? -23.927 -10.240 15.761 1.00 76.48 409 ARG A CA 1
ATOM 2536 C C . ARG A 1 409 ? -23.552 -11.709 15.471 1.00 73.29 409 ARG A C 1
ATOM 2537 O O . ARG A 1 409 ? -22.994 -12.014 14.415 1.00 73.11 409 ARG A O 1
ATOM 2545 N N . VAL A 1 410 ? -23.893 -12.604 16.393 1.00 69.49 410 VAL A N 1
ATOM 2546 C CA . VAL A 1 410 ? -23.541 -14.035 16.274 1.00 66.85 410 VAL A CA 1
ATOM 2547 C C . VAL A 1 410 ? -24.668 -14.896 15.695 1.00 63.15 410 VAL A C 1
ATOM 2548 O O . VAL A 1 410 ? -24.436 -15.782 14.857 1.00 62.64 410 VAL A O 1
ATOM 2552 N N . VAL A 1 411 ? -25.880 -14.635 16.170 1.00 58.46 411 VAL A N 1
ATOM 2553 C CA . VAL A 1 411 ? -27.043 -15.365 15.723 1.00 54.43 411 VAL A CA 1
ATOM 2554 C C . VAL A 1 411 ? -27.372 -15.048 14.278 1.00 51.48 411 VAL A C 1
ATOM 2555 O O . VAL A 1 411 ? -26.889 -14.054 13.723 1.00 51.25 411 VAL A O 1
ATOM 2559 N N . LYS A 1 412 ? -28.182 -15.896 13.662 1.00 48.26 412 LYS A N 1
ATOM 2560 C CA . LYS A 1 412 ? -28.539 -15.699 12.251 1.00 45.69 412 LYS A CA 1
ATOM 2561 C C . LYS A 1 412 ? -29.977 -15.212 12.103 1.00 43.26 412 LYS A C 1
ATOM 2562 O O . LYS A 1 412 ? -30.447 -14.932 11.015 1.00 41.88 412 LYS A O 1
ATOM 2568 N N . VAL A 1 413 ? -30.675 -15.159 13.224 1.00 41.73 413 VAL A N 1
ATOM 2569 C CA . VAL A 1 413 ? -32.064 -14.771 13.265 1.00 41.66 413 VAL A CA 1
ATOM 2570 C C . VAL A 1 413 ? -32.318 -14.008 14.546 1.00 41.12 413 VAL A C 1
ATOM 2571 O O . VAL A 1 413 ? -31.971 -14.464 15.637 1.00 40.79 413 VAL A O 1
ATOM 2575 N N . PHE A 1 414 ? -32.961 -12.874 14.448 1.00 40.71 414 PHE A N 1
ATOM 2576 C CA . PHE A 1 414 ? -33.621 -12.434 15.668 1.00 42.25 414 PHE A CA 1
ATOM 2577 C C . PHE A 1 414 ? -34.995 -11.826 15.519 1.00 40.05 414 PHE A C 1
ATOM 2578 O O . PHE A 1 414 ? -35.327 -11.229 14.489 1.00 39.55 414 PHE A O 1
ATOM 2586 N N . TRP A 1 415 ? -35.752 -12.026 16.593 1.00 38.43 415 TRP A N 1
ATOM 2587 C CA . TRP A 1 415 ? -37.138 -11.660 16.752 1.00 36.55 415 TRP A CA 1
ATOM 2588 C C . TRP A 1 415 ? -37.155 -10.543 17.796 1.00 36.98 415 TRP A C 1
ATOM 2589 O O . TRP A 1 415 ? -37.078 -10.802 19.001 1.00 37.13 415 TRP A O 1
ATOM 2600 N N . ALA A 1 416 ? -37.204 -9.303 17.326 1.00 36.26 416 ALA A N 1
ATOM 2601 C CA . ALA A 1 416 ? -37.151 -8.139 18.219 1.00 36.54 416 ALA A CA 1
ATOM 2602 C C . ALA A 1 416 ? -38.525 -7.869 18.810 1.00 37.05 416 ALA A C 1
ATOM 2603 O O . ALA A 1 416 ? -39.405 -7.315 18.114 1.00 35.95 416 ALA A O 1
ATOM 2605 N N . LEU A 1 417 ? -38.726 -8.273 20.063 1.00 37.40 417 LEU A N 1
ATOM 2606 C CA . LEU A 1 417 ? -39.932 -7.891 20.792 1.00 39.67 417 LEU A CA 1
ATOM 2607 C C . LEU A 1 417 ? -39.875 -6.423 21.106 1.00 40.60 417 LEU A C 1
ATOM 2608 O O . LEU A 1 417 ? -38.831 -5.912 21.478 1.00 42.12 417 LEU A O 1
ATOM 2613 N N . ASP A 1 418 ? -41.008 -5.755 20.973 1.00 40.87 418 ASP A N 1
ATOM 2614 C CA . ASP A 1 418 ? -41.073 -4.311 20.833 1.00 40.91 418 ASP A CA 1
ATOM 2615 C C . ASP A 1 418 ? -42.234 -3.761 21.680 1.00 41.68 418 ASP A C 1
ATOM 2616 O O . ASP A 1 418 ? -43.411 -4.099 21.438 1.00 39.93 418 ASP A O 1
ATOM 2621 N N . ALA A 1 419 ? -41.911 -2.884 22.637 1.00 42.36 419 ALA A N 1
ATOM 2622 C CA . ALA A 1 419 ? -42.898 -2.388 23.604 1.00 44.29 419 ALA A CA 1
ATOM 2623 C C . ALA A 1 419 ? -43.942 -1.457 22.991 1.00 44.46 419 ALA A C 1
ATOM 2624 O O . ALA A 1 419 ? -45.058 -1.352 23.494 1.00 45.59 419 ALA A O 1
ATOM 2626 N N . ASP A 1 420 ? -43.591 -0.782 21.909 1.00 44.91 420 ASP A N 1
ATOM 2627 C CA . ASP A 1 420 ? -44.570 0.064 21.229 1.00 46.32 420 ASP A CA 1
ATOM 2628 C C . ASP A 1 420 ? -45.611 -0.735 20.459 1.00 45.51 420 ASP A C 1
ATOM 2629 O O . ASP A 1 420 ? -46.772 -0.304 20.308 1.00 46.50 420 ASP A O 1
ATOM 2634 N N . LEU A 1 421 ? -45.197 -1.881 19.940 1.00 44.23 421 LEU A N 1
ATOM 2635 C CA . LEU A 1 421 ? -46.135 -2.793 19.298 1.00 42.91 421 LEU A CA 1
ATOM 2636 C C . LEU A 1 421 ? -47.102 -3.404 20.327 1.00 42.32 421 LEU A C 1
ATOM 2637 O O . LEU A 1 421 ? -48.293 -3.483 20.072 1.00 39.54 421 LEU A O 1
ATOM 2642 N N . ALA A 1 422 ? -46.576 -3.801 21.485 1.00 43.50 422 ALA A N 1
ATOM 2643 C CA . ALA A 1 422 ? -47.421 -4.221 22.617 1.00 46.75 422 ALA A CA 1
ATOM 2644 C C . ALA A 1 422 ? -48.458 -3.151 23.006 1.00 49.00 422 ALA A C 1
ATOM 2645 O O . ALA A 1 422 ? -49.643 -3.466 23.137 1.00 49.55 422 ALA A O 1
ATOM 2647 N N . ARG A 1 423 ? -48.041 -1.882 23.089 1.00 50.40 423 ARG A N 1
ATOM 2648 C CA . ARG A 1 423 ? -48.977 -0.800 23.421 1.00 51.72 423 ARG A CA 1
ATOM 2649 C C . ARG A 1 423 ? -49.968 -0.532 22.293 1.00 51.63 423 ARG A C 1
ATOM 2650 O O . ARG A 1 423 ? -51.053 0.043 22.513 1.00 52.70 423 ARG A O 1
ATOM 2658 N N . ARG A 1 424 ? -49.595 -0.858 21.061 1.00 49.24 424 ARG A N 1
ATOM 2659 C CA . ARG A 1 424 ? -50.580 -0.767 20.008 1.00 47.99 424 ARG A CA 1
ATOM 2660 C C . ARG A 1 424 ? -51.404 -2.047 19.979 1.00 46.50 424 ARG A C 1
ATOM 2661 O O . ARG A 1 424 ? -52.255 -2.230 19.104 1.00 46.74 424 ARG A O 1
ATOM 2669 N N . ARG A 1 425 ? -51.137 -2.917 20.948 1.00 44.77 425 ARG A N 1
ATOM 2670 C CA . ARG A 1 425 ? -51.838 -4.187 21.089 1.00 45.41 425 ARG A CA 1
ATOM 2671 C C . ARG A 1 425 ? -51.665 -5.115 19.829 1.00 43.37 425 ARG A C 1
ATOM 2672 O O . ARG A 1 425 ? -52.596 -5.817 19.388 1.00 43.77 425 ARG A O 1
ATOM 2680 N N . HIS A 1 426 ? -50.450 -5.094 19.277 1.00 39.23 426 HIS A N 1
ATOM 2681 C CA . HIS A 1 426 ? -50.074 -5.929 18.167 1.00 36.20 426 HIS A CA 1
ATOM 2682 C C . HIS A 1 426 ? -49.315 -7.108 18.770 1.00 34.70 426 HIS A C 1
ATOM 2683 O O . HIS A 1 426 ? -48.195 -6.966 19.246 1.00 34.22 426 HIS A O 1
ATOM 2690 N N . PHE A 1 427 ? -49.930 -8.273 18.745 1.00 33.60 427 PHE A N 1
ATOM 2691 C CA . PHE A 1 427 ? -49.378 -9.430 19.411 1.00 34.16 427 PHE A CA 1
ATOM 2692 C C . PHE A 1 427 ? -49.258 -10.609 18.434 1.00 33.85 427 PHE A C 1
ATOM 2693 O O . PHE A 1 427 ? -50.129 -10.803 17.592 1.00 34.19 427 PHE A O 1
ATOM 2701 N N . PRO A 1 428 ? -48.167 -11.382 18.507 1.00 33.95 428 PRO A N 1
ATOM 2702 C CA . PRO A 1 428 ? -46.967 -11.119 19.325 1.00 33.79 428 PRO A CA 1
ATOM 2703 C C . PRO A 1 428 ? -46.262 -9.883 18.789 1.00 34.26 428 PRO A C 1
ATOM 2704 O O . PRO A 1 428 ? -46.349 -9.595 17.575 1.00 33.27 428 PRO A O 1
ATOM 2708 N N . ALA A 1 429 ? -45.577 -9.186 19.702 1.00 33.84 429 ALA A N 1
ATOM 2709 C CA . ALA A 1 429 ? -45.094 -7.839 19.494 1.00 33.53 429 ALA A CA 1
ATOM 2710 C C . ALA A 1 429 ? -43.713 -7.837 18.810 1.00 33.09 429 ALA A C 1
ATOM 2711 O O . ALA A 1 429 ? -42.769 -7.129 19.204 1.00 32.29 429 ALA A O 1
ATOM 2713 N N . ILE A 1 430 ? -43.631 -8.644 17.770 1.00 31.99 430 ILE A N 1
ATOM 2714 C CA . ILE A 1 430 ? -42.421 -8.801 17.013 1.00 31.06 430 ILE A CA 1
ATOM 2715 C C . ILE A 1 430 ? -42.347 -7.739 15.905 1.00 30.85 430 ILE A C 1
ATOM 2716 O O . ILE A 1 430 ? -43.186 -7.710 14.974 1.00 30.69 430 ILE A O 1
ATOM 2721 N N . ASN A 1 431 ? -41.350 -6.865 16.019 1.00 30.66 431 ASN A N 1
ATOM 2722 C CA . ASN A 1 431 ? -41.168 -5.774 15.072 1.00 30.60 431 ASN A CA 1
ATOM 2723 C C . ASN A 1 431 ? -40.700 -6.330 13.758 1.00 30.64 431 ASN A C 1
ATOM 2724 O O . ASN A 1 431 ? -39.619 -6.952 13.663 1.00 31.08 431 ASN A O 1
ATOM 2729 N N . TRP A 1 432 ? -41.513 -6.141 12.730 1.00 30.59 432 TRP A N 1
ATOM 2730 C CA . TRP A 1 432 ? -41.275 -6.856 11.469 1.00 30.87 432 TRP A CA 1
ATOM 2731 C C . TRP A 1 432 ? -40.333 -6.066 10.572 1.00 32.20 432 TRP A C 1
ATOM 2732 O O . TRP A 1 432 ? -39.979 -6.506 9.482 1.00 32.76 432 TRP A O 1
ATOM 2743 N N . LEU A 1 433 ? -39.928 -4.886 11.037 1.00 33.81 433 LEU A N 1
ATOM 2744 C CA . LEU A 1 433 ? -38.944 -4.065 10.336 1.00 35.33 433 LEU A CA 1
ATOM 2745 C C . LEU A 1 433 ? -37.506 -4.153 10.888 1.00 36.55 433 LEU A C 1
ATOM 2746 O O . LEU A 1 433 ? -36.546 -3.919 10.146 1.00 37.94 433 LEU A O 1
ATOM 2751 N N . THR A 1 434 ? -37.355 -4.449 12.185 1.00 37.00 434 THR A N 1
ATOM 2752 C CA . THR A 1 434 ? -36.042 -4.553 12.837 1.00 36.19 434 THR A CA 1
ATOM 2753 C C . THR A 1 434 ? -35.611 -6.003 13.070 1.00 36.11 434 THR A C 1
ATOM 2754 O O . THR A 1 434 ? -34.467 -6.244 13.352 1.00 37.74 434 THR A O 1
ATOM 2758 N N . SER A 1 435 ? -36.531 -6.971 13.000 1.00 35.57 435 SER A N 1
ATOM 2759 C CA . SER A 1 435 ? -36.174 -8.379 13.076 1.00 34.50 435 SER A CA 1
ATOM 2760 C C . SER A 1 435 ? -35.536 -8.745 11.734 1.00 34.88 435 SER A C 1
ATOM 2761 O O . SER A 1 435 ? -35.740 -8.063 10.723 1.00 33.99 435 SER A O 1
ATOM 2764 N N . TYR A 1 436 ? -34.762 -9.819 11.720 1.00 35.85 436 TYR A N 1
ATOM 2765 C CA . TYR A 1 436 ? -34.266 -10.373 10.464 1.00 37.33 436 TYR A CA 1
ATOM 2766 C C . TYR A 1 436 ? -33.908 -11.846 10.613 1.00 36.10 436 TYR A C 1
ATOM 2767 O O . TYR A 1 436 ? -33.640 -12.332 11.706 1.00 35.52 436 TYR A O 1
ATOM 2776 N N . SER A 1 437 ? -33.902 -12.544 9.494 1.00 35.63 437 SER A N 1
ATOM 2777 C CA . SER A 1 437 ? -33.497 -13.916 9.465 1.00 35.44 437 SER A CA 1
ATOM 2778 C C . SER A 1 437 ? -32.573 -14.095 8.277 1.00 36.57 437 SER A C 1
ATOM 2779 O O . SER A 1 437 ? -32.914 -13.693 7.173 1.00 35.64 437 SER A O 1
ATOM 2782 N N . LEU A 1 438 ? -31.446 -14.768 8.495 1.00 36.83 438 LEU A N 1
ATOM 2783 C CA . LEU A 1 438 ? -30.513 -15.027 7.414 1.00 37.79 438 LEU A CA 1
ATOM 2784 C C . LEU A 1 438 ? -30.743 -16.385 6.830 1.00 37.26 438 LEU A C 1
ATOM 2785 O O . LEU A 1 438 ? -29.959 -16.831 6.000 1.00 37.71 438 LEU A O 1
ATOM 2790 N N . TYR A 1 439 ? -31.835 -17.032 7.253 1.00 36.62 439 TYR A N 1
ATOM 2791 C CA . TYR A 1 439 ? -32.231 -18.368 6.759 1.00 35.42 439 TYR A CA 1
ATOM 2792 C C . TYR A 1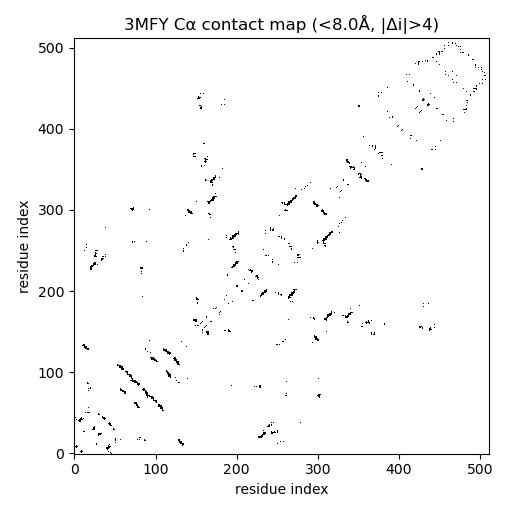 439 ? -33.313 -18.411 5.677 1.00 34.40 439 TYR A C 1
ATOM 2793 O O . TYR A 1 439 ? -33.782 -19.506 5.292 1.00 35.70 439 TYR A O 1
ATOM 2802 N N . VAL A 1 440 ? -33.726 -17.269 5.166 1.00 33.37 440 VAL A N 1
ATOM 2803 C CA . VAL A 1 440 ? -34.840 -17.285 4.193 1.00 32.72 440 VAL A CA 1
ATOM 2804 C C . VAL A 1 440 ? -34.512 -18.124 2.965 1.00 33.66 440 VAL A C 1
ATOM 2805 O O . VAL A 1 440 ? -35.291 -18.986 2.542 1.00 32.39 440 VAL A O 1
ATOM 2809 N N . ASP A 1 441 ? -33.338 -17.870 2.389 1.00 35.09 441 ASP A N 1
ATOM 2810 C CA . ASP A 1 441 ? -32.932 -18.589 1.207 1.00 36.09 441 ASP A CA 1
ATOM 2811 C C . ASP A 1 441 ? -32.594 -20.024 1.545 1.00 35.44 441 ASP A C 1
ATOM 2812 O O . ASP A 1 441 ? -32.785 -20.915 0.730 1.00 35.96 441 ASP A O 1
ATOM 2817 N N . ALA A 1 442 ? -32.107 -20.270 2.745 1.00 34.78 442 ALA A N 1
ATOM 2818 C CA . ALA A 1 442 ? -31.748 -21.658 3.090 1.00 34.81 442 ALA A CA 1
ATOM 2819 C C . ALA A 1 442 ? -32.997 -22.563 3.227 1.00 34.14 442 ALA A C 1
ATOM 2820 O O . ALA A 1 442 ? -32.948 -23.755 2.921 1.00 34.05 442 ALA A O 1
ATOM 2822 N N . VAL A 1 443 ? -34.113 -21.998 3.693 1.00 33.08 443 VAL A N 1
ATOM 2823 C CA . VAL A 1 443 ? -35.316 -22.829 3.934 1.00 32.50 443 VAL A CA 1
ATOM 2824 C C . VAL A 1 443 ? -36.354 -22.805 2.788 1.00 31.77 443 VAL A C 1
ATOM 2825 O O . VAL A 1 443 ? -37.326 -23.557 2.800 1.00 32.91 443 VAL A O 1
ATOM 2829 N N . LYS A 1 444 ? -36.145 -21.992 1.776 1.00 31.26 444 LYS A N 1
ATOM 2830 C CA . LYS A 1 444 ? -37.258 -21.743 0.808 1.00 30.76 444 LYS A CA 1
ATOM 2831 C C . LYS A 1 444 ? -37.607 -22.964 -0.038 1.00 30.99 444 LYS A C 1
ATOM 2832 O O . LYS A 1 444 ? -38.771 -23.200 -0.356 1.00 31.61 444 LYS A O 1
ATOM 2838 N N . ASP A 1 445 ? -36.596 -23.743 -0.400 1.00 32.22 445 ASP A N 1
ATOM 2839 C CA . ASP A 1 445 ? -36.813 -24.906 -1.264 1.00 33.64 445 ASP A CA 1
ATOM 2840 C C . ASP A 1 445 ? -37.629 -25.964 -0.532 1.00 32.69 445 ASP A C 1
ATOM 2841 O O . ASP A 1 445 ? -38.502 -26.575 -1.102 1.00 32.05 445 ASP A O 1
ATOM 2846 N N . TRP A 1 446 ? -37.402 -26.105 0.769 1.00 32.69 446 TRP A N 1
ATOM 2847 C CA . TRP A 1 446 ? -38.261 -26.963 1.551 1.00 32.65 446 TRP A CA 1
ATOM 2848 C C . TRP A 1 446 ? -39.725 -26.516 1.480 1.00 31.52 446 TRP A C 1
ATOM 2849 O O . TRP A 1 446 ? -40.609 -27.323 1.284 1.00 32.00 446 TRP A O 1
ATOM 2860 N N . TRP A 1 447 ? -39.986 -25.243 1.734 1.00 31.29 447 TRP A N 1
ATOM 2861 C CA . TRP A 1 447 ? -41.358 -24.700 1.579 1.00 31.27 447 TRP A CA 1
ATOM 2862 C C . TRP A 1 447 ? -41.902 -24.920 0.170 1.00 31.60 447 TRP A C 1
ATOM 2863 O O . TRP A 1 447 ? -43.046 -25.376 -0.007 1.00 32.12 447 TRP A O 1
ATOM 2874 N N . HIS A 1 448 ? -41.071 -24.617 -0.826 1.00 31.65 448 HIS A N 1
ATOM 2875 C CA . HIS A 1 448 ? -41.474 -24.745 -2.242 1.00 32.96 448 HIS A CA 1
ATOM 2876 C C . HIS A 1 448 ? -41.894 -26.165 -2.636 1.00 33.50 448 HIS A C 1
ATOM 2877 O O . HIS A 1 448 ? -42.896 -26.378 -3.309 1.00 32.67 448 HIS A O 1
ATOM 2884 N N . LYS A 1 449 ? -41.150 -27.134 -2.131 1.00 35.10 449 LYS A N 1
ATOM 2885 C CA . LYS A 1 449 ? -41.232 -28.533 -2.542 1.00 36.37 449 LYS A CA 1
ATOM 2886 C C . LYS A 1 449 ? -42.344 -29.227 -1.772 1.00 36.96 449 LYS A C 1
ATOM 2887 O O . LYS A 1 449 ? -43.087 -30.077 -2.339 1.00 36.74 449 LYS A O 1
ATOM 2893 N N . ASN A 1 450 ? -42.476 -28.850 -0.489 1.00 35.38 450 ASN A N 1
ATOM 2894 C CA . ASN A 1 450 ? -43.365 -29.575 0.407 1.00 35.02 450 ASN A CA 1
ATOM 2895 C C . ASN A 1 450 ? -44.690 -28.888 0.641 1.00 34.51 450 ASN A C 1
ATOM 2896 O O . ASN A 1 450 ? -45.668 -29.545 0.949 1.00 35.00 450 ASN A O 1
ATOM 2901 N N . ILE A 1 451 ? -44.724 -27.561 0.537 1.00 34.20 451 ILE A N 1
ATOM 2902 C CA . ILE A 1 451 ? -45.906 -26.812 0.988 1.00 33.26 451 ILE A CA 1
ATOM 2903 C C . ILE A 1 451 ? -46.582 -25.965 -0.112 1.00 33.69 451 ILE A C 1
ATOM 2904 O O . ILE A 1 451 ? -47.785 -26.088 -0.333 1.00 33.93 451 ILE A O 1
ATOM 2909 N N . ASP A 1 452 ? -45.808 -25.117 -0.799 1.00 33.16 452 ASP A N 1
ATOM 2910 C CA . ASP A 1 452 ? -46.358 -24.204 -1.799 1.00 32.19 452 ASP A CA 1
ATOM 2911 C C . ASP A 1 452 ? -45.229 -23.613 -2.625 1.00 31.48 452 ASP A C 1
ATOM 2912 O O . ASP A 1 452 ? -44.376 -22.959 -2.072 1.00 30.86 452 ASP A O 1
ATOM 2917 N N . PRO A 1 453 ? -45.227 -23.824 -3.962 1.00 31.68 453 PRO A N 1
ATOM 2918 C CA . PRO A 1 453 ? -44.126 -23.295 -4.790 1.00 31.98 453 PRO A CA 1
ATOM 2919 C C . PRO A 1 453 ? -43.967 -21.766 -4.791 1.00 31.82 453 PRO A C 1
ATOM 2920 O O . PRO A 1 453 ? -42.932 -21.247 -5.252 1.00 31.32 453 PRO A O 1
ATOM 2924 N N . GLU A 1 454 ? -44.932 -21.048 -4.233 1.00 31.81 454 GLU A N 1
ATOM 2925 C CA . GLU A 1 454 ? -44.866 -19.585 -4.238 1.00 33.73 454 GLU A CA 1
ATOM 2926 C C . GLU A 1 454 ? -44.480 -18.964 -2.895 1.00 33.00 454 GLU A C 1
ATOM 2927 O O . GLU A 1 454 ? -44.527 -17.731 -2.748 1.00 33.34 454 GLU A O 1
ATOM 2933 N N . TRP A 1 455 ? -44.073 -19.799 -1.938 1.00 31.57 455 TRP A N 1
ATOM 2934 C CA . TRP A 1 455 ? -43.802 -19.327 -0.591 1.00 31.33 455 TRP A CA 1
ATOM 2935 C C . TRP A 1 455 ? -42.891 -18.095 -0.540 1.00 31.44 455 TRP A C 1
ATOM 2936 O O . TRP A 1 455 ? -43.309 -17.073 -0.034 1.00 31.57 455 TRP A O 1
ATOM 2947 N N . LYS A 1 456 ? -41.676 -18.196 -1.083 1.00 31.87 456 LYS A N 1
ATOM 2948 C CA . LYS A 1 456 ? -40.720 -17.084 -1.109 1.00 31.80 456 LYS A CA 1
ATOM 2949 C C . LYS A 1 456 ? -41.210 -15.866 -1.909 1.00 32.32 456 LYS A C 1
ATOM 2950 O O . LYS A 1 456 ? -41.144 -14.718 -1.399 1.00 33.48 456 LYS A O 1
ATOM 2956 N N . ALA A 1 457 ? -41.772 -16.083 -3.102 1.00 31.14 457 ALA A N 1
ATOM 2957 C CA . ALA A 1 457 ? -42.308 -14.936 -3.847 1.00 31.31 457 ALA A CA 1
ATOM 2958 C C . ALA A 1 457 ? -43.369 -14.222 -2.998 1.00 30.79 457 ALA A C 1
ATOM 2959 O O . ALA A 1 457 ? -43.382 -12.989 -2.933 1.00 31.42 457 ALA A O 1
ATOM 2961 N N . MET A 1 458 ? -44.220 -14.984 -2.310 1.00 30.21 458 MET A N 1
ATOM 2962 C CA . MET A 1 458 ? -45.279 -14.366 -1.476 1.00 29.26 458 MET A CA 1
ATOM 2963 C C . MET A 1 458 ? -44.762 -13.640 -0.205 1.00 29.11 458 MET A C 1
ATOM 2964 O O . MET A 1 458 ? -45.291 -12.544 0.070 1.00 29.54 458 MET A O 1
ATOM 2969 N N . ARG A 1 459 ? -43.773 -14.184 0.492 1.00 28.32 459 ARG A N 1
ATOM 2970 C CA . ARG A 1 459 ? -43.204 -13.506 1.648 1.00 30.01 459 ARG A CA 1
ATOM 2971 C C . ARG A 1 459 ? -42.546 -12.186 1.238 1.00 29.26 459 ARG A C 1
ATOM 2972 O O . ARG A 1 459 ? -42.635 -11.187 1.952 1.00 30.53 459 ARG A O 1
ATOM 2980 N N . ASP A 1 460 ? -41.878 -12.200 0.088 1.00 29.56 460 ASP A N 1
ATOM 2981 C CA . ASP A 1 460 ? -41.120 -11.051 -0.404 1.00 30.07 460 ASP A CA 1
ATOM 2982 C C . ASP A 1 460 ? -42.108 -9.962 -0.757 1.00 29.64 460 ASP A C 1
ATOM 2983 O O . ASP A 1 460 ? -41.889 -8.791 -0.449 1.00 31.44 460 ASP A O 1
ATOM 2988 N N . LYS A 1 461 ? -43.196 -10.358 -1.394 1.00 28.58 461 LYS A N 1
ATOM 2989 C CA . LYS A 1 461 ? -44.242 -9.423 -1.805 1.00 29.30 461 LYS A CA 1
ATOM 2990 C C . LYS A 1 461 ? -44.916 -8.812 -0.578 1.00 28.52 461 LYS A C 1
ATOM 2991 O O . LYS A 1 461 ? -45.151 -7.618 -0.540 1.00 28.22 461 LYS A O 1
ATOM 2997 N N . ALA A 1 462 ? -45.223 -9.639 0.432 1.00 27.69 462 ALA A N 1
ATOM 2998 C CA . ALA A 1 462 ? -45.897 -9.137 1.633 1.00 27.20 462 ALA A CA 1
ATOM 2999 C C . ALA A 1 462 ? -44.951 -8.197 2.365 1.00 27.34 462 ALA A C 1
ATOM 3000 O O . ALA A 1 462 ? -45.359 -7.149 2.865 1.00 27.11 462 ALA A O 1
ATOM 3002 N N . MET A 1 463 ? -43.668 -8.560 2.394 1.00 28.63 463 MET A N 1
ATOM 3003 C CA . MET A 1 463 ? -42.684 -7.732 3.100 1.00 29.61 463 MET A CA 1
ATOM 3004 C C . MET A 1 463 ? -42.549 -6.384 2.369 1.00 30.53 463 MET A C 1
ATOM 3005 O O . MET A 1 463 ? -42.512 -5.320 3.024 1.00 31.46 463 MET A O 1
ATOM 3010 N N . ALA A 1 464 ? -42.537 -6.410 1.032 1.00 30.65 464 ALA A N 1
ATOM 3011 C CA . ALA A 1 464 ? -42.434 -5.140 0.250 1.00 31.88 464 ALA A CA 1
ATOM 3012 C C . ALA A 1 464 ? -43.633 -4.210 0.548 1.00 32.11 464 ALA A C 1
ATOM 3013 O O . ALA A 1 464 ? -43.467 -3.026 0.751 1.00 33.22 464 ALA A O 1
ATOM 3015 N N . LEU A 1 465 ? -44.813 -4.783 0.675 1.00 32.05 465 LEU A N 1
ATOM 3016 C CA . LEU A 1 465 ? -45.999 -4.049 1.090 1.00 32.37 465 LEU A CA 1
ATOM 3017 C C . LEU A 1 465 ? -45.867 -3.399 2.472 1.00 31.27 465 LEU A C 1
ATOM 3018 O O . LEU A 1 465 ? -46.239 -2.227 2.636 1.00 29.22 465 LEU A O 1
ATOM 3023 N N . LEU A 1 466 ? -45.323 -4.165 3.436 1.00 29.95 466 LEU A N 1
ATOM 3024 C CA . LEU A 1 466 ? -45.019 -3.669 4.787 1.00 29.81 466 LEU A CA 1
ATOM 3025 C C . LEU A 1 466 ? -43.969 -2.558 4.778 1.00 30.26 466 LEU A C 1
ATOM 3026 O O . LEU A 1 466 ? -44.117 -1.575 5.486 1.00 30.53 466 LEU A O 1
ATOM 3031 N N . GLN A 1 467 ? -42.936 -2.758 3.964 1.00 31.96 467 GLN A N 1
ATOM 3032 C CA . GLN A 1 467 ? -41.869 -1.790 3.801 1.00 34.01 467 GLN A CA 1
ATOM 3033 C C . GLN A 1 467 ? -42.460 -0.502 3.215 1.00 33.68 467 GLN A C 1
ATOM 3034 O O . GLN A 1 467 ? -42.195 0.589 3.723 1.00 33.87 467 GLN A O 1
ATOM 3040 N N . LYS A 1 468 ? -43.309 -0.634 2.192 1.00 32.14 468 LYS A N 1
ATOM 3041 C CA . LYS A 1 468 ? -43.990 0.507 1.591 1.00 31.86 468 LYS A CA 1
ATOM 3042 C C . LYS A 1 468 ? -44.878 1.189 2.636 1.00 31.38 468 LYS A C 1
ATOM 3043 O O . LYS A 1 468 ? -44.850 2.413 2.792 1.00 32.26 468 LYS A O 1
ATOM 3049 N N . GLU A 1 469 ? -45.659 0.402 3.364 1.00 30.16 469 GLU A N 1
ATOM 3050 C CA . GLU A 1 469 ? -46.554 0.957 4.372 1.00 30.36 469 GLU A CA 1
ATOM 3051 C C . GLU A 1 469 ? -45.768 1.808 5.359 1.00 30.49 469 GLU A C 1
ATOM 3052 O O . GLU A 1 469 ? -46.202 2.851 5.762 1.00 31.84 469 GLU A O 1
ATOM 3058 N N . SER A 1 470 ? -44.619 1.333 5.776 1.00 31.39 470 SER A N 1
ATOM 3059 C CA . SER A 1 470 ? -43.839 2.076 6.744 1.00 33.58 470 SER A CA 1
ATOM 3060 C C . SER A 1 470 ? -43.345 3.450 6.203 1.00 34.14 470 SER A C 1
ATOM 3061 O O . SER A 1 470 ? -43.375 4.455 6.923 1.00 34.43 470 SER A O 1
ATOM 3064 N N . GLU A 1 471 ? -42.863 3.474 4.955 1.00 35.11 471 GLU A N 1
ATOM 3065 C CA . GLU A 1 471 ? -42.440 4.731 4.319 1.00 36.86 471 GLU A CA 1
ATOM 3066 C C . GLU A 1 471 ? -43.629 5.694 4.218 1.00 36.20 471 GLU A C 1
ATOM 3067 O O . GLU A 1 471 ? -43.491 6.837 4.588 1.00 35.90 471 GLU A O 1
ATOM 3073 N N . LEU A 1 472 ? -44.802 5.195 3.796 1.00 35.47 472 LEU A N 1
ATOM 3074 C CA . LEU A 1 472 ? -46.001 6.014 3.670 1.00 36.84 472 LEU A CA 1
ATOM 3075 C C . LEU A 1 472 ? -46.489 6.606 4.965 1.00 37.36 472 LEU A C 1
ATOM 3076 O O . LEU A 1 472 ? -46.873 7.760 5.000 1.00 36.47 472 LEU A O 1
ATOM 3081 N N . GLN A 1 473 ? -46.538 5.781 6.009 1.00 38.68 473 GLN A N 1
ATOM 3082 C CA . GLN A 1 473 ? -46.933 6.250 7.339 1.00 40.79 473 GLN A CA 1
ATOM 3083 C C . GLN A 1 473 ? -46.007 7.376 7.821 1.00 41.36 473 GLN A C 1
ATOM 3084 O O . GLN A 1 473 ? -46.483 8.320 8.422 1.00 41.20 473 GLN A O 1
ATOM 3090 N N . GLU A 1 474 ? -44.698 7.282 7.555 1.00 42.81 474 GLU A N 1
ATOM 3091 C CA . GLU A 1 474 ? -43.766 8.406 7.860 1.00 44.89 474 GLU A CA 1
ATOM 3092 C C . GLU A 1 474 ? -44.100 9.668 7.067 1.00 44.92 474 GLU A C 1
ATOM 3093 O O . GLU A 1 474 ? -44.043 10.772 7.632 1.00 46.02 474 GLU A O 1
ATOM 3099 N N . ILE A 1 475 ? -44.439 9.517 5.777 1.00 42.72 475 ILE A N 1
ATOM 3100 C CA . ILE A 1 475 ? -44.744 10.689 4.960 1.00 42.50 475 ILE A CA 1
ATOM 3101 C C . ILE A 1 475 ? -46.018 11.338 5.470 1.00 43.21 475 ILE A C 1
ATOM 3102 O O . ILE A 1 475 ? -46.128 12.552 5.568 1.00 42.72 475 ILE A O 1
ATOM 3107 N N . VAL A 1 476 ? -46.962 10.489 5.826 1.00 44.63 476 VAL A N 1
ATOM 3108 C CA . VAL A 1 476 ? -48.282 10.911 6.211 1.00 46.54 476 VAL A CA 1
ATOM 3109 C C . VAL A 1 476 ? -48.231 11.662 7.541 1.00 48.80 476 VAL A C 1
ATOM 3110 O O . VAL A 1 476 ? -48.890 12.711 7.706 1.00 49.15 476 VAL A O 1
ATOM 3114 N N . ARG A 1 477 ? -47.408 11.150 8.460 1.00 50.29 477 ARG A N 1
ATOM 3115 C CA . ARG A 1 477 ? -47.147 11.814 9.738 1.00 52.71 477 ARG A CA 1
ATOM 3116 C C . ARG A 1 477 ? -46.792 13.308 9.524 1.00 52.99 477 ARG A C 1
ATOM 3117 O O . ARG A 1 477 ? -47.291 14.154 10.225 1.00 54.12 477 ARG A O 1
ATOM 3125 N N . ILE A 1 478 ? -45.960 13.602 8.526 1.00 52.57 478 ILE A N 1
ATOM 3126 C CA . ILE A 1 478 ? -45.507 14.947 8.188 1.00 51.94 478 ILE A CA 1
ATOM 3127 C C . ILE A 1 478 ? -46.562 15.770 7.403 1.00 52.35 478 ILE A C 1
ATOM 3128 O O . ILE A 1 478 ? -46.806 16.941 7.711 1.00 53.42 478 ILE A O 1
ATOM 3133 N N . VAL A 1 479 ? -47.181 15.186 6.374 1.00 50.39 479 VAL A N 1
ATOM 3134 C CA . VAL A 1 479 ? -48.020 15.985 5.468 1.00 48.57 479 VAL A CA 1
ATOM 3135 C C . VAL A 1 479 ? -49.513 15.732 5.555 1.00 47.60 479 VAL A C 1
ATOM 3136 O O . VAL A 1 479 ? -50.276 1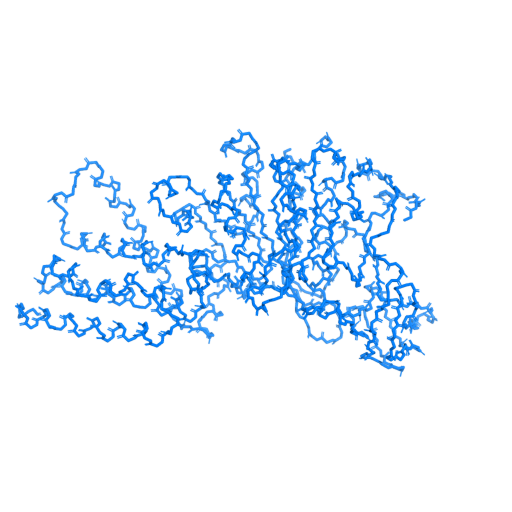6.399 4.866 1.00 47.38 479 VAL A O 1
ATOM 3140 N N . GLY A 1 480 ? -49.933 14.762 6.365 1.00 46.59 480 GLY A N 1
ATOM 3141 C CA . GLY A 1 480 ? -51.354 14.382 6.452 1.00 46.35 480 GLY A CA 1
ATOM 3142 C C . GLY A 1 480 ? -51.831 13.366 5.412 1.00 46.21 480 GLY A C 1
ATOM 3143 O O . GLY A 1 480 ? -51.140 13.121 4.418 1.00 45.40 480 GLY A O 1
ATOM 3144 N N . PRO A 1 481 ? -53.018 12.765 5.645 1.00 46.27 481 PRO A N 1
ATOM 3145 C CA . PRO A 1 481 ? -53.587 11.718 4.788 1.00 46.13 481 PRO A CA 1
ATOM 3146 C C . PRO A 1 481 ? -54.489 12.217 3.634 1.00 46.45 481 PRO A C 1
ATOM 3147 O O . PRO A 1 481 ? -54.864 11.414 2.781 1.00 46.95 481 PRO A O 1
ATOM 3151 N N . ASP A 1 482 ? -54.830 13.499 3.604 1.00 46.04 482 ASP A N 1
ATOM 3152 C CA . ASP A 1 482 ? -55.898 13.979 2.728 1.00 46.70 482 ASP A CA 1
ATOM 3153 C C . ASP A 1 482 ? -55.629 14.024 1.216 1.00 45.50 482 ASP A C 1
ATOM 3154 O O . ASP A 1 482 ? -56.580 14.141 0.417 1.00 46.61 482 ASP A O 1
ATOM 3159 N N . ALA A 1 483 ? -54.368 13.934 0.825 1.00 42.91 483 ALA A N 1
ATOM 3160 C CA . ALA A 1 483 ? -54.014 14.022 -0.584 1.00 42.08 483 ALA A CA 1
ATOM 3161 C C . ALA A 1 483 ? -53.330 12.732 -1.083 1.00 40.24 483 ALA A C 1
ATOM 3162 O O . ALA A 1 483 ? -52.548 12.748 -2.044 1.00 39.43 483 ALA A O 1
ATOM 3164 N N . LEU A 1 484 ? -53.640 11.628 -0.427 1.00 37.85 484 LEU A N 1
ATOM 3165 C CA . LEU A 1 484 ? -53.167 10.338 -0.857 1.00 37.59 484 LEU A CA 1
ATOM 3166 C C . LEU A 1 484 ? -54.015 9.875 -2.044 1.00 37.02 484 LEU A C 1
ATOM 3167 O O . LEU A 1 484 ? -55.224 9.874 -1.964 1.00 36.59 484 LEU A O 1
ATOM 3172 N N . PRO A 1 485 ? -53.379 9.500 -3.154 1.00 36.08 485 PRO A N 1
ATOM 3173 C CA . PRO A 1 485 ? -54.064 8.831 -4.240 1.00 35.68 485 PRO A CA 1
ATOM 3174 C C . PRO A 1 485 ? -54.673 7.452 -3.826 1.00 36.00 485 PRO A C 1
ATOM 3175 O O . PRO A 1 485 ? -54.270 6.880 -2.815 1.00 35.31 485 PRO A O 1
ATOM 3179 N N . GLU A 1 486 ? -55.629 6.950 -4.619 1.00 35.78 486 GLU A N 1
ATOM 3180 C CA . GLU A 1 486 ? -56.334 5.701 -4.360 1.00 37.04 486 GLU A CA 1
ATOM 3181 C C . GLU A 1 486 ? -55.349 4.513 -4.238 1.00 36.20 486 GLU A C 1
ATOM 3182 O O . GLU A 1 486 ? -55.488 3.698 -3.353 1.00 34.67 486 GLU A O 1
ATOM 3188 N N . ARG A 1 487 ? -54.347 4.486 -5.122 1.00 36.00 487 ARG A N 1
ATOM 3189 C CA . ARG A 1 487 ? -53.320 3.463 -5.177 1.00 35.93 487 ARG A CA 1
ATOM 3190 C C . ARG A 1 487 ? -52.621 3.398 -3.819 1.00 36.05 487 ARG A C 1
ATOM 3191 O O . ARG A 1 487 ? -52.381 2.298 -3.311 1.00 36.70 487 ARG A O 1
ATOM 3199 N N . GLU A 1 488 ? -52.355 4.561 -3.207 1.00 34.54 488 GLU A N 1
ATOM 3200 C CA . GLU A 1 488 ? -51.557 4.617 -1.973 1.00 34.48 488 GLU A CA 1
ATOM 3201 C C . GLU A 1 488 ? -52.446 4.267 -0.760 1.00 34.20 488 GLU A C 1
ATOM 3202 O O . GLU A 1 488 ? -52.028 3.572 0.157 1.00 33.05 488 GLU A O 1
ATOM 3208 N N . ARG A 1 489 ? -53.681 4.752 -0.789 1.00 34.14 489 ARG A N 1
ATOM 3209 C CA . ARG A 1 489 ? -54.679 4.347 0.168 1.00 36.14 489 ARG A CA 1
ATOM 3210 C C . ARG A 1 489 ? -54.924 2.824 0.112 1.00 34.97 489 ARG A C 1
ATOM 3211 O O . ARG A 1 489 ? -55.101 2.194 1.134 1.00 34.42 489 ARG A O 1
ATOM 3219 N N . ALA A 1 490 ? -54.899 2.244 -1.082 1.00 34.35 490 ALA A N 1
ATOM 3220 C CA . ALA A 1 490 ? -55.112 0.808 -1.212 1.00 34.19 490 ALA A CA 1
ATOM 3221 C C . ALA A 1 490 ? -53.920 0.017 -0.573 1.00 33.82 490 ALA A C 1
ATOM 3222 O O . ALA A 1 490 ? -54.099 -1.061 0.061 1.00 32.25 490 ALA A O 1
ATOM 3224 N N . ILE A 1 491 ? -52.708 0.551 -0.761 1.00 32.49 491 ILE A N 1
ATOM 3225 C CA . ILE A 1 491 ? -51.556 -0.089 -0.189 1.00 32.12 491 ILE A CA 1
ATOM 3226 C C . ILE A 1 491 ? -51.705 -0.128 1.336 1.00 31.65 491 ILE A C 1
ATOM 3227 O O . ILE A 1 491 ? -51.436 -1.134 1.957 1.00 31.13 491 ILE A O 1
ATOM 3232 N N . LEU A 1 492 ? -52.157 0.971 1.910 1.00 32.02 492 LEU A N 1
ATOM 3233 C CA . LEU A 1 492 ? -52.368 1.076 3.331 1.00 31.94 492 LEU A CA 1
ATOM 3234 C C . LEU A 1 492 ? -53.478 0.173 3.853 1.00 32.61 492 LEU A C 1
ATOM 3235 O O . LEU A 1 492 ? -53.353 -0.392 4.944 1.00 32.59 492 LEU A O 1
ATOM 3240 N N . LEU A 1 493 ? -54.568 0.052 3.091 1.00 32.74 493 LEU A N 1
ATOM 3241 C CA . LEU A 1 493 ? -55.642 -0.883 3.423 1.00 33.30 493 LEU A CA 1
ATOM 3242 C C . LEU A 1 493 ? -55.109 -2.320 3.523 1.00 31.90 493 LEU A C 1
ATOM 3243 O O . LEU A 1 493 ? -55.356 -3.010 4.504 1.00 32.54 493 LEU A O 1
ATOM 3248 N N . VAL A 1 494 ? -54.359 -2.749 2.526 1.00 30.71 494 VAL A N 1
ATOM 3249 C CA . VAL A 1 494 ? -53.918 -4.115 2.419 1.00 31.14 494 VAL A CA 1
ATOM 3250 C C . VAL A 1 494 ? -52.771 -4.408 3.415 1.00 29.89 494 VAL A C 1
ATOM 3251 O O . VAL A 1 494 ? -52.758 -5.469 4.054 1.00 30.31 494 VAL A O 1
ATOM 3255 N N . ALA A 1 495 ? -51.872 -3.455 3.623 1.00 28.05 495 ALA A N 1
ATOM 3256 C CA . ALA A 1 495 ? -50.852 -3.606 4.641 1.00 27.84 495 ALA A CA 1
ATOM 3257 C C . ALA A 1 495 ? -51.501 -3.783 6.016 1.00 28.24 495 ALA A C 1
ATOM 3258 O O . ALA A 1 495 ? -51.066 -4.610 6.834 1.00 27.74 495 ALA A O 1
ATOM 3260 N N . ARG A 1 496 ? -52.548 -3.007 6.260 1.00 27.75 496 ARG A N 1
ATOM 3261 C CA . ARG A 1 496 ? -53.269 -3.107 7.487 1.00 29.10 496 ARG A CA 1
ATOM 3262 C C . ARG A 1 496 ? -53.907 -4.522 7.657 1.00 28.46 496 ARG A C 1
ATOM 3263 O O . ARG A 1 496 ? -53.813 -5.175 8.750 1.00 28.51 49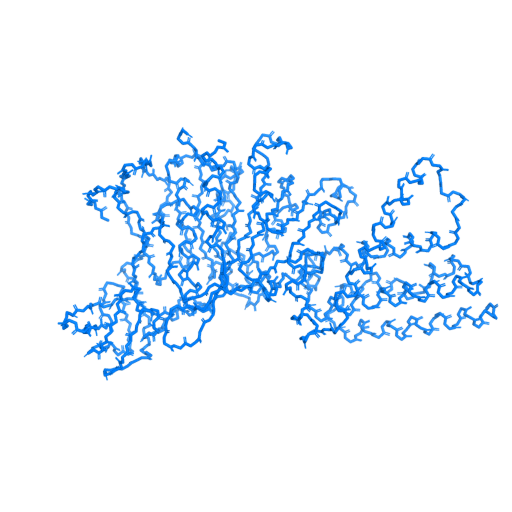6 ARG A O 1
ATOM 3271 N N . MET A 1 497 ? -54.522 -5.004 6.592 1.00 26.37 497 MET A N 1
ATOM 3272 C CA . MET A 1 497 ? -54.993 -6.386 6.622 1.00 26.92 497 MET A CA 1
ATOM 3273 C C . MET A 1 497 ? -53.838 -7.400 6.886 1.00 26.89 497 MET A C 1
ATOM 3274 O O . MET A 1 497 ? -54.055 -8.324 7.632 1.00 25.20 497 MET A O 1
ATOM 3279 N N . LEU A 1 498 ? -52.652 -7.206 6.266 1.00 27.27 498 LEU A N 1
ATOM 3280 C CA . LEU A 1 498 ? -51.483 -8.060 6.543 1.00 28.96 498 LEU A CA 1
ATOM 3281 C C . LEU A 1 498 ? -51.093 -8.060 8.001 1.00 28.19 498 LEU A C 1
ATOM 3282 O O . LEU A 1 498 ? -50.865 -9.118 8.571 1.00 29.07 498 LEU A O 1
ATOM 3287 N N . ARG A 1 499 ? -51.003 -6.872 8.592 1.00 27.33 499 ARG A N 1
ATOM 3288 C CA . ARG A 1 499 ? -50.654 -6.721 10.004 1.00 27.19 499 ARG A CA 1
ATOM 3289 C C . ARG A 1 499 ? -51.677 -7.310 10.981 1.00 28.16 499 ARG A C 1
ATOM 3290 O O . ARG A 1 499 ? -51.304 -7.927 11.980 1.00 28.62 499 ARG A O 1
ATOM 3298 N N . GLU A 1 500 ? -52.962 -7.113 10.696 1.00 28.93 500 GLU A N 1
ATOM 3299 C CA . GLU A 1 500 ? -54.037 -7.583 11.593 1.00 30.61 500 GLU A CA 1
ATOM 3300 C C . GLU A 1 500 ? -54.488 -9.016 11.342 1.00 30.53 500 GLU A C 1
ATOM 3301 O O . GLU A 1 500 ? -54.830 -9.731 12.325 1.00 31.60 500 GLU A O 1
ATOM 3307 N N . ASP A 1 501 ? -54.510 -9.427 10.066 1.00 28.49 501 ASP A N 1
ATOM 3308 C CA . ASP A 1 501 ? -55.052 -10.720 9.711 1.00 29.05 501 ASP A CA 1
ATOM 3309 C C . ASP A 1 501 ? -53.991 -11.839 9.665 1.00 29.85 501 ASP A C 1
ATOM 3310 O O . ASP A 1 501 ? -54.362 -12.995 9.620 1.00 30.68 501 ASP A O 1
ATOM 3315 N N . TYR A 1 502 ? -52.701 -11.488 9.624 1.00 28.98 502 TYR A N 1
ATOM 3316 C CA . TYR A 1 502 ? -51.646 -12.442 9.351 1.00 27.97 502 TYR A CA 1
ATOM 3317 C C . TYR A 1 502 ? -50.517 -12.300 10.394 1.00 27.77 502 TYR A C 1
ATOM 3318 O O . TYR A 1 502 ? -50.236 -13.247 11.090 1.00 28.37 502 TYR A O 1
ATOM 3327 N N . LEU A 1 503 ? -49.885 -11.136 10.508 1.00 26.73 503 LEU A N 1
ATOM 3328 C CA . LEU A 1 503 ? -48.810 -10.994 11.490 1.00 27.75 503 LEU A CA 1
ATOM 3329 C C . LEU A 1 503 ? -49.271 -11.189 12.942 1.00 28.97 503 LEU A C 1
ATOM 3330 O O . LEU A 1 503 ? -48.595 -11.934 13.721 1.00 27.64 503 LEU A O 1
ATOM 3335 N N . GLN A 1 504 ? -50.397 -10.517 13.276 1.00 28.04 504 GLN A N 1
ATOM 3336 C CA . GLN A 1 504 ? -51.057 -10.682 14.558 1.00 29.31 504 GLN A CA 1
ATOM 3337 C C . GLN A 1 504 ? -51.599 -12.098 14.667 1.00 29.96 504 GLN A C 1
ATOM 3338 O O . GLN A 1 504 ? -52.144 -12.664 13.701 1.00 30.29 504 GLN A O 1
ATOM 3344 N N . GLN A 1 505 ? -51.436 -12.674 15.840 1.00 29.56 505 GLN A N 1
ATOM 3345 C CA . GLN A 1 505 ? -51.752 -14.071 16.036 1.00 30.05 505 GLN A CA 1
ATOM 3346 C C . GLN A 1 505 ? -52.090 -14.238 17.524 1.00 30.46 505 GLN A C 1
ATOM 3347 O O . GLN A 1 505 ? -51.559 -13.526 18.389 1.00 31.28 505 GLN A O 1
ATOM 3353 N N . ASP A 1 506 ? -53.012 -15.130 17.814 1.00 29.68 506 ASP A N 1
ATOM 3354 C CA . ASP A 1 506 ? -53.535 -15.238 19.167 1.00 29.69 506 ASP A CA 1
ATOM 3355 C C . ASP A 1 506 ? -53.107 -16.554 19.842 1.00 29.92 506 ASP A C 1
ATOM 3356 O O . ASP A 1 506 ? -53.700 -17.642 19.606 1.00 28.62 506 ASP A O 1
ATOM 3361 N N . ALA A 1 507 ? -52.079 -16.431 20.685 1.00 30.19 507 ALA A N 1
ATOM 3362 C CA . ALA A 1 507 ? -51.486 -17.577 21.365 1.00 31.09 507 ALA A CA 1
ATOM 3363 C C . ALA A 1 507 ? -52.497 -18.272 22.291 1.00 32.73 507 ALA A C 1
ATOM 3364 O O . ALA A 1 507 ? -52.302 -19.459 22.641 1.00 32.49 507 ALA A O 1
ATOM 3366 N N . PHE A 1 508 ? -53.562 -17.536 22.673 1.00 33.02 508 PHE A N 1
ATOM 3367 C CA . PHE A 1 508 ? -54.552 -17.995 23.678 1.00 33.86 508 PHE A CA 1
ATOM 3368 C C . PHE A 1 508 ? -55.752 -18.615 23.046 1.00 34.00 508 PHE A C 1
ATOM 3369 O O . PHE A 1 508 ? -56.673 -18.973 23.738 1.00 35.05 508 PHE A O 1
ATOM 3377 N N . ASP A 1 509 ? -55.791 -18.695 21.729 1.00 34.40 509 ASP A N 1
ATOM 3378 C CA . ASP A 1 509 ? -57.003 -19.178 21.095 1.00 34.96 509 ASP A CA 1
ATOM 3379 C C . ASP A 1 509 ? -56.750 -20.627 20.753 1.00 35.89 509 ASP A C 1
ATOM 3380 O O . ASP A 1 509 ? -55.616 -21.001 20.448 1.00 34.67 509 ASP A O 1
ATOM 3385 N N . GLU A 1 510 ? -57.788 -21.453 20.828 1.00 37.48 510 GLU A N 1
ATOM 3386 C CA . GLU A 1 510 ? -57.571 -22.887 20.689 1.00 38.89 510 GLU A CA 1
ATOM 3387 C C . GLU A 1 510 ? -57.196 -23.292 19.247 1.00 37.32 510 GLU A C 1
ATOM 3388 O O . GLU A 1 510 ? -56.580 -24.307 19.050 1.00 36.43 510 GLU A O 1
ATOM 3394 N N . VAL A 1 511 ? -57.600 -22.504 18.260 1.00 36.11 511 VAL A N 1
ATOM 3395 C CA . VAL A 1 511 ? -57.195 -22.765 16.890 1.00 35.00 511 VAL A CA 1
ATOM 3396 C C . VAL A 1 511 ? -55.910 -21.957 16.582 1.00 34.67 511 VAL A C 1
ATOM 3397 O O . VAL A 1 511 ? -54.931 -22.523 16.154 1.00 33.69 511 VAL A O 1
ATOM 3401 N N . ASP A 1 512 ? -55.887 -20.657 16.905 1.00 33.21 512 ASP A N 1
ATOM 3402 C CA . ASP A 1 512 ? -54.826 -19.797 16.407 1.00 31.95 512 ASP A CA 1
ATOM 3403 C C . ASP A 1 512 ? -53.556 -19.897 17.238 1.00 31.21 512 ASP A C 1
ATOM 3404 O O . ASP A 1 512 ? -52.560 -19.266 16.919 1.00 28.89 512 ASP A O 1
ATOM 3409 N N . THR A 1 513 ? -53.584 -20.695 18.304 1.00 31.38 513 THR A N 1
ATOM 3410 C CA . THR A 1 513 ? -52.352 -20.929 19.045 1.00 31.13 513 THR A CA 1
ATOM 3411 C C . THR A 1 513 ? -51.277 -21.612 18.140 1.00 31.36 513 THR A C 1
ATOM 3412 O O . THR A 1 513 ? -50.080 -21.475 18.349 1.00 30.81 513 THR A O 1
ATOM 3416 N N . TYR A 1 514 ? -51.706 -22.342 17.111 1.00 30.67 514 TYR A N 1
ATOM 3417 C CA . TYR A 1 514 ? -50.717 -22.890 16.204 1.00 30.49 514 TYR A CA 1
ATOM 3418 C C . TYR A 1 514 ? -51.224 -22.773 14.804 1.00 30.06 514 TYR A C 1
ATOM 3419 O O . TYR A 1 514 ? -52.376 -23.128 14.548 1.00 30.57 514 TYR A O 1
ATOM 3428 N N . CYS A 1 515 ? -50.359 -22.339 13.892 1.00 29.62 515 CYS A N 1
ATOM 3429 C CA . CYS A 1 515 ? -50.729 -22.236 12.473 1.00 29.23 515 CYS A CA 1
ATOM 3430 C C . CYS A 1 515 ? -49.915 -23.190 11.617 1.00 29.79 515 CYS A C 1
ATOM 3431 O O . CYS A 1 515 ? -48.705 -22.971 11.442 1.00 30.86 515 CYS A O 1
ATOM 3434 N N . PRO A 1 516 ? -50.539 -24.275 11.124 1.00 30.00 516 PRO A N 1
ATOM 3435 C CA . PRO A 1 516 ? -49.774 -25.232 10.293 1.00 30.66 516 PRO A CA 1
ATOM 3436 C C . PRO A 1 516 ? -49.285 -24.553 9.005 1.00 30.96 516 PRO A C 1
ATOM 3437 O O . PRO A 1 516 ? -49.971 -23.649 8.489 1.00 31.48 516 PRO A O 1
ATOM 3441 N N . PRO A 1 517 ? -48.107 -24.972 8.494 1.00 31.48 517 PRO A N 1
ATOM 3442 C CA . PRO A 1 517 ? -47.558 -24.457 7.225 1.00 31.57 517 PRO A CA 1
ATOM 3443 C C . PRO A 1 517 ? -48.593 -24.319 6.097 1.00 32.58 517 PRO A C 1
ATOM 3444 O O . PRO A 1 517 ? -48.618 -23.302 5.422 1.00 31.96 517 PRO A O 1
ATOM 3448 N N . GLU A 1 518 ? -49.465 -25.305 5.928 1.00 33.70 518 GLU A N 1
ATOM 3449 C CA . GLU A 1 518 ? -50.441 -25.292 4.834 1.00 35.45 518 GLU A CA 1
ATOM 3450 C C . GLU A 1 518 ? -51.468 -24.170 5.062 1.00 33.86 518 GLU A C 1
ATOM 3451 O O . GLU A 1 518 ? -51.952 -23.542 4.120 1.00 33.07 518 GLU A O 1
ATOM 3457 N N . LYS A 1 519 ? -51.795 -23.923 6.321 1.00 32.10 519 LYS A N 1
ATOM 3458 C CA . LYS A 1 519 ? -52.658 -22.800 6.629 1.00 30.74 519 LYS A CA 1
ATOM 3459 C C . LYS A 1 519 ? -51.948 -21.460 6.393 1.00 28.88 519 LYS A C 1
ATOM 3460 O O . LYS A 1 519 ? -52.583 -20.551 5.892 1.00 29.13 519 LYS A O 1
ATOM 3466 N N . GLN A 1 520 ? -50.674 -21.334 6.790 1.00 27.35 520 GLN A N 1
ATOM 3467 C CA . GLN A 1 520 ? -49.921 -20.102 6.568 1.00 27.46 520 GLN A CA 1
ATOM 3468 C C . GLN A 1 520 ? -49.906 -19.731 5.082 1.00 28.07 520 GLN A C 1
ATOM 3469 O O . GLN A 1 520 ? -50.207 -18.600 4.732 1.00 28.55 520 GLN A O 1
ATOM 3475 N N . VAL A 1 521 ? -49.582 -20.665 4.189 1.00 28.22 521 VAL A N 1
ATOM 3476 C CA . VAL A 1 521 ? -49.477 -20.248 2.776 1.00 28.73 521 VAL A CA 1
ATOM 3477 C C . VAL A 1 521 ? -50.874 -19.914 2.190 1.00 29.32 521 VAL A C 1
ATOM 3478 O O . VAL A 1 521 ? -50.989 -19.067 1.338 1.00 30.37 521 VAL A O 1
ATOM 3482 N N . THR A 1 522 ? -51.915 -20.588 2.676 1.00 29.02 522 THR A N 1
ATOM 3483 C CA . THR A 1 522 ? -53.257 -20.397 2.185 1.00 29.22 522 THR A CA 1
ATOM 3484 C C . THR A 1 522 ? -53.802 -19.051 2.654 1.00 29.74 522 THR A C 1
ATOM 3485 O O . THR A 1 522 ? -54.416 -18.323 1.887 1.00 29.54 522 THR A O 1
ATOM 3489 N N . MET A 1 523 ? -53.574 -18.695 3.915 1.00 29.74 523 MET A N 1
ATOM 3490 C CA . MET A 1 523 ? -53.980 -17.337 4.365 1.00 29.20 523 MET A CA 1
ATOM 3491 C C . MET A 1 523 ? -53.210 -16.281 3.566 1.00 28.67 523 MET A C 1
ATOM 3492 O O . MET A 1 523 ? -53.743 -15.238 3.222 1.00 28.88 523 MET A O 1
ATOM 3497 N N . MET A 1 524 ? -51.940 -16.535 3.294 1.00 29.05 524 MET A N 1
ATOM 3498 C CA . MET A 1 524 ? -51.152 -15.563 2.568 1.00 28.70 524 MET A CA 1
ATOM 3499 C C . MET A 1 524 ? -51.699 -15.389 1.139 1.00 29.78 524 MET A C 1
ATOM 3500 O O . MET A 1 524 ? -51.799 -14.262 0.654 1.00 29.76 524 MET A O 1
ATOM 3505 N N . ARG A 1 525 ? -51.999 -16.495 0.455 1.00 30.32 525 ARG A N 1
ATOM 3506 C CA . ARG A 1 525 ? -52.616 -16.427 -0.900 1.00 31.90 525 ARG A CA 1
ATOM 3507 C C . ARG A 1 525 ? -53.922 -15.653 -0.896 1.00 30.65 525 ARG A C 1
ATOM 3508 O O . ARG A 1 525 ? -54.188 -14.857 -1.792 1.00 30.57 525 ARG A O 1
ATOM 3516 N N . VAL A 1 526 ? -54.751 -15.925 0.101 1.00 29.15 526 VAL A N 1
ATOM 3517 C CA . VAL A 1 526 ? -55.985 -15.173 0.261 1.00 30.21 526 VAL A CA 1
ATOM 3518 C C . VAL A 1 526 ? -55.713 -13.681 0.332 1.00 30.06 526 VAL A C 1
ATOM 3519 O O . VAL A 1 526 ? -56.400 -12.871 -0.300 1.00 30.56 526 VAL A O 1
ATOM 3523 N N . LEU A 1 527 ? -54.710 -13.309 1.116 1.00 29.51 527 LEU A N 1
ATOM 3524 C CA . LEU A 1 527 ? -54.428 -11.881 1.341 1.00 28.45 527 LEU A CA 1
ATOM 3525 C C . LEU A 1 527 ? -53.812 -11.213 0.104 1.00 28.05 527 LEU A C 1
ATOM 3526 O O . LEU A 1 527 ? -54.216 -10.102 -0.287 1.00 27.53 527 LEU A O 1
ATOM 3531 N N . LEU A 1 528 ? -52.825 -11.880 -0.479 1.00 27.90 528 LEU A N 1
ATOM 3532 C CA . LEU A 1 528 ? -52.164 -11.375 -1.684 1.00 29.68 528 LEU A CA 1
ATOM 3533 C C . LEU A 1 528 ? -53.073 -11.385 -2.908 1.00 30.86 528 LEU A C 1
ATOM 3534 O O . LEU A 1 528 ? -52.992 -10.466 -3.727 1.00 31.43 528 LEU A O 1
ATOM 3539 N N . ASN A 1 529 ? -53.946 -12.395 -3.037 1.00 31.82 529 ASN A N 1
ATOM 3540 C CA . ASN A 1 529 ? -55.003 -12.317 -4.066 1.00 31.97 529 ASN A CA 1
ATOM 3541 C C . ASN A 1 529 ? -55.934 -11.109 -3.870 1.00 32.26 529 ASN A C 1
ATOM 3542 O O . ASN A 1 529 ? -56.329 -10.463 -4.860 1.00 33.54 529 ASN A O 1
ATOM 3547 N N . PHE A 1 530 ? -56.287 -10.795 -2.617 1.00 30.93 530 PHE A N 1
ATOM 3548 C CA . PHE A 1 530 ? -57.100 -9.603 -2.315 1.00 30.60 530 PHE A CA 1
ATOM 3549 C C . PHE A 1 530 ? -56.355 -8.335 -2.718 1.00 31.03 530 PHE A C 1
ATOM 3550 O O . PHE A 1 530 ? -56.934 -7.366 -3.240 1.00 31.86 530 PHE A O 1
ATOM 3558 N N . TYR A 1 531 ? -55.066 -8.312 -2.424 1.00 32.40 531 TYR A N 1
ATOM 3559 C CA . TYR A 1 531 ? -54.257 -7.177 -2.823 1.00 33.01 531 TYR A CA 1
ATOM 3560 C C . TYR A 1 531 ? -54.320 -7.011 -4.365 1.00 33.37 531 TYR A C 1
ATOM 3561 O O . TYR A 1 531 ? -54.545 -5.921 -4.854 1.00 33.88 531 TYR A O 1
ATOM 3570 N N . ASP A 1 532 ? -54.105 -8.092 -5.114 1.00 34.05 532 ASP A N 1
ATOM 3571 C CA . ASP A 1 532 ? -54.064 -8.019 -6.581 1.00 35.23 532 ASP A CA 1
ATOM 3572 C C . ASP A 1 532 ? -55.427 -7.543 -7.135 1.00 35.54 532 ASP A C 1
ATOM 3573 O O . ASP A 1 532 ? -55.472 -6.692 -8.016 1.00 35.76 532 ASP A O 1
ATOM 3578 N N . LYS A 1 533 ? -56.514 -8.119 -6.628 1.00 34.99 533 LYS A N 1
ATOM 3579 C CA . LYS A 1 533 ? -57.870 -7.668 -6.975 1.00 36.19 533 LYS A CA 1
ATOM 3580 C C . LYS A 1 533 ? -58.118 -6.216 -6.597 1.00 35.93 533 LYS A C 1
ATOM 3581 O O . LYS A 1 533 ? -58.751 -5.492 -7.336 1.00 35.83 533 LYS A O 1
ATOM 3587 N N . THR A 1 534 ? -57.658 -5.801 -5.421 1.00 35.82 534 THR A N 1
ATOM 3588 C CA . THR A 1 534 ? -57.732 -4.383 -5.052 1.00 35.37 534 THR A CA 1
ATOM 3589 C C . THR A 1 534 ? -57.066 -3.449 -6.099 1.00 36.70 534 THR A C 1
ATOM 3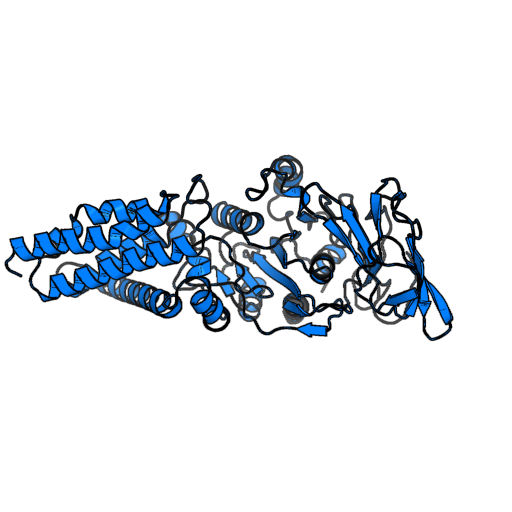590 O O . THR A 1 534 ? -57.648 -2.430 -6.498 1.00 36.67 534 THR A O 1
ATOM 3594 N N . MET A 1 535 ? -55.863 -3.780 -6.532 1.00 37.86 535 MET A N 1
ATOM 3595 C CA . MET A 1 535 ? -55.145 -2.900 -7.472 1.00 40.79 535 MET A CA 1
ATOM 3596 C C . MET A 1 535 ? -55.724 -2.978 -8.892 1.00 42.78 535 MET A C 1
ATOM 3597 O O . MET A 1 535 ? -55.769 -1.967 -9.571 1.00 42.03 535 MET A O 1
ATOM 3602 N N . GLU A 1 536 ? -56.141 -4.176 -9.322 1.00 44.17 536 GLU A N 1
ATOM 3603 C CA . GLU A 1 536 ? -56.886 -4.320 -10.559 1.00 47.04 536 GLU A CA 1
ATOM 3604 C C . GLU A 1 536 ? -58.117 -3.388 -10.527 1.00 47.55 536 GLU A C 1
ATOM 3605 O O . GLU A 1 536 ? -58.344 -2.625 -11.468 1.00 49.06 536 GLU A O 1
ATOM 3611 N N . ALA A 1 537 ? -58.886 -3.454 -9.443 1.00 46.38 537 ALA A N 1
ATOM 3612 C CA . ALA A 1 537 ? -60.107 -2.674 -9.292 1.00 46.63 537 ALA A CA 1
ATOM 3613 C C . ALA A 1 537 ? -59.893 -1.144 -9.248 1.00 46.55 537 ALA A C 1
ATOM 3614 O O . ALA A 1 537 ? -60.647 -0.398 -9.838 1.00 46.14 537 ALA A O 1
ATOM 3616 N N . ILE A 1 538 ? -58.887 -0.696 -8.507 1.00 47.06 538 ILE A N 1
ATOM 3617 C CA . ILE A 1 538 ? -58.448 0.695 -8.523 1.00 48.29 538 ILE A CA 1
ATOM 3618 C C . ILE A 1 538 ? -58.174 1.139 -9.982 1.00 49.27 538 ILE A C 1
ATOM 3619 O O . ILE A 1 538 ? -58.708 2.125 -10.444 1.00 49.61 538 ILE A O 1
ATOM 3624 N N . ASN A 1 539 ? -57.332 0.373 -10.662 1.00 50.33 539 ASN A N 1
ATOM 3625 C CA . ASN A 1 539 ? -56.958 0.502 -12.065 1.00 52.36 539 ASN A CA 1
ATOM 3626 C C . ASN A 1 539 ? -58.169 0.649 -13.000 1.00 53.20 539 ASN A C 1
ATOM 3627 O O . ASN A 1 539 ? -58.049 1.204 -14.083 1.00 54.23 539 ASN A O 1
ATOM 3632 N N . ARG A 1 540 ? -59.322 0.143 -12.588 1.00 52.73 540 ARG A N 1
ATOM 3633 C CA . ARG A 1 540 ? -60.492 0.131 -13.448 1.00 53.19 540 ARG A CA 1
ATOM 3634 C C . ARG A 1 540 ? -61.563 1.065 -12.923 1.00 52.30 540 ARG A C 1
ATOM 3635 O O . ARG A 1 540 ? -62.729 0.866 -13.201 1.00 53.75 540 ARG A O 1
ATOM 3643 N N . GLY A 1 541 ? -61.194 2.062 -12.142 1.00 50.79 541 GLY A N 1
ATOM 3644 C CA . GLY A 1 541 ? -62.183 2.999 -11.646 1.00 50.27 541 GLY A CA 1
ATOM 3645 C C . GLY A 1 541 ? -63.057 2.639 -10.454 1.00 50.05 541 GLY A C 1
ATOM 3646 O O . GLY A 1 541 ? -63.877 3.465 -10.027 1.00 50.41 541 GLY A O 1
ATOM 3647 N N . VAL A 1 542 ? -62.886 1.459 -9.857 1.00 48.58 542 VAL A N 1
ATOM 3648 C CA . VAL A 1 542 ? -63.673 1.193 -8.657 1.00 48.15 542 VAL A CA 1
ATOM 3649 C C . VAL A 1 542 ? -63.151 1.999 -7.490 1.00 47.65 542 VAL A C 1
ATOM 3650 O O . VAL A 1 542 ? -61.951 2.039 -7.243 1.00 48.50 542 VAL A O 1
ATOM 3654 N N . PRO A 1 543 ? -64.048 2.684 -6.785 1.00 47.67 543 PRO A N 1
ATOM 3655 C CA . PRO A 1 543 ? -63.610 3.435 -5.615 1.00 46.89 543 PRO A CA 1
ATOM 3656 C C . PRO A 1 543 ? -63.173 2.540 -4.449 1.00 46.59 543 PRO A C 1
ATOM 3657 O O . PRO A 1 543 ? -63.785 1.480 -4.175 1.00 46.09 543 PRO A O 1
ATOM 3661 N N . LEU A 1 544 ? -62.119 2.984 -3.769 1.00 45.76 544 LEU A N 1
ATOM 3662 C CA . LEU A 1 544 ? -61.526 2.236 -2.678 1.00 45.10 544 LEU A CA 1
ATOM 3663 C C . LEU A 1 544 ? -62.476 2.019 -1.488 1.00 45.55 544 LEU A C 1
ATOM 3664 O O . LEU A 1 544 ? -62.399 0.988 -0.831 1.00 44.96 544 LEU A O 1
ATOM 3669 N N . GLU A 1 545 ? -63.362 2.971 -1.216 1.00 46.90 545 GLU A N 1
ATOM 3670 C CA . GLU A 1 545 ? -64.375 2.779 -0.151 1.00 48.61 545 GLU A CA 1
ATOM 3671 C C . GLU A 1 545 ? -65.244 1.536 -0.343 1.00 47.85 545 GLU A C 1
ATOM 3672 O O . GLU A 1 545 ? -65.641 0.916 0.605 1.00 48.85 545 GLU A O 1
ATOM 3678 N N . GLU A 1 546 ? -65.547 1.203 -1.586 1.00 48.58 546 GLU A N 1
ATOM 3679 C CA . GLU A 1 546 ? -66.311 0.015 -1.931 1.00 48.28 546 GLU A CA 1
ATOM 3680 C C . GLU A 1 546 ? -65.520 -1.265 -1.660 1.00 46.91 546 GLU A C 1
ATOM 3681 O O . GLU A 1 546 ? -66.107 -2.273 -1.248 1.00 45.93 546 GLU A O 1
ATOM 3687 N N . ILE A 1 547 ? -64.202 -1.217 -1.899 1.00 45.03 547 ILE A N 1
ATOM 3688 C CA . ILE A 1 547 ? -63.328 -2.367 -1.696 1.00 42.76 547 ILE A CA 1
ATOM 3689 C C . ILE A 1 547 ? -63.198 -2.611 -0.214 1.00 42.20 547 ILE A C 1
ATOM 3690 O O . ILE A 1 547 ? -63.329 -3.730 0.243 1.00 41.44 547 ILE A O 1
ATOM 3695 N N . ALA A 1 548 ? -63.029 -1.535 0.538 1.00 42.35 548 ALA A N 1
ATOM 3696 C CA . ALA A 1 548 ? -62.960 -1.597 1.985 1.00 43.35 548 ALA A CA 1
ATOM 3697 C C . ALA A 1 548 ? -64.191 -2.224 2.667 1.00 45.40 548 ALA A C 1
ATOM 3698 O O . ALA A 1 548 ? -64.039 -2.760 3.762 1.00 46.39 548 ALA A O 1
ATOM 3700 N N . LYS A 1 549 ? -65.374 -2.166 2.041 1.00 46.53 549 LYS A N 1
ATOM 3701 C CA . LYS A 1 549 ? -66.639 -2.622 2.684 1.00 48.70 549 LYS A CA 1
ATOM 3702 C C . LYS A 1 549 ? -67.031 -3.956 2.130 1.00 48.00 549 LYS A C 1
ATOM 3703 O O . LYS A 1 549 ? -68.091 -4.503 2.468 1.00 48.64 549 LYS A O 1
ATOM 3709 N N . LEU A 1 550 ? -66.189 -4.480 1.246 1.00 47.22 550 LEU A N 1
ATOM 3710 C CA . LEU A 1 550 ? -66.489 -5.760 0.648 1.00 46.68 550 LEU A CA 1
ATOM 3711 C C . LEU A 1 550 ? -66.773 -6.774 1.797 1.00 46.91 550 LEU A C 1
ATOM 3712 O O . LEU A 1 550 ? -66.024 -6.878 2.765 1.00 46.13 550 LEU A O 1
ATOM 3717 N N . PRO A 1 551 ? -67.899 -7.476 1.726 1.00 47.46 551 PRO A N 1
ATOM 3718 C CA . PRO A 1 551 ? -68.145 -8.441 2.823 1.00 47.53 551 PRO A CA 1
ATOM 3719 C C . PRO A 1 551 ? -66.971 -9.416 3.096 1.00 46.87 551 PRO A C 1
ATOM 3720 O O . PRO A 1 551 ? -66.675 -9.713 4.267 1.00 46.98 551 PRO A O 1
ATOM 3724 N N . VAL A 1 552 ? -66.301 -9.890 2.047 1.00 46.16 552 VAL A N 1
ATOM 3725 C CA . VAL A 1 552 ? -65.255 -10.907 2.183 1.00 45.78 552 VAL A CA 1
ATOM 3726 C C . VAL A 1 552 ? -64.037 -10.432 3.035 1.00 46.96 552 VAL A C 1
ATOM 3727 O O . VAL A 1 552 ? -63.365 -11.243 3.706 1.00 46.02 552 VAL A O 1
ATOM 3731 N N . ARG A 1 553 ? -63.795 -9.119 3.035 1.00 48.09 553 ARG A N 1
ATOM 3732 C CA . ARG A 1 553 ? -62.719 -8.514 3.821 1.00 49.05 553 ARG A CA 1
ATOM 3733 C C . ARG A 1 553 ? -62.800 -8.914 5.253 1.00 49.43 553 ARG A C 1
ATOM 3734 O O . ARG A 1 553 ? -61.795 -9.163 5.914 1.00 50.29 553 ARG A O 1
ATOM 3742 N N . GLU A 1 554 ? -64.011 -8.990 5.746 1.00 49.69 554 GLU A N 1
ATOM 3743 C CA . GLU A 1 554 ? -64.167 -9.288 7.128 1.00 49.22 554 GLU A CA 1
ATOM 3744 C C . GLU A 1 554 ? -64.144 -10.788 7.437 1.00 47.90 554 GLU A C 1
ATOM 3745 O O . GLU A 1 554 ? -63.868 -11.184 8.586 1.00 47.80 554 GLU A O 1
ATOM 3751 N N . GLU A 1 555 ? -64.409 -11.645 6.455 1.00 45.03 555 GLU A N 1
ATOM 3752 C CA . GLU A 1 555 ? -64.152 -13.063 6.709 1.00 43.53 555 GLU A CA 1
ATOM 3753 C C . GLU A 1 555 ? -62.633 -13.316 6.698 1.00 40.85 555 GLU A C 1
ATOM 3754 O O . GLU A 1 555 ? -62.136 -14.177 7.431 1.00 40.17 555 GLU A O 1
ATOM 3760 N N . ILE A 1 556 ? -61.907 -12.557 5.863 1.00 38.18 556 ILE A N 1
ATOM 3761 C CA . ILE A 1 556 ? -60.444 -12.616 5.819 1.00 35.37 556 ILE A CA 1
ATOM 3762 C C . ILE A 1 556 ? -59.822 -12.242 7.178 1.00 34.73 556 ILE A C 1
ATOM 3763 O O . ILE A 1 556 ? -58.865 -12.859 7.610 1.00 33.91 556 ILE A O 1
ATOM 3768 N N . GLY A 1 557 ? -60.406 -11.269 7.870 1.00 34.53 557 GLY A N 1
ATOM 3769 C CA . GLY A 1 557 ? -59.940 -10.907 9.195 1.00 34.17 557 GLY A CA 1
ATOM 3770 C C . GLY A 1 557 ? -60.138 -12.022 10.229 1.00 35.24 557 GLY A C 1
ATOM 3771 O O . GLY A 1 557 ? -59.446 -12.038 11.271 1.00 33.56 557 GLY A O 1
ATOM 3772 N N . ARG A 1 558 ? -61.054 -12.958 9.936 1.00 34.33 558 ARG A N 1
ATOM 3773 C CA . ARG A 1 558 ? -61.280 -14.113 10.804 1.00 36.23 558 ARG A CA 1
ATOM 3774 C C . ARG A 1 558 ? -60.639 -15.423 10.333 1.00 35.21 558 ARG A C 1
ATOM 3775 O O . ARG A 1 558 ? -60.780 -16.422 11.027 1.00 36.31 558 ARG A O 1
ATOM 3783 N N . MET A 1 559 ? -59.984 -15.464 9.170 1.00 34.63 559 MET A N 1
ATOM 3784 C CA . MET A 1 559 ? -59.348 -16.738 8.691 1.00 34.37 559 MET A CA 1
ATOM 3785 C C . MET A 1 559 ? -58.555 -17.446 9.775 1.00 33.35 559 MET A C 1
ATOM 3786 O O . MET A 1 559 ? -58.436 -18.658 9.773 1.00 34.39 559 MET A O 1
ATOM 3791 N N . LYS A 1 560 ? -57.885 -16.679 10.612 1.00 32.51 560 LYS A N 1
ATOM 3792 C CA . LYS A 1 560 ? -56.957 -17.258 11.566 1.00 33.50 560 LYS A CA 1
ATOM 3793 C C . LYS A 1 560 ? -57.638 -18.179 12.592 1.00 33.54 560 LYS A C 1
ATOM 3794 O O . LYS A 1 560 ? -56.968 -19.082 13.132 1.00 33.26 560 LYS A O 1
ATOM 3800 N N . PHE A 1 561 ? -58.933 -17.945 12.855 1.00 33.37 561 PHE A N 1
ATOM 3801 C CA . PHE A 1 561 ? -59.714 -18.775 13.819 1.00 34.44 561 PHE A CA 1
ATOM 3802 C C . PHE A 1 561 ? -60.319 -20.017 13.167 1.00 35.70 561 PHE A C 1
ATOM 3803 O O . PHE A 1 561 ? -60.894 -20.854 13.851 1.00 36.64 561 PHE A O 1
ATOM 3811 N N . GLU A 1 562 ? -60.166 -20.142 11.843 1.00 37.39 562 GLU A N 1
ATOM 3812 C CA . GLU A 1 562 ? -60.710 -21.293 11.105 1.00 38.52 562 GLU A CA 1
ATOM 3813 C C . GLU A 1 562 ? -59.739 -22.509 11.072 1.00 39.25 562 GLU A C 1
ATOM 3814 O O . GLU A 1 562 ? -58.614 -22.409 10.545 1.00 38.80 562 GLU A O 1
ATOM 3820 N N . ARG A 1 563 ? -60.157 -23.651 11.646 1.00 40.71 563 ARG A N 1
ATOM 3821 C CA . ARG A 1 563 ? -59.295 -24.856 11.659 1.00 41.68 563 ARG A CA 1
ATOM 3822 C C . ARG A 1 563 ? -59.183 -25.540 10.289 1.00 40.97 563 ARG A C 1
ATOM 3823 O O . ARG A 1 563 ? -58.156 -26.178 9.984 1.00 41.03 563 ARG A O 1
ATOM 3831 N N . ASP A 1 564 ? -60.215 -25.367 9.467 1.00 40.34 564 ASP A N 1
ATOM 3832 C CA . ASP A 1 564 ? -60.351 -26.052 8.186 1.00 40.44 564 ASP A CA 1
ATOM 3833 C C . ASP A 1 564 ? -59.804 -25.216 7.012 1.00 39.51 564 ASP A C 1
ATOM 3834 O O . ASP A 1 564 ? -60.438 -24.277 6.526 1.00 37.97 564 ASP A O 1
ATOM 3839 N N . VAL A 1 565 ? -58.636 -25.620 6.539 1.00 38.79 565 VAL A N 1
ATOM 3840 C CA . VAL A 1 565 ? -57.909 -24.865 5.566 1.00 38.81 565 VAL A CA 1
ATOM 3841 C C . VAL A 1 565 ? -58.645 -24.760 4.210 1.00 40.24 565 VAL A C 1
ATOM 3842 O O . VAL A 1 565 ? -58.441 -23.755 3.480 1.00 40.52 565 VAL A O 1
ATOM 3846 N N . SER A 1 566 ? -59.502 -25.742 3.881 1.00 39.32 566 SER A N 1
ATOM 3847 C CA . SER A 1 566 ? -60.283 -25.640 2.638 1.00 40.90 566 SER A CA 1
ATOM 3848 C C . SER A 1 566 ? -61.346 -24.554 2.725 1.00 39.84 566 SER A C 1
ATOM 3849 O O . SER A 1 566 ? -61.683 -23.963 1.717 1.00 40.65 566 SER A O 1
ATOM 3852 N N . LYS A 1 567 ? -61.897 -24.288 3.909 1.00 39.96 567 LYS A N 1
ATOM 3853 C CA . LYS A 1 567 ? -62.837 -23.167 4.017 1.00 40.27 567 LYS A CA 1
ATOM 3854 C C . LYS A 1 567 ? -62.088 -21.813 3.831 1.00 39.84 567 LYS A C 1
ATOM 3855 O O . LYS A 1 567 ? -62.643 -20.851 3.283 1.00 40.24 567 LYS A O 1
ATOM 3861 N N . ILE A 1 568 ? -60.845 -21.757 4.294 1.00 38.56 568 ILE A N 1
ATOM 3862 C CA . ILE A 1 568 ? -59.996 -20.575 4.114 1.00 37.86 568 ILE A CA 1
ATOM 3863 C C . ILE A 1 568 ? -59.657 -20.439 2.662 1.00 37.76 568 ILE A C 1
ATOM 3864 O O . ILE A 1 568 ? -59.799 -19.366 2.099 1.00 38.70 568 ILE A O 1
ATOM 3869 N N . ARG A 1 569 ? -59.277 -21.544 2.037 1.00 38.57 569 ARG A N 1
ATOM 3870 C CA . ARG A 1 569 ? -58.931 -21.537 0.617 1.00 39.80 569 ARG A CA 1
ATOM 3871 C C . ARG A 1 569 ? -60.075 -20.994 -0.252 1.00 40.45 569 ARG A C 1
ATOM 3872 O O . ARG A 1 569 ? -59.821 -20.329 -1.264 1.00 40.60 569 ARG A O 1
ATOM 3880 N N . SER A 1 570 ? -61.323 -21.237 0.149 1.00 40.97 570 SER A N 1
ATOM 3881 C CA . SER A 1 570 ? -62.473 -20.864 -0.737 1.00 41.96 570 SER A CA 1
ATOM 3882 C C . SER A 1 570 ? -62.714 -19.370 -0.764 1.00 41.95 570 SER A C 1
ATOM 3883 O O . SER A 1 570 ? -63.366 -18.865 -1.691 1.00 41.94 570 SER A O 1
ATOM 3886 N N . LEU A 1 571 ? -62.120 -18.654 0.209 1.00 41.13 571 LEU A N 1
ATOM 3887 C CA . LEU A 1 571 ? -62.097 -17.178 0.184 1.00 39.73 571 LEU A CA 1
ATOM 3888 C C . LEU A 1 571 ? -61.461 -16.582 -1.079 1.00 39.19 571 LEU A C 1
ATOM 3889 O O . LEU A 1 571 ? -61.742 -15.438 -1.437 1.00 38.78 571 LEU A O 1
ATOM 3894 N N . ILE A 1 572 ? -60.618 -17.336 -1.764 1.00 39.51 572 ILE A N 1
ATOM 3895 C CA . ILE A 1 572 ? -60.006 -16.810 -2.987 1.00 41.01 572 ILE A CA 1
ATOM 3896 C C . ILE A 1 572 ? -61.105 -16.626 -4.074 1.00 42.78 572 ILE A C 1
ATOM 3897 O O . ILE A 1 572 ? -61.234 -15.535 -4.649 1.00 43.23 572 ILE A O 1
ATOM 3902 N N . ASP A 1 573 ? -61.904 -17.681 -4.306 1.00 43.42 573 ASP A N 1
ATOM 3903 C CA . ASP A 1 573 ? -63.025 -17.661 -5.248 1.00 44.04 573 ASP A CA 1
ATOM 3904 C C . ASP A 1 573 ? -64.051 -16.690 -4.752 1.00 43.89 573 ASP A C 1
ATOM 3905 O O . ASP A 1 573 ? -64.568 -15.889 -5.530 1.00 44.52 573 ASP A O 1
ATOM 3910 N N . LYS A 1 574 ? -64.347 -16.735 -3.458 1.00 43.48 574 LYS A N 1
ATOM 3911 C CA . LYS A 1 574 ? -65.306 -15.788 -2.901 1.00 44.09 574 LYS A CA 1
ATOM 3912 C C . LYS A 1 574 ? -64.874 -14.328 -3.137 1.00 44.73 574 LYS A C 1
ATOM 3913 O O . LYS A 1 574 ? -65.725 -13.466 -3.362 1.00 45.78 574 LYS A O 1
ATOM 3919 N N . THR A 1 575 ? -63.557 -14.064 -3.127 1.00 44.17 575 THR A N 1
ATOM 3920 C CA . THR A 1 575 ? -63.031 -12.716 -3.311 1.00 43.59 575 THR A CA 1
ATOM 3921 C C . THR A 1 575 ? -63.219 -12.292 -4.761 1.00 44.67 575 THR A C 1
ATOM 3922 O O . THR A 1 575 ? -63.714 -11.200 -5.030 1.00 43.34 575 THR A O 1
ATOM 3926 N N . ASN A 1 576 ? -62.766 -13.155 -5.667 1.00 46.07 576 ASN A N 1
ATOM 3927 C CA . ASN A 1 576 ? -62.920 -12.981 -7.113 1.00 48.67 576 ASN A CA 1
ATOM 3928 C C . ASN A 1 576 ? -64.355 -12.669 -7.531 1.00 50.24 576 ASN A C 1
ATOM 3929 O O . ASN A 1 576 ? -64.590 -11.775 -8.357 1.00 51.48 576 ASN A O 1
ATOM 3934 N N . GLU A 1 577 ? -65.303 -13.353 -6.892 1.00 51.14 577 GLU A N 1
ATOM 3935 C CA . GLU A 1 577 ? -66.720 -13.190 -7.175 1.00 52.71 577 GLU A CA 1
ATOM 3936 C C . GLU A 1 577 ? -67.245 -11.853 -6.683 1.00 52.05 577 GLU A C 1
ATOM 3937 O O . GLU A 1 577 ? -67.992 -11.180 -7.395 1.00 52.93 577 GLU A O 1
ATOM 3943 N N . GLN A 1 578 ? -66.884 -11.460 -5.469 1.00 50.61 578 GLN A N 1
ATOM 3944 C CA . GLN A 1 578 ? -67.355 -10.169 -4.971 1.00 50.04 578 GLN A CA 1
ATOM 3945 C C . GLN A 1 578 ? -66.769 -8.991 -5.761 1.00 50.00 578 GLN A C 1
ATOM 3946 O O . GLN A 1 578 ? -67.474 -8.028 -6.057 1.00 50.35 578 GLN A O 1
ATOM 3952 N N . PHE A 1 579 ? -65.500 -9.084 -6.146 1.00 48.99 579 PHE A N 1
ATOM 3953 C CA . PHE A 1 579 ? -64.918 -8.082 -7.027 1.00 49.28 579 PHE A CA 1
ATOM 3954 C C . PHE A 1 579 ? -65.659 -8.020 -8.401 1.00 51.84 579 PHE A C 1
ATOM 3955 O O . PHE A 1 579 ? -65.836 -6.940 -8.960 1.00 51.14 579 PHE A O 1
ATOM 3963 N N . GLU A 1 580 ? -66.114 -9.177 -8.906 1.00 55.13 580 GLU A N 1
ATOM 3964 C CA . GLU A 1 580 ? -66.848 -9.240 -10.184 1.00 58.17 580 GLU A CA 1
ATOM 3965 C C . GLU A 1 580 ? -68.126 -8.424 -10.115 1.00 59.69 580 GLU A C 1
ATOM 3966 O O . GLU A 1 580 ? -68.396 -7.603 -11.005 1.00 60.62 580 GLU A O 1
ATOM 3972 N N . GLU A 1 581 ? -68.875 -8.617 -9.033 1.00 60.86 581 GLU A N 1
ATOM 3973 C CA . GLU A 1 581 ? -70.070 -7.826 -8.734 1.00 62.83 581 GLU A CA 1
ATOM 3974 C C . GLU A 1 581 ? -69.819 -6.338 -8.564 1.00 63.33 581 GLU A C 1
ATOM 3975 O O . GLU A 1 581 ? -70.742 -5.528 -8.693 1.00 64.57 581 GLU A O 1
ATOM 3981 N N . LEU A 1 582 ? -68.575 -5.973 -8.247 1.00 63.61 582 LEU A N 1
ATOM 3982 C CA . LEU A 1 582 ? -68.196 -4.574 -8.119 1.00 63.07 582 LEU A CA 1
ATOM 3983 C C . LEU A 1 582 ? -67.886 -4.042 -9.503 1.00 63.50 582 LEU A C 1
ATOM 3984 O O . LEU A 1 582 ? -68.150 -2.882 -9.795 1.00 63.40 582 LEU A O 1
ATOM 3989 N N . PHE A 1 583 ? -67.299 -4.892 -10.339 1.00 64.22 583 PHE A N 1
ATOM 3990 C CA . PHE A 1 583 ? -67.070 -4.565 -11.744 1.00 65.82 583 PHE A CA 1
ATOM 3991 C C . PHE A 1 583 ? -68.406 -4.365 -12.514 1.00 67.66 583 PHE A C 1
ATOM 3992 O O . PHE A 1 583 ? -68.564 -3.379 -13.224 1.00 68.03 583 PHE A O 1
ATOM 4000 N N . LYS A 1 584 ? -69.372 -5.267 -12.328 1.00 69.45 584 LYS A N 1
ATOM 4001 C CA . LYS A 1 584 ? -70.703 -5.125 -12.941 1.00 71.94 584 LYS A CA 1
ATOM 4002 C C . LYS A 1 584 ? -71.398 -3.836 -12.504 1.00 72.50 584 LYS A C 1
ATOM 4003 O O . LYS A 1 584 ? -72.141 -3.229 -13.281 1.00 73.44 584 LYS A O 1
ATOM 4009 N N . LYS A 1 585 ? -71.142 -3.421 -11.268 1.00 72.28 585 LYS A N 1
ATOM 4010 C CA . LYS A 1 585 ? -71.843 -2.299 -10.648 1.00 72.70 585 LYS A CA 1
ATOM 4011 C C . LYS A 1 585 ? -71.291 -0.933 -11.085 1.00 72.99 585 LYS A C 1
ATOM 4012 O O . LYS A 1 585 ? -71.948 0.101 -10.915 1.00 73.78 585 LYS A O 1
ATOM 4018 N N . TYR A 1 586 ? -70.093 -0.938 -11.661 1.00 72.35 586 TYR A N 1
ATOM 4019 C CA . TYR A 1 586 ? -69.428 0.288 -12.092 1.00 71.66 586 TYR A CA 1
ATOM 4020 C C . TYR A 1 586 ? -69.183 0.265 -13.587 1.00 72.86 586 TYR A C 1
ATOM 4021 O O . TYR A 1 586 ? -68.671 1.223 -14.164 1.00 73.22 586 TYR A O 1
ATOM 4030 N N . GLY A 1 587 ? -69.551 -0.841 -14.216 1.00 74.00 587 GLY A N 1
ATOM 4031 C CA . GLY A 1 587 ? -69.249 -1.044 -15.628 1.00 75.63 587 GLY A CA 1
ATOM 4032 C C . GLY A 1 587 ? -67.753 -1.062 -15.846 1.00 75.52 587 GLY A C 1
ATOM 4033 O O . GLY A 1 587 ? -67.276 -1.004 -16.985 1.00 76.50 587 GLY A O 1
ATOM 4034 N N . ALA A 1 588 ? -67.025 -1.143 -14.736 1.00 74.86 588 ALA A N 1
ATOM 4035 C CA . ALA A 1 588 ? -65.568 -1.172 -14.729 1.00 74.53 588 ALA A CA 1
ATOM 4036 C C . ALA A 1 588 ? -65.057 -2.512 -15.230 1.00 74.57 588 ALA A C 1
ATOM 4037 O O . ALA A 1 588 ? -63.909 -2.586 -15.698 1.00 74.39 588 ALA A O 1
#

Nearest PDB structures (foldseek):
  3mfy-assembly1_A  TM=1.002E+00  e=0.000E+00  Pyrococcus horikoshii OT3
  3ikj-assembly1_A  TM=9.940E-01  e=2.547E-93  Pyrococcus horikoshii OT3
  3nd8-assembly1_A  TM=9.861E-01  e=2.851E-93  Pyrococcus horikoshii
  1vdz-assembly1_A  TM=9.845E-01  e=4.786E-92  Pyrococcus horikoshii
  3sdz-assembly1_A  TM=9.507E-01  e=5.412E-91  Pyrococcus horikoshii OT3

Foldseek 3Di:
DDDADDWEGPQQKAKAFAPLFLAEAALRQARDPAFDWDDDRHYMDDDDHDNHDQPFKWFWAAPDDFFDWKAWLAFGIWTDRFPQDIITQTHHHPDTATWHDAAHGDIHGFVDFGTWGQGPVRDIHTGTRIDMDRLLDQRDFDDFDDFAAWQALLAQLAVQFFTHGQLFEEEEEEADDPLVVLSLVSRLQRTQFQAEEEEEDQQPVCGVVCCVPPQQVDARPVPRHRSSRRYHYYYQHPNYDLNSLLNNLSVRLNNQSSVQSNQTRYEYEYDHQQSNHDDDLVVLLVSLQSRNVSRGWGQGDIPDGGIYTYYYYYYHYDNVNDPDDDPVPSSVVRGQWYFYQDVVQVVVVQPSRTDSVPTHHNCCVNHLVVCCVPANVCSSVLSVVLVVLLVLLVVVVVVCVPVNDPPDDQLSVLSNLLNVLCRQLRNRFDCPAPQRVGHDSNLSVLLSCLSVLLSVLSVVCSVVPQGPVLSSVQPLSVVSSVSSNDNDSVVSNCSSVVSVVSSVVSCVVVVD

Organism: Pyrococcus horikoshii (strain ATCC 700860 / DSM 12428 / JCM 9974 / NBRC 100139 / OT-3) (NCBI:txid70601)

B-factor: mean 54.36, std 22.61, range [15.95, 500.0]

CATH classification: 3.40.50.300 (+2 more: 2.40.50.100, 1.10.1140.10)

Radius of gyration: 26.33 Å; Cα contacts (8 Å, |Δi|>4): 1056; chains: 1; bounding box: 69×77×62 Å